Protein AF-A0A0L8FN81-F1 (afdb_monomer)

Organism: Octopus bimaculoides (NCBI:txid37653)

Nearest PDB structures (foldseek):
  8bbg-assembly1_A  TM=1.442E-01  e=1.124E-01  Homo sapiens
  9hmf-assembly1_K  TM=1.324E-01  e=2.362E-01  Campylobacter jejuni
  4gpk-assembly2_H  TM=1.546E-01  e=2.697E+00  Bacillus thuringiensis serovar thuringiensis
  9ce3-assembly1_A  TM=1.475E-01  e=4.806E+00  Homo sapiens
  5yzg-assembly1_J  TM=1.256E-01  e=4.612E+00  Homo sapiens

Sequence (451 aa):
MNEKDKRNLDRIINECTAAGLPELENDLQKARRLSNILGGGTGDVKSPNELHDQLNMAIRKKDVDTLNKAIMECEAAGYPELDADIRKARVALKNLGGSRGGSKSPEALRQMLSNVMQHGDKAQLESAVNECVAAGLQELDTDVQKARELLHDLREKHQPGSRSPVSLRNELKKATKERNRPLLEKLIRECEEAKYPELSSDLRQARDTLKSLSGECGGTISADMLRDKLEDAMKTKDKSELDRVIQESVAAGMPGLDVDIQQARRVSDILGGGSGDVVPSDTLQSQLARAIRQKDIGELQKAIADSEEAGYPELAADLCKARDTLESLGGGRGGNKTPDSLRTNLRNAMREGDKGKLDRVINECVTAGLPELDSDIERARNVLEDMRQNSTEPKPSEILRDEIAQAIAERDKYSLEKLISECEKSLYPELGRDLSAARDALESLGYGRGG

Structure (mmCIF, N/CA/C/O backbone):
data_AF-A0A0L8FN81-F1
#
_entry.id   AF-A0A0L8FN81-F1
#
loop_
_atom_site.group_PDB
_atom_site.id
_atom_site.type_symbol
_atom_site.label_atom_id
_atom_site.label_alt_id
_atom_site.label_comp_id
_atom_site.label_asym_id
_atom_site.label_entity_id
_atom_site.label_seq_id
_atom_site.pdbx_PDB_ins_code
_atom_site.Cartn_x
_atom_site.Cartn_y
_atom_site.Cartn_z
_atom_site.occupancy
_atom_site.B_iso_or_equiv
_atom_site.auth_seq_id
_atom_site.auth_comp_id
_atom_site.auth_asym_id
_atom_site.auth_atom_id
_atom_site.pdbx_PDB_model_num
ATOM 1 N N . MET A 1 1 ? 76.242 -11.807 -75.792 1.00 53.47 1 MET A N 1
ATOM 2 C CA . MET A 1 1 ? 74.943 -11.551 -76.453 1.00 53.47 1 MET A CA 1
ATOM 3 C C . MET A 1 1 ? 74.477 -10.178 -76.008 1.00 53.47 1 MET A C 1
ATOM 5 O O . MET A 1 1 ? 74.546 -9.905 -74.816 1.00 53.47 1 MET A O 1
ATOM 9 N N . ASN A 1 2 ? 74.175 -9.280 -76.948 1.00 61.88 2 ASN A N 1
ATOM 10 C CA . ASN A 1 2 ? 74.099 -7.846 -76.672 1.00 61.88 2 ASN A CA 1
ATOM 11 C C . ASN A 1 2 ? 72.854 -7.492 -75.853 1.00 61.88 2 ASN A C 1
ATOM 13 O O . ASN A 1 2 ? 71.726 -7.698 -76.287 1.00 61.88 2 ASN A O 1
ATOM 17 N N . GLU A 1 3 ? 73.067 -6.852 -74.706 1.00 66.69 3 GLU A N 1
ATOM 18 C CA . GLU A 1 3 ? 72.022 -6.273 -73.849 1.00 66.69 3 GLU A CA 1
ATOM 19 C C . GLU A 1 3 ? 71.087 -5.315 -74.620 1.00 66.69 3 GLU A C 1
ATOM 21 O O . GLU A 1 3 ? 69.913 -5.152 -74.293 1.00 66.69 3 GLU A O 1
ATOM 26 N N . LYS A 1 4 ? 71.602 -4.727 -75.709 1.00 71.81 4 LYS A N 1
ATOM 27 C CA . LYS A 1 4 ? 70.861 -3.883 -76.651 1.00 71.81 4 LYS A CA 1
ATOM 28 C C . LYS A 1 4 ? 69.786 -4.649 -77.435 1.00 71.81 4 LYS A C 1
ATOM 30 O O . LYS A 1 4 ? 68.711 -4.100 -77.658 1.00 71.81 4 LYS A O 1
ATOM 35 N N . ASP A 1 5 ? 70.048 -5.902 -77.802 1.00 73.69 5 ASP A N 1
ATOM 36 C CA . ASP A 1 5 ? 69.105 -6.735 -78.561 1.00 73.69 5 ASP A CA 1
ATOM 37 C C . ASP A 1 5 ? 67.953 -7.192 -77.664 1.00 73.69 5 ASP A C 1
ATOM 39 O O . ASP A 1 5 ? 66.797 -7.151 -78.076 1.00 73.69 5 ASP A O 1
ATOM 43 N N . LYS A 1 6 ? 68.255 -7.509 -76.397 1.00 75.19 6 LYS A N 1
ATOM 44 C CA . LYS A 1 6 ? 67.242 -7.795 -75.375 1.00 75.19 6 LYS A CA 1
ATOM 45 C C . LYS A 1 6 ? 66.329 -6.590 -75.135 1.00 75.19 6 LYS A C 1
ATOM 47 O O . LYS A 1 6 ? 65.117 -6.720 -75.226 1.00 75.19 6 LYS A O 1
ATOM 52 N N . ARG A 1 7 ? 66.899 -5.397 -74.916 1.00 75.19 7 ARG A N 1
ATOM 53 C CA . ARG A 1 7 ? 66.111 -4.166 -74.701 1.00 75.19 7 ARG A CA 1
ATOM 54 C C . ARG A 1 7 ? 65.214 -3.822 -75.891 1.00 75.19 7 ARG A C 1
ATOM 56 O O . ARG A 1 7 ? 64.085 -3.383 -75.694 1.00 75.19 7 ARG A O 1
ATOM 63 N N . ASN A 1 8 ? 65.701 -4.022 -77.116 1.00 80.00 8 ASN A N 1
ATOM 64 C CA . ASN A 1 8 ? 64.890 -3.819 -78.316 1.00 80.00 8 ASN A CA 1
ATOM 65 C C . ASN A 1 8 ? 63.756 -4.846 -78.420 1.00 80.00 8 ASN A C 1
ATOM 67 O O . ASN A 1 8 ? 62.635 -4.465 -78.753 1.00 80.00 8 ASN A O 1
ATOM 71 N N . LEU A 1 9 ? 64.031 -6.117 -78.113 1.00 79.62 9 LEU A N 1
ATOM 72 C CA . LEU A 1 9 ? 63.026 -7.177 -78.118 1.00 79.62 9 LEU A CA 1
ATOM 73 C C . LEU A 1 9 ? 61.946 -6.932 -77.054 1.00 79.62 9 LEU A C 1
ATOM 75 O O . LEU A 1 9 ? 60.766 -6.992 -77.381 1.00 79.62 9 LEU A O 1
ATOM 79 N N . ASP A 1 10 ? 62.330 -6.563 -75.831 1.00 76.69 10 ASP A N 1
ATOM 80 C CA . ASP A 1 10 ? 61.397 -6.230 -74.745 1.00 76.69 10 ASP A CA 1
ATOM 81 C C . ASP A 1 10 ? 60.506 -5.032 -75.108 1.00 76.69 10 ASP A C 1
ATOM 83 O O . ASP A 1 10 ? 59.302 -5.047 -74.853 1.00 76.69 10 ASP A O 1
ATOM 87 N N . ARG A 1 11 ? 61.065 -4.009 -75.776 1.00 79.31 11 ARG A N 1
ATOM 88 C CA . ARG A 1 11 ? 60.283 -2.863 -76.262 1.00 79.31 11 ARG A CA 1
ATOM 89 C C . ARG A 1 11 ? 59.229 -3.287 -77.287 1.00 79.31 11 ARG A C 1
ATOM 91 O O . ARG A 1 11 ? 58.077 -2.889 -77.161 1.00 79.31 11 ARG A O 1
ATOM 98 N N . ILE A 1 12 ? 59.612 -4.104 -78.268 1.00 79.94 12 ILE A N 1
ATOM 99 C CA . ILE A 1 12 ? 58.696 -4.583 -79.315 1.00 79.94 12 ILE A CA 1
ATOM 100 C C . ILE A 1 12 ? 57.619 -5.492 -78.714 1.00 79.94 12 ILE A C 1
ATOM 102 O O . ILE A 1 12 ? 56.448 -5.355 -79.057 1.00 79.94 12 ILE A O 1
ATOM 106 N N . ILE A 1 13 ? 57.987 -6.374 -77.776 1.00 78.56 13 ILE A N 1
ATOM 107 C CA . ILE A 1 13 ? 57.023 -7.209 -77.049 1.00 78.56 13 ILE A CA 1
ATOM 108 C C . ILE A 1 13 ? 55.985 -6.320 -76.360 1.00 78.56 13 ILE A C 1
ATOM 110 O O . ILE A 1 13 ? 54.794 -6.582 -76.504 1.00 78.56 13 ILE A O 1
ATOM 114 N N . ASN A 1 14 ? 56.401 -5.251 -75.677 1.00 76.31 14 ASN A N 1
ATOM 115 C CA . ASN A 1 14 ? 55.487 -4.336 -74.990 1.00 76.31 14 ASN A CA 1
ATOM 116 C C . ASN A 1 14 ? 54.580 -3.555 -75.955 1.00 76.31 14 ASN A C 1
ATOM 118 O O . ASN A 1 14 ? 53.388 -3.422 -75.688 1.00 76.31 14 ASN A O 1
ATOM 122 N N . GLU A 1 15 ? 55.109 -3.076 -77.084 1.00 77.00 15 GLU A N 1
ATOM 123 C CA . GLU A 1 15 ? 54.324 -2.377 -78.114 1.00 77.00 15 GLU A CA 1
ATOM 124 C C . GLU A 1 15 ? 53.258 -3.296 -78.734 1.00 77.00 15 GLU A C 1
ATOM 126 O O . GLU A 1 15 ? 52.088 -2.925 -78.828 1.00 77.00 15 GLU A O 1
ATOM 131 N N . CYS A 1 16 ? 53.632 -4.526 -79.092 1.00 75.44 16 CYS A N 1
ATOM 132 C CA . CYS A 1 16 ? 52.703 -5.512 -79.642 1.00 75.44 16 CYS A CA 1
ATOM 133 C C . CYS A 1 16 ? 51.680 -6.000 -78.604 1.00 75.44 16 CYS A C 1
ATOM 135 O O . CYS A 1 16 ? 50.527 -6.248 -78.946 1.00 75.44 16 CYS A O 1
ATOM 137 N N . THR A 1 17 ? 52.083 -6.091 -77.337 1.00 73.00 17 THR A N 1
ATOM 138 C CA . THR A 1 17 ? 51.189 -6.411 -76.219 1.00 73.00 17 THR A CA 1
ATOM 139 C C . THR A 1 17 ? 50.144 -5.310 -76.016 1.00 73.00 17 THR A C 1
ATOM 141 O O . THR A 1 17 ? 48.957 -5.597 -75.892 1.00 73.00 17 THR A O 1
ATOM 144 N N . ALA A 1 18 ? 50.559 -4.039 -76.057 1.00 70.00 18 ALA A N 1
ATOM 145 C CA . ALA A 1 18 ? 49.655 -2.894 -75.941 1.00 70.00 18 ALA A CA 1
ATOM 146 C C . ALA A 1 18 ? 48.667 -2.786 -77.117 1.00 70.00 18 ALA A C 1
ATOM 148 O O . ALA A 1 18 ? 47.564 -2.271 -76.943 1.00 70.00 18 ALA A O 1
ATOM 149 N N . ALA A 1 19 ? 49.041 -3.283 -78.301 1.00 75.00 19 ALA A N 1
ATOM 150 C CA . ALA A 1 19 ? 48.163 -3.324 -79.468 1.00 75.00 19 ALA A CA 1
ATOM 151 C C . ALA A 1 19 ? 47.031 -4.367 -79.353 1.00 75.00 19 ALA A C 1
ATOM 153 O O . ALA A 1 19 ? 46.053 -4.268 -80.091 1.00 75.00 19 ALA A O 1
ATOM 154 N N . GLY A 1 20 ? 47.140 -5.345 -78.441 1.00 65.69 20 GLY A N 1
ATOM 155 C CA . GLY A 1 20 ? 46.054 -6.277 -78.111 1.00 65.69 20 GLY A CA 1
ATOM 156 C C . GLY A 1 20 ? 45.591 -7.172 -79.267 1.00 65.69 20 GLY A C 1
ATOM 157 O O . GLY A 1 20 ? 44.410 -7.502 -79.344 1.00 65.69 20 GLY A O 1
ATOM 158 N N . LEU A 1 21 ? 46.492 -7.535 -80.187 1.00 73.44 21 LEU A N 1
ATOM 159 C CA . LEU A 1 21 ? 46.169 -8.348 -81.363 1.00 73.44 21 LEU A CA 1
ATOM 160 C C . LEU A 1 21 ? 46.251 -9.855 -81.033 1.00 73.44 21 LEU A C 1
ATOM 162 O O . LEU A 1 21 ? 47.358 -10.362 -80.831 1.00 73.44 21 LEU A O 1
ATOM 166 N N . PRO A 1 22 ? 45.127 -10.601 -81.026 1.00 65.88 22 PRO A N 1
ATOM 167 C CA . PRO A 1 22 ? 45.104 -12.016 -80.630 1.00 65.88 22 PRO A CA 1
ATOM 168 C C . PRO A 1 22 ? 45.852 -12.930 -81.615 1.00 65.88 22 PRO A C 1
ATOM 170 O O . PRO A 1 22 ? 46.383 -13.971 -81.241 1.00 65.88 22 PRO A O 1
ATOM 173 N N . GLU A 1 23 ? 45.959 -12.524 -82.881 1.00 72.62 23 GLU A N 1
ATOM 174 C CA . GLU A 1 23 ? 46.657 -13.270 -83.939 1.00 72.62 23 GLU A CA 1
ATOM 175 C C . GLU A 1 23 ? 48.172 -13.388 -83.688 1.00 72.62 23 GLU A C 1
ATOM 177 O O . GLU A 1 23 ? 48.815 -14.304 -84.198 1.00 72.62 23 GLU A O 1
ATOM 182 N N . LEU A 1 24 ? 48.741 -12.493 -82.871 1.00 73.38 24 LEU A N 1
ATOM 183 C CA . LEU A 1 24 ? 50.172 -12.435 -82.560 1.00 73.38 24 LEU A CA 1
ATOM 184 C C . LEU A 1 24 ? 50.543 -13.142 -81.248 1.00 73.38 24 LEU A C 1
ATOM 186 O O . LEU A 1 24 ? 51.717 -13.170 -80.887 1.00 73.38 24 LEU A O 1
ATOM 190 N N . GLU A 1 25 ? 49.590 -13.739 -80.531 1.00 70.00 25 GLU A N 1
ATOM 191 C CA . GLU A 1 25 ? 49.802 -14.278 -79.180 1.00 70.00 25 GLU A CA 1
ATOM 192 C C . GLU A 1 25 ? 50.850 -15.408 -79.135 1.00 70.00 25 GLU A C 1
ATOM 194 O O . GLU A 1 25 ? 51.734 -15.429 -78.273 1.00 70.00 25 GLU A O 1
ATOM 199 N N . ASN A 1 26 ? 50.841 -16.299 -80.131 1.00 74.38 26 ASN A N 1
ATOM 200 C CA . ASN A 1 26 ? 51.840 -17.366 -80.252 1.00 74.38 26 ASN A CA 1
ATOM 201 C C . ASN A 1 26 ? 53.247 -16.832 -80.551 1.00 74.38 26 ASN A C 1
ATOM 203 O O . ASN A 1 26 ? 54.239 -17.353 -80.032 1.00 74.38 26 ASN A O 1
ATOM 207 N N . ASP A 1 27 ? 53.353 -15.804 -81.390 1.00 76.62 27 ASP A N 1
ATOM 208 C CA . ASP A 1 27 ? 54.643 -15.223 -81.759 1.00 76.62 27 ASP A CA 1
ATOM 209 C C . ASP A 1 27 ? 55.186 -14.315 -80.650 1.00 76.62 27 ASP A C 1
ATOM 211 O O . ASP A 1 27 ? 56.391 -14.318 -80.391 1.00 76.62 27 ASP A O 1
ATOM 215 N N . LEU A 1 28 ? 54.303 -13.662 -79.888 1.00 75.00 28 LEU A N 1
ATOM 216 C CA . LEU A 1 28 ? 54.637 -12.974 -78.644 1.00 75.00 28 LEU A CA 1
ATOM 217 C C . LEU A 1 28 ? 55.177 -13.939 -77.591 1.00 75.00 28 LEU A C 1
ATOM 219 O O . LEU A 1 28 ? 56.193 -13.640 -76.963 1.00 75.00 28 LEU A O 1
ATOM 223 N N . GLN A 1 29 ? 54.579 -15.124 -77.434 1.00 74.38 29 GLN A N 1
ATOM 224 C CA . GLN A 1 29 ? 55.094 -16.120 -76.494 1.00 74.38 29 GLN A CA 1
ATOM 225 C C . GLN A 1 29 ? 56.471 -16.652 -76.918 1.00 74.38 29 GLN A C 1
ATOM 227 O O . GLN A 1 29 ? 57.355 -16.815 -76.073 1.00 74.38 29 GLN A O 1
ATOM 232 N N . LYS A 1 30 ? 56.714 -16.861 -78.220 1.00 76.44 30 LYS A N 1
ATOM 233 C CA . LYS A 1 30 ? 58.055 -17.211 -78.730 1.00 76.44 30 LYS A CA 1
ATOM 234 C C . LYS A 1 30 ? 59.067 -16.088 -78.485 1.00 76.44 30 LYS A C 1
ATOM 236 O O . LYS A 1 30 ? 60.178 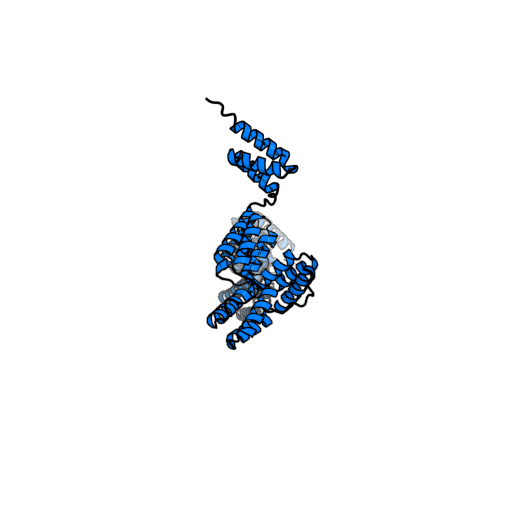-16.366 -78.036 1.00 76.44 30 LYS A O 1
ATOM 241 N N . ALA A 1 31 ? 58.684 -14.833 -78.725 1.00 76.19 31 ALA A N 1
ATOM 242 C CA . ALA A 1 31 ? 59.526 -13.665 -78.469 1.00 76.19 31 ALA A CA 1
ATOM 243 C C . ALA A 1 31 ? 59.870 -13.523 -76.975 1.00 76.19 31 ALA A C 1
ATOM 245 O O . ALA A 1 31 ? 61.019 -13.254 -76.631 1.00 76.19 31 ALA A O 1
ATOM 246 N N . ARG A 1 32 ? 58.917 -13.800 -76.076 1.00 73.81 32 ARG A N 1
ATOM 247 C CA . ARG A 1 32 ? 59.118 -13.808 -74.614 1.00 73.81 32 ARG A CA 1
ATOM 248 C C . ARG A 1 32 ? 60.081 -14.902 -74.162 1.00 73.81 32 ARG A C 1
ATOM 250 O O . ARG A 1 32 ? 60.972 -14.634 -73.358 1.00 73.81 32 ARG A O 1
ATOM 257 N N . ARG A 1 33 ? 59.966 -16.114 -74.718 1.00 75.38 33 ARG A N 1
ATOM 258 C CA . ARG A 1 33 ? 60.929 -17.203 -74.466 1.00 75.38 33 ARG A CA 1
ATOM 259 C C . ARG A 1 33 ? 62.334 -16.826 -74.930 1.00 75.38 33 ARG A C 1
ATOM 261 O O . ARG A 1 33 ? 63.292 -17.027 -74.190 1.00 75.38 33 ARG A O 1
ATOM 268 N N . LEU A 1 34 ? 62.456 -16.222 -76.113 1.00 75.56 34 LEU A N 1
ATOM 269 C CA . LEU A 1 34 ? 63.737 -15.734 -76.627 1.00 75.56 34 LEU A CA 1
ATOM 270 C C . LEU A 1 34 ? 64.321 -14.615 -75.755 1.00 75.56 34 LEU A C 1
ATOM 272 O O . LEU A 1 34 ? 65.512 -14.660 -75.461 1.00 75.56 34 LEU A O 1
ATOM 276 N N . SER A 1 35 ? 63.510 -13.664 -75.279 1.00 74.12 35 SER A N 1
ATOM 277 C CA . SER A 1 35 ? 63.976 -12.626 -74.345 1.00 74.12 35 SER A CA 1
ATOM 278 C C . SER A 1 35 ? 64.468 -13.216 -73.015 1.00 74.12 35 SER A C 1
ATOM 280 O O . SER A 1 35 ? 65.519 -12.820 -72.504 1.00 74.12 35 SER A O 1
ATOM 282 N N . ASN A 1 36 ? 63.771 -14.225 -72.483 1.00 73.44 36 ASN A N 1
ATOM 283 C CA . ASN A 1 36 ? 64.183 -14.931 -71.269 1.00 73.44 36 ASN A CA 1
ATOM 284 C C . ASN A 1 36 ? 65.538 -15.638 -71.449 1.00 73.44 36 ASN A C 1
ATOM 286 O O . ASN A 1 36 ? 66.434 -15.457 -70.622 1.00 73.44 36 ASN A O 1
ATOM 290 N N . ILE A 1 37 ? 65.728 -16.345 -72.568 1.00 74.62 37 ILE A N 1
ATOM 291 C CA . ILE A 1 37 ? 67.003 -16.997 -72.911 1.00 74.62 37 ILE A CA 1
ATOM 292 C C . ILE A 1 37 ? 68.120 -15.954 -73.078 1.00 74.62 37 ILE A C 1
ATOM 294 O O . ILE A 1 37 ? 69.212 -16.118 -72.536 1.00 74.62 37 ILE A O 1
ATOM 298 N N . LEU A 1 38 ? 67.844 -14.834 -73.759 1.00 70.38 38 LEU A N 1
ATOM 299 C CA . LEU A 1 38 ? 68.787 -13.714 -73.907 1.00 70.38 38 LEU A CA 1
ATOM 300 C C . LEU A 1 38 ? 69.147 -13.059 -72.563 1.00 70.38 38 LEU A C 1
ATOM 302 O O . LEU A 1 38 ? 70.214 -12.460 -72.433 1.00 70.38 38 LEU A O 1
ATOM 306 N N . GLY A 1 39 ? 68.268 -13.173 -71.566 1.00 62.53 39 GLY A N 1
ATOM 307 C CA . GLY A 1 39 ? 68.474 -12.733 -70.190 1.00 62.53 39 GLY A CA 1
ATOM 308 C C . GLY A 1 39 ? 69.187 -13.737 -69.282 1.00 62.53 39 GLY A C 1
ATOM 309 O O . GLY A 1 39 ? 69.353 -13.424 -68.106 1.00 62.53 39 GLY A O 1
ATOM 310 N N . GLY A 1 40 ? 69.596 -14.904 -69.795 1.00 60.66 40 GLY A N 1
ATOM 311 C CA . GLY A 1 40 ? 70.261 -15.960 -69.022 1.00 60.66 40 GLY A CA 1
ATOM 312 C C . GLY A 1 40 ? 69.317 -16.949 -68.327 1.00 60.66 40 GLY A C 1
ATOM 313 O O . GLY A 1 40 ? 69.773 -17.712 -67.479 1.00 60.66 40 GLY A O 1
ATOM 314 N N . GLY A 1 41 ? 68.021 -16.939 -68.652 1.00 64.19 41 GLY A N 1
ATOM 315 C CA . GLY A 1 41 ? 67.039 -17.892 -68.131 1.00 64.19 41 GLY A CA 1
ATOM 316 C C . GLY A 1 41 ? 66.898 -19.159 -68.986 1.00 64.19 41 GLY A C 1
ATOM 317 O O . GLY A 1 41 ? 67.484 -19.286 -70.060 1.00 64.19 41 GLY A O 1
ATOM 318 N N . THR A 1 42 ? 66.118 -20.124 -68.495 1.00 62.53 42 THR A N 1
ATOM 319 C CA . THR A 1 42 ? 65.977 -21.468 -69.089 1.00 62.53 42 THR A CA 1
ATOM 320 C C . THR A 1 42 ? 65.005 -21.534 -70.272 1.00 62.53 42 THR A C 1
ATOM 322 O O . THR A 1 42 ? 64.913 -22.572 -70.919 1.00 62.53 42 THR A O 1
ATOM 325 N N . GLY A 1 43 ? 64.284 -20.449 -70.582 1.00 59.97 43 GLY A N 1
ATOM 326 C CA . GLY A 1 43 ? 63.281 -20.415 -71.656 1.00 59.97 43 GLY A CA 1
ATOM 327 C C . GLY A 1 43 ? 61.911 -21.000 -71.284 1.00 59.97 43 GLY A C 1
ATOM 328 O O . GLY A 1 43 ? 60.967 -20.864 -72.067 1.00 59.97 43 GLY A O 1
ATOM 329 N N . ASP A 1 44 ? 61.766 -21.568 -70.084 1.00 61.84 44 ASP A N 1
ATOM 330 C CA . ASP A 1 44 ? 60.499 -22.072 -69.540 1.00 61.84 44 ASP A CA 1
ATOM 331 C C . ASP A 1 44 ? 59.652 -20.927 -68.978 1.00 61.84 44 ASP A C 1
ATOM 333 O O . ASP A 1 44 ? 59.519 -20.739 -67.769 1.00 61.84 44 ASP A O 1
ATOM 337 N N . VAL A 1 45 ? 59.092 -20.118 -69.877 1.00 66.31 45 VAL A N 1
ATOM 338 C CA . VAL A 1 45 ? 58.176 -19.039 -69.497 1.00 66.31 45 VAL A CA 1
ATOM 339 C C . VAL A 1 45 ? 56.737 -19.491 -69.731 1.00 66.31 45 VAL A C 1
ATOM 341 O O . VAL A 1 45 ? 56.353 -19.791 -70.870 1.00 66.31 45 VAL A O 1
ATOM 344 N N . LYS A 1 46 ? 55.959 -19.556 -68.642 1.00 71.56 46 LYS A N 1
ATOM 345 C CA . LYS A 1 46 ? 54.505 -19.785 -68.672 1.00 71.56 46 LYS A CA 1
ATOM 346 C C . LYS A 1 46 ? 53.824 -18.654 -69.441 1.00 71.56 46 LYS A C 1
ATOM 348 O O . LYS A 1 46 ? 54.295 -17.519 -69.421 1.00 71.56 46 LYS A O 1
ATOM 353 N N . SER A 1 47 ? 52.740 -18.958 -70.144 1.00 72.50 47 SER A N 1
ATOM 354 C CA . SER A 1 47 ? 51.958 -17.922 -70.824 1.00 72.50 47 SER A CA 1
ATOM 355 C C . SER A 1 47 ? 51.198 -17.053 -69.811 1.00 72.50 47 SER A C 1
ATOM 357 O O . SER A 1 47 ? 50.878 -17.524 -68.713 1.00 72.50 47 SER A O 1
ATOM 359 N N . PRO A 1 48 ? 50.876 -15.794 -70.154 1.00 69.62 48 PRO A N 1
ATOM 360 C CA . PRO A 1 48 ? 50.057 -14.940 -69.297 1.00 69.62 48 PRO A CA 1
ATOM 361 C C . PRO A 1 48 ? 48.718 -15.578 -68.937 1.00 69.62 48 PRO A C 1
ATOM 363 O O . PRO A 1 48 ? 48.312 -15.510 -67.784 1.00 69.62 48 PRO A O 1
ATOM 366 N N . ASN A 1 49 ? 48.069 -16.260 -69.885 1.00 72.19 49 ASN A N 1
ATOM 367 C CA . ASN A 1 49 ? 46.774 -16.902 -69.654 1.00 72.19 49 ASN A CA 1
ATOM 368 C C . ASN A 1 49 ? 46.875 -18.047 -68.636 1.00 72.19 49 ASN A C 1
ATOM 370 O O . ASN A 1 49 ? 46.051 -18.142 -67.733 1.00 72.19 49 ASN A O 1
ATOM 374 N N . GLU A 1 50 ? 47.932 -18.863 -68.698 1.00 76.31 50 GLU A N 1
ATOM 375 C CA . GLU A 1 50 ? 48.169 -19.919 -67.702 1.00 76.31 50 GLU A CA 1
ATOM 376 C C . GLU A 1 50 ? 48.421 -19.347 -66.298 1.00 76.31 50 GLU A C 1
ATOM 378 O O . GLU A 1 50 ? 47.968 -19.917 -65.304 1.00 76.31 50 GLU A O 1
ATOM 383 N N . LEU A 1 51 ? 49.140 -18.225 -66.203 1.00 78.69 51 LEU A N 1
ATOM 384 C CA . LEU A 1 51 ? 49.381 -17.523 -64.940 1.00 78.69 51 LEU A CA 1
ATOM 385 C C . LEU A 1 51 ? 48.108 -16.851 -64.405 1.00 78.69 51 LEU A C 1
ATOM 387 O O . LEU A 1 51 ? 47.838 -16.919 -63.206 1.00 78.69 51 LEU A O 1
ATOM 391 N N . HIS A 1 52 ? 47.294 -16.269 -65.286 1.00 77.50 52 HIS A N 1
ATOM 392 C CA . HIS A 1 52 ? 45.980 -15.717 -64.964 1.00 77.50 52 HIS A CA 1
ATOM 393 C C . HIS A 1 52 ? 45.043 -16.795 -64.406 1.00 77.50 52 HIS A C 1
ATOM 395 O O . HIS A 1 52 ? 44.425 -16.607 -63.355 1.00 77.50 52 HIS A O 1
ATOM 401 N N . ASP A 1 53 ? 44.983 -17.961 -65.051 1.00 79.12 53 ASP A N 1
ATOM 402 C CA . ASP A 1 53 ? 44.179 -19.091 -64.587 1.00 79.12 53 ASP A CA 1
ATOM 403 C C . ASP A 1 53 ? 44.689 -19.640 -63.250 1.00 79.12 53 ASP A C 1
ATOM 405 O O . ASP A 1 53 ? 43.889 -19.921 -62.353 1.00 79.12 53 ASP A O 1
ATOM 409 N N . GLN A 1 54 ? 46.010 -19.728 -63.059 1.00 78.88 54 GLN A N 1
ATOM 410 C CA . GLN A 1 54 ? 46.610 -20.119 -61.778 1.00 78.88 54 GLN A CA 1
ATOM 411 C C . GLN A 1 54 ? 46.269 -19.128 -60.657 1.00 78.88 54 GLN A C 1
ATOM 413 O O . GLN A 1 54 ? 45.862 -19.562 -59.575 1.00 78.88 54 GLN A O 1
ATOM 418 N N . LEU A 1 55 ? 46.352 -17.818 -60.915 1.00 78.31 55 LEU A N 1
ATOM 419 C CA . LEU A 1 55 ? 45.937 -16.776 -59.971 1.00 78.31 55 LEU A CA 1
ATOM 420 C C . LEU A 1 55 ? 44.445 -16.882 -59.640 1.00 78.31 55 LEU A C 1
ATOM 422 O O . LEU A 1 55 ? 44.076 -16.894 -58.467 1.00 78.31 55 LEU A O 1
ATOM 426 N N . ASN A 1 56 ? 43.577 -17.025 -60.642 1.00 77.44 56 ASN A N 1
ATOM 427 C CA . ASN A 1 56 ? 42.135 -17.148 -60.428 1.00 77.44 56 ASN A CA 1
ATOM 428 C C . ASN A 1 56 ? 41.766 -18.416 -59.658 1.00 77.44 56 ASN A C 1
ATOM 430 O O . ASN A 1 56 ? 40.893 -18.376 -58.786 1.00 77.44 56 ASN A O 1
ATOM 434 N N . MET A 1 57 ? 42.424 -19.543 -59.937 1.00 75.88 57 MET A N 1
ATOM 435 C CA . MET A 1 57 ? 42.232 -20.760 -59.154 1.00 75.88 57 MET A CA 1
ATOM 436 C C . MET A 1 57 ? 42.697 -20.582 -57.708 1.00 75.88 57 MET A C 1
ATOM 438 O O . MET A 1 57 ? 41.989 -21.022 -56.804 1.00 75.88 57 MET A O 1
ATOM 442 N N . ALA A 1 58 ? 43.840 -19.932 -57.473 1.00 73.50 58 ALA A N 1
ATOM 443 C CA . ALA A 1 58 ? 44.345 -19.669 -56.126 1.00 73.50 58 ALA A CA 1
ATOM 444 C C . ALA A 1 58 ? 43.407 -18.734 -55.340 1.00 73.50 58 ALA A C 1
ATOM 446 O O . ALA A 1 58 ? 43.067 -19.019 -54.192 1.00 73.50 58 ALA A O 1
ATOM 447 N N . ILE A 1 59 ? 42.877 -17.688 -55.988 1.00 73.88 59 ILE A N 1
ATOM 448 C CA . ILE A 1 59 ? 41.853 -16.803 -55.409 1.00 73.88 59 ILE A CA 1
ATOM 449 C C . ILE A 1 59 ? 40.585 -17.596 -55.059 1.00 73.88 59 ILE A C 1
ATOM 451 O O . ILE A 1 59 ? 40.043 -17.437 -53.965 1.00 73.88 59 ILE A O 1
ATOM 455 N N . ARG A 1 60 ? 40.111 -18.477 -55.954 1.00 72.25 60 ARG A N 1
ATOM 456 C CA . ARG A 1 60 ? 38.922 -19.317 -55.708 1.00 72.25 60 ARG A CA 1
ATOM 457 C C . ARG A 1 60 ? 39.131 -20.315 -54.571 1.00 72.25 60 ARG A C 1
ATOM 459 O O . ARG A 1 60 ? 38.206 -20.534 -53.794 1.00 72.25 60 ARG A O 1
ATOM 466 N N . LYS A 1 61 ? 40.324 -20.905 -54.469 1.00 73.38 61 LYS A N 1
ATOM 467 C CA . LYS A 1 61 ? 40.686 -21.855 -53.406 1.00 73.38 61 LYS A CA 1
ATOM 468 C C . LYS A 1 61 ? 40.960 -21.184 -52.059 1.00 73.38 61 LYS A C 1
ATOM 470 O O . LYS A 1 61 ? 40.956 -21.885 -51.055 1.00 73.38 61 LYS A O 1
ATOM 475 N N . LYS A 1 62 ? 41.148 -19.857 -52.030 1.00 68.00 62 LYS A N 1
ATOM 476 C CA . LYS A 1 62 ? 41.434 -19.061 -50.821 1.00 68.00 62 LYS A CA 1
ATOM 477 C C . LYS A 1 62 ? 42.661 -19.546 -50.032 1.00 68.00 62 LYS A C 1
ATOM 479 O O . LYS A 1 62 ? 42.741 -19.345 -48.826 1.00 68.00 62 LYS A O 1
ATOM 484 N N . ASP A 1 63 ? 43.614 -20.172 -50.710 1.00 71.31 63 ASP A N 1
ATOM 485 C CA . ASP A 1 63 ? 44.841 -20.687 -50.105 1.00 71.31 63 ASP A CA 1
ATOM 486 C C . ASP A 1 63 ? 45.931 -19.605 -50.188 1.00 71.31 63 ASP A C 1
ATOM 488 O O . ASP A 1 63 ? 46.313 -19.161 -51.272 1.00 71.31 63 ASP A O 1
ATOM 492 N N . VAL A 1 64 ? 46.392 -19.140 -49.024 1.00 70.94 64 VAL A N 1
ATOM 493 C CA . VAL A 1 64 ? 47.298 -17.988 -48.891 1.00 70.94 64 VAL A CA 1
ATOM 494 C C . VAL A 1 64 ? 48.696 -18.288 -49.436 1.00 70.94 64 VAL A C 1
ATOM 496 O O . VAL A 1 64 ? 49.296 -17.421 -50.073 1.00 70.94 64 VAL A O 1
ATOM 499 N N . ASP A 1 65 ? 49.209 -19.501 -49.233 1.00 72.31 65 ASP A N 1
ATOM 500 C CA . ASP A 1 65 ? 50.569 -19.873 -49.634 1.00 72.31 65 ASP A CA 1
ATOM 501 C C . ASP A 1 65 ? 50.656 -20.081 -51.145 1.00 72.31 65 ASP A C 1
ATOM 503 O O . ASP A 1 65 ? 51.576 -19.588 -51.805 1.00 72.31 65 ASP A O 1
ATOM 507 N N . THR A 1 66 ? 49.654 -20.746 -51.722 1.00 76.19 66 THR A N 1
ATOM 508 C CA . THR A 1 66 ? 49.569 -20.911 -53.179 1.00 76.19 66 THR A CA 1
ATOM 509 C C . THR A 1 66 ? 49.289 -19.590 -53.891 1.00 76.19 66 THR A C 1
ATOM 511 O O . THR A 1 66 ? 49.861 -19.354 -54.957 1.00 76.19 66 THR A O 1
ATOM 514 N N . LEU A 1 67 ? 48.491 -18.693 -53.297 1.00 77.44 67 LEU A N 1
ATOM 515 C CA . LEU A 1 67 ? 48.237 -17.358 -53.838 1.00 77.44 67 LEU A CA 1
ATOM 516 C C . LEU A 1 67 ? 49.488 -16.471 -53.776 1.00 77.44 67 LEU A C 1
ATOM 518 O O . LEU A 1 67 ? 49.813 -15.827 -54.771 1.00 77.44 67 LEU A O 1
ATOM 522 N N . ASN A 1 68 ? 50.237 -16.483 -52.667 1.00 76.06 68 ASN A N 1
ATOM 523 C CA . ASN A 1 68 ? 51.524 -15.785 -52.563 1.00 76.06 68 ASN A CA 1
ATOM 524 C C . ASN A 1 68 ? 52.532 -16.300 -53.595 1.00 76.06 68 ASN A C 1
ATOM 526 O O . ASN A 1 68 ? 53.184 -15.507 -54.274 1.00 76.06 68 ASN A O 1
ATOM 530 N N . LYS A 1 69 ? 52.643 -17.625 -53.752 1.00 78.81 69 LYS A N 1
ATOM 531 C CA . LYS A 1 69 ? 53.540 -18.229 -54.741 1.00 78.81 69 LYS A CA 1
ATOM 532 C C . LYS A 1 69 ? 53.150 -17.845 -56.172 1.00 78.81 69 LYS A C 1
ATOM 534 O O . LYS A 1 69 ? 54.020 -17.461 -56.946 1.00 78.81 69 LYS A O 1
ATOM 539 N N . ALA A 1 70 ? 51.858 -17.881 -56.501 1.00 77.31 70 ALA A N 1
ATOM 540 C CA . ALA A 1 70 ? 51.359 -17.478 -57.814 1.00 77.31 70 ALA A CA 1
ATOM 541 C C . ALA A 1 70 ? 51.593 -15.983 -58.094 1.00 77.31 70 ALA A C 1
ATOM 543 O O . ALA A 1 70 ? 52.006 -15.632 -59.196 1.00 77.31 70 ALA A O 1
ATOM 544 N N . ILE A 1 71 ? 51.404 -15.106 -57.099 1.00 78.06 71 ILE A N 1
ATOM 545 C CA . ILE A 1 71 ? 51.709 -13.670 -57.215 1.00 78.06 71 ILE A CA 1
ATOM 546 C C . ILE A 1 71 ? 53.203 -13.457 -57.488 1.00 78.06 71 ILE A C 1
ATOM 548 O O . ILE A 1 71 ? 53.544 -12.731 -58.418 1.00 78.06 71 ILE A O 1
ATOM 552 N N . MET A 1 72 ? 54.091 -14.127 -56.744 1.00 74.62 72 MET A N 1
ATOM 553 C CA . MET A 1 72 ? 55.538 -14.033 -56.976 1.00 74.62 72 MET A CA 1
ATOM 554 C C . MET A 1 72 ? 55.941 -14.538 -58.365 1.00 74.62 72 MET A C 1
ATOM 556 O O . MET A 1 72 ? 56.772 -13.913 -59.018 1.00 74.62 72 MET A O 1
ATOM 560 N N . GLU A 1 73 ? 55.349 -15.638 -58.842 1.00 76.38 73 GLU A N 1
ATOM 561 C CA . GLU A 1 73 ? 55.602 -16.153 -60.195 1.00 76.38 73 GLU A CA 1
ATOM 562 C C . GLU A 1 73 ? 55.126 -15.171 -61.284 1.00 76.38 73 GLU A C 1
ATOM 564 O O . GLU A 1 73 ? 55.815 -14.996 -62.288 1.00 76.38 73 GLU A O 1
ATOM 569 N N . CYS A 1 74 ? 54.004 -14.473 -61.073 1.00 75.00 74 CYS A N 1
ATOM 570 C CA . CYS A 1 74 ? 53.500 -13.459 -62.008 1.00 75.00 74 CYS A CA 1
ATOM 571 C C . CYS A 1 74 ? 54.340 -12.174 -62.001 1.00 75.00 74 CYS A C 1
ATOM 573 O O . CYS A 1 74 ? 54.609 -11.606 -63.058 1.00 75.00 74 CYS A O 1
ATOM 575 N N . GLU A 1 75 ? 54.797 -11.734 -60.827 1.00 74.94 75 GLU A N 1
ATOM 576 C CA . GLU A 1 75 ? 55.675 -10.567 -60.681 1.00 74.94 75 GLU A CA 1
ATOM 577 C C . GLU A 1 75 ? 57.072 -10.831 -61.253 1.00 74.94 75 GLU A C 1
ATOM 579 O O . GLU A 1 75 ? 57.646 -9.956 -61.899 1.00 74.94 75 GLU A O 1
ATOM 584 N N . ALA A 1 76 ? 57.594 -12.050 -61.088 1.00 70.62 76 ALA A N 1
ATOM 585 C CA . ALA A 1 76 ? 58.851 -12.472 -61.700 1.00 70.62 76 ALA A CA 1
ATOM 586 C C . ALA A 1 76 ? 58.757 -12.569 -63.231 1.00 70.62 76 ALA A C 1
ATOM 588 O O . ALA A 1 76 ? 59.742 -12.312 -63.923 1.00 70.62 76 ALA A O 1
ATOM 589 N N . ALA A 1 77 ? 57.583 -12.924 -63.766 1.00 70.12 77 ALA A N 1
ATOM 590 C CA . ALA A 1 77 ? 57.339 -12.948 -65.205 1.00 70.12 77 ALA A CA 1
ATOM 591 C C . ALA A 1 77 ? 57.212 -11.537 -65.814 1.00 70.12 77 ALA A C 1
ATOM 593 O O . ALA A 1 77 ? 57.518 -11.360 -66.992 1.00 70.12 77 ALA A O 1
ATOM 594 N N . GLY A 1 78 ? 56.804 -10.538 -65.020 1.00 63.97 78 GLY A N 1
ATOM 595 C CA . GLY A 1 78 ? 56.807 -9.123 -65.409 1.00 63.97 78 GLY A CA 1
ATOM 596 C C . GLY A 1 78 ? 55.835 -8.766 -66.537 1.00 63.97 78 GLY A C 1
ATOM 597 O O . GLY A 1 78 ? 56.103 -7.833 -67.291 1.00 63.97 78 GLY A O 1
ATOM 598 N N . TYR A 1 79 ? 54.739 -9.518 -66.688 1.00 71.25 79 TYR A N 1
ATOM 599 C CA . TYR A 1 79 ? 53.747 -9.305 -67.744 1.00 71.25 79 TYR A CA 1
ATOM 600 C C . TYR A 1 79 ? 52.814 -8.125 -67.430 1.00 71.25 79 TYR A C 1
ATOM 602 O O . TYR A 1 79 ? 52.031 -8.230 -66.482 1.00 71.25 79 TYR A O 1
ATOM 610 N N . PRO A 1 80 ? 52.824 -7.040 -68.233 1.00 66.31 80 PRO A N 1
ATOM 611 C CA . PRO A 1 80 ? 51.970 -5.874 -67.994 1.00 66.31 80 PRO A CA 1
ATOM 612 C C . PRO A 1 80 ? 50.472 -6.204 -68.011 1.00 66.31 80 PRO A C 1
ATOM 614 O O . PRO A 1 80 ? 49.679 -5.553 -67.333 1.00 66.31 80 PRO A O 1
ATOM 617 N N . GLU A 1 81 ? 50.058 -7.224 -68.768 1.00 70.25 81 GLU A N 1
ATOM 618 C CA . GLU A 1 81 ? 48.647 -7.610 -68.881 1.00 70.25 81 GLU A CA 1
ATOM 619 C C . GLU A 1 81 ? 48.100 -8.215 -67.582 1.00 70.25 81 GLU A C 1
ATOM 621 O O . GLU A 1 81 ? 46.900 -8.139 -67.325 1.00 70.25 81 GLU A O 1
ATOM 626 N N . LEU A 1 82 ? 48.974 -8.768 -66.734 1.00 73.88 82 LEU A N 1
ATOM 627 C CA . LEU A 1 82 ? 48.596 -9.380 -65.461 1.00 73.88 82 LEU A CA 1
ATOM 628 C C . LEU A 1 82 ? 48.541 -8.377 -64.305 1.00 73.88 82 LEU A C 1
ATOM 630 O O . LEU A 1 82 ? 48.069 -8.731 -63.229 1.00 73.88 82 LEU A O 1
ATOM 634 N N . ASP A 1 83 ? 48.944 -7.117 -64.491 1.00 74.00 83 ASP A N 1
ATOM 635 C CA . ASP A 1 83 ? 48.985 -6.113 -63.415 1.00 74.00 83 ASP A CA 1
ATOM 636 C C . ASP A 1 83 ? 47.619 -5.873 -62.756 1.00 74.00 83 ASP A C 1
ATOM 638 O O . ASP A 1 83 ? 47.513 -5.570 -61.561 1.00 74.00 83 ASP A O 1
ATOM 642 N N . ALA A 1 84 ? 46.537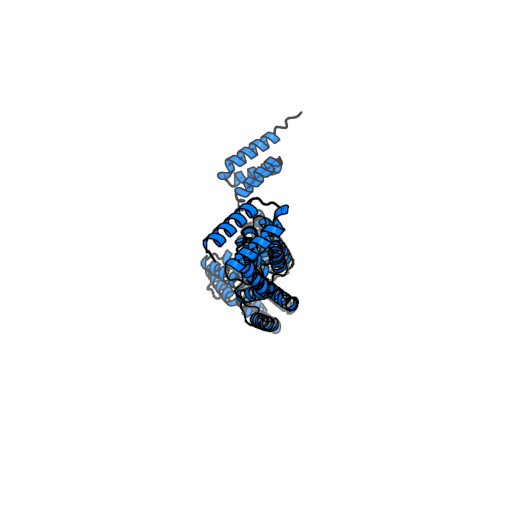 -5.959 -63.532 1.00 73.75 84 ALA A N 1
ATOM 643 C CA . ALA A 1 84 ? 45.184 -5.855 -62.997 1.00 73.75 84 ALA A CA 1
ATOM 644 C C . ALA A 1 84 ? 44.841 -7.057 -62.103 1.00 73.75 84 ALA A C 1
ATOM 646 O O . ALA A 1 84 ? 44.248 -6.886 -61.035 1.00 73.75 84 ALA A O 1
ATOM 647 N N . ASP A 1 85 ? 45.253 -8.256 -62.505 1.00 74.31 85 ASP A N 1
ATOM 648 C CA . ASP A 1 85 ? 44.944 -9.496 -61.800 1.00 74.31 85 ASP A CA 1
ATOM 649 C C . ASP A 1 85 ? 45.863 -9.725 -60.603 1.00 74.31 85 ASP A C 1
ATOM 651 O O . ASP A 1 85 ? 45.379 -10.133 -59.553 1.00 74.31 85 ASP A O 1
ATOM 655 N N . ILE A 1 86 ? 47.137 -9.330 -60.682 1.00 76.69 86 ILE A N 1
ATOM 656 C CA . ILE A 1 86 ? 48.060 -9.263 -59.542 1.00 76.69 86 ILE A CA 1
ATOM 657 C C . ILE A 1 86 ? 47.510 -8.299 -58.485 1.00 76.69 86 ILE A C 1
ATOM 659 O O . ILE A 1 86 ? 47.489 -8.624 -57.297 1.00 76.69 86 ILE A O 1
ATOM 663 N N . ARG A 1 87 ? 46.992 -7.125 -58.881 1.00 75.75 87 ARG A N 1
ATOM 664 C CA . ARG A 1 87 ? 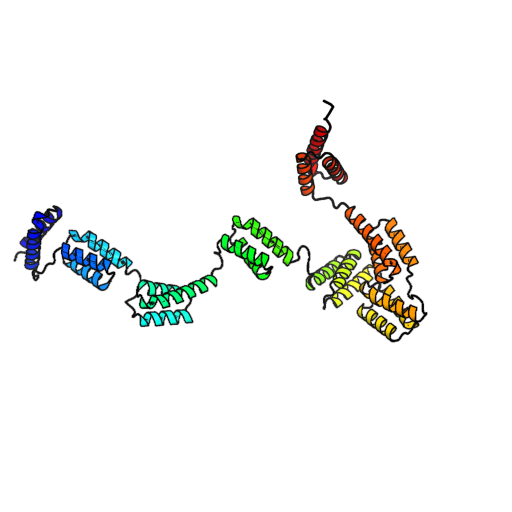46.347 -6.194 -57.936 1.00 75.75 87 ARG A CA 1
ATOM 665 C C . ARG A 1 87 ? 45.111 -6.806 -57.281 1.00 75.75 87 ARG A C 1
ATOM 667 O O . ARG A 1 87 ? 44.980 -6.715 -56.060 1.00 75.75 87 ARG A O 1
ATOM 674 N N . LYS A 1 88 ? 44.234 -7.460 -58.049 1.00 78.00 88 LYS A N 1
ATOM 675 C CA . LYS A 1 88 ? 43.075 -8.185 -57.495 1.00 78.00 88 LYS A CA 1
ATOM 676 C C . LYS A 1 88 ? 43.509 -9.308 -56.551 1.00 78.00 88 LYS A C 1
ATOM 678 O O . LYS A 1 88 ? 42.944 -9.428 -55.468 1.00 78.00 88 LYS A O 1
ATOM 683 N N . ALA A 1 89 ? 44.533 -10.074 -56.918 1.00 72.94 89 ALA A N 1
ATOM 684 C CA . ALA A 1 89 ? 45.101 -11.150 -56.116 1.00 72.94 89 ALA A CA 1
ATOM 685 C C . ALA A 1 89 ? 45.704 -10.628 -54.806 1.00 72.94 89 ALA A C 1
ATOM 687 O O . ALA A 1 89 ? 45.446 -11.200 -53.755 1.00 72.94 89 ALA A O 1
ATOM 688 N N . ARG A 1 90 ? 46.417 -9.494 -54.826 1.00 71.50 90 ARG A N 1
ATOM 689 C CA . ARG A 1 90 ? 46.939 -8.828 -53.621 1.00 71.50 90 ARG A CA 1
ATOM 690 C C . ARG A 1 90 ? 45.829 -8.292 -52.719 1.00 71.50 90 ARG A C 1
ATOM 692 O O . ARG A 1 90 ? 45.949 -8.372 -51.501 1.00 71.50 90 ARG A O 1
ATOM 699 N N . VAL A 1 91 ? 44.741 -7.763 -53.283 1.00 70.38 91 VAL A N 1
ATOM 700 C CA . VAL A 1 91 ? 43.559 -7.360 -52.499 1.00 70.38 91 VAL A CA 1
ATOM 701 C C . VAL A 1 91 ? 42.885 -8.583 -51.880 1.00 70.38 91 VAL A C 1
ATOM 703 O O . VAL A 1 91 ? 42.573 -8.560 -50.693 1.00 70.38 91 VAL A O 1
ATOM 706 N N . ALA A 1 92 ? 42.717 -9.667 -52.639 1.00 68.12 92 ALA A N 1
ATOM 707 C CA . ALA A 1 92 ? 42.203 -10.930 -52.119 1.00 68.12 92 ALA A CA 1
ATOM 708 C C . ALA A 1 92 ? 43.110 -11.480 -51.009 1.00 68.12 92 ALA A C 1
ATOM 710 O O . ALA A 1 92 ? 42.614 -11.843 -49.950 1.00 68.12 92 ALA A O 1
ATOM 711 N N . LEU A 1 93 ? 44.429 -11.436 -51.191 1.00 69.25 93 LEU A N 1
ATOM 712 C CA . LEU A 1 93 ? 45.408 -11.838 -50.188 1.00 69.25 93 LEU A CA 1
ATOM 713 C C . LEU A 1 93 ? 45.377 -10.939 -48.952 1.00 69.25 93 LEU A C 1
ATOM 715 O O . LEU A 1 93 ? 45.492 -11.435 -47.843 1.00 69.25 93 LEU A O 1
ATOM 719 N N . LYS A 1 94 ? 45.165 -9.630 -49.106 1.00 62.75 94 LYS A N 1
ATOM 720 C CA . LYS A 1 94 ? 44.985 -8.701 -47.982 1.00 62.75 94 LYS A CA 1
ATOM 721 C C . LYS A 1 94 ? 43.682 -8.970 -47.224 1.00 62.75 94 LYS A C 1
ATOM 723 O O . LYS A 1 94 ? 43.664 -8.876 -46.003 1.00 62.75 94 LYS A O 1
ATOM 728 N N . ASN A 1 95 ? 42.617 -9.329 -47.936 1.00 60.78 95 ASN A N 1
ATOM 729 C CA . ASN A 1 95 ? 41.336 -9.707 -47.339 1.00 60.78 95 ASN A CA 1
ATOM 730 C C . ASN A 1 95 ? 41.411 -11.076 -46.644 1.00 60.78 95 ASN A C 1
ATOM 732 O O . ASN A 1 95 ? 40.750 -11.275 -45.632 1.00 60.78 95 ASN A O 1
ATOM 736 N N . LEU A 1 96 ? 42.238 -11.994 -47.153 1.00 61.19 96 LEU A N 1
ATOM 737 C CA . LEU A 1 96 ? 42.542 -13.282 -46.520 1.00 61.19 96 LEU A CA 1
ATOM 738 C C . LEU A 1 96 ? 43.561 -13.135 -45.371 1.00 61.19 96 LEU A C 1
ATOM 740 O O . LEU A 1 96 ? 43.511 -13.878 -44.402 1.00 61.19 96 LEU A O 1
ATOM 744 N N . GLY A 1 97 ? 44.457 -12.148 -45.453 1.00 45.72 97 GLY A N 1
ATOM 745 C CA . GLY A 1 97 ? 45.550 -11.865 -44.516 1.00 45.72 97 GLY A CA 1
ATOM 746 C C . GLY A 1 97 ? 45.243 -10.782 -43.477 1.00 45.72 97 GLY A C 1
ATOM 747 O O . GLY A 1 97 ? 46.153 -10.297 -42.806 1.00 45.72 97 GLY A O 1
ATOM 748 N N . GLY A 1 98 ? 43.974 -10.394 -43.323 1.00 40.34 98 GLY A N 1
ATOM 749 C CA . GLY A 1 98 ? 43.508 -9.435 -42.314 1.00 40.34 98 GLY A CA 1
ATOM 750 C C . GLY A 1 98 ? 43.523 -9.965 -40.874 1.00 40.34 98 GLY A C 1
ATOM 751 O O . GLY A 1 98 ? 43.101 -9.264 -39.957 1.00 40.34 98 GLY A O 1
ATOM 752 N N . SER A 1 99 ? 44.008 -11.183 -40.641 1.00 38.19 99 SER A N 1
ATOM 753 C CA . SER A 1 99 ? 44.154 -11.761 -39.307 1.00 38.19 99 SER A CA 1
ATOM 754 C C . SER A 1 99 ? 45.541 -12.372 -39.175 1.00 38.19 99 SER A C 1
ATOM 756 O O . SER A 1 99 ? 45.914 -13.318 -39.861 1.00 38.19 99 SER A O 1
ATOM 758 N N . ARG A 1 100 ? 46.335 -11.775 -38.292 1.00 40.25 100 ARG A N 1
ATOM 759 C CA . ARG A 1 100 ? 47.663 -12.225 -37.890 1.00 40.25 100 ARG A CA 1
ATOM 760 C C . ARG A 1 100 ? 47.535 -13.567 -37.159 1.00 40.25 100 ARG A C 1
ATOM 762 O O . ARG A 1 100 ? 47.419 -13.586 -35.941 1.00 40.25 100 ARG A O 1
ATOM 769 N N . GLY A 1 101 ? 47.560 -14.673 -37.891 1.00 38.72 101 GLY A N 1
ATOM 770 C CA . GLY A 1 101 ? 47.569 -16.016 -37.321 1.00 38.72 101 GLY A CA 1
ATOM 771 C C . GLY A 1 101 ? 47.996 -17.019 -38.377 1.00 38.72 101 GLY A C 1
ATOM 772 O O . GLY A 1 101 ? 47.250 -17.285 -39.311 1.00 38.72 101 GLY A O 1
ATOM 773 N N . GLY A 1 102 ? 49.212 -17.556 -38.245 1.00 42.84 102 GLY A N 1
ATOM 774 C CA . GLY A 1 102 ? 49.593 -18.759 -38.979 1.00 42.84 102 GLY A CA 1
ATOM 775 C C . GLY A 1 102 ? 48.567 -19.860 -38.717 1.00 42.84 102 GLY A C 1
ATOM 776 O O . GLY A 1 102 ? 47.970 -19.895 -37.642 1.00 42.84 102 GLY A O 1
ATOM 777 N N . SER A 1 103 ? 48.349 -20.726 -39.702 1.00 42.91 103 SER A N 1
ATOM 778 C CA . SER A 1 103 ? 47.431 -21.864 -39.640 1.00 42.91 103 SER A CA 1
ATOM 779 C C . SER A 1 103 ? 47.678 -22.711 -38.383 1.00 42.91 103 SER A C 1
ATOM 781 O O . SER A 1 103 ? 48.532 -23.599 -38.371 1.00 42.91 103 SER A O 1
ATOM 783 N N . LYS A 1 104 ? 46.957 -22.417 -37.298 1.00 53.59 104 LYS A N 1
ATOM 784 C CA . LYS A 1 104 ? 46.905 -23.257 -36.100 1.00 53.59 104 LYS A CA 1
ATOM 785 C C . LYS A 1 104 ? 46.159 -24.537 -36.480 1.00 53.59 104 LYS A C 1
ATOM 787 O O . LYS A 1 104 ? 45.144 -24.473 -37.173 1.00 53.59 104 LYS A O 1
ATOM 792 N N . SER A 1 105 ? 46.668 -25.695 -36.058 1.00 58.53 105 SER A N 1
ATOM 793 C CA . SER A 1 105 ? 45.991 -26.974 -36.292 1.00 58.53 105 SER A CA 1
ATOM 794 C C . SER A 1 105 ? 44.585 -26.965 -35.663 1.00 58.53 105 SER A C 1
ATOM 796 O O . SER A 1 105 ? 44.376 -26.269 -34.661 1.00 58.53 105 SER A O 1
ATOM 798 N N . PRO A 1 106 ? 43.620 -27.737 -36.204 1.00 61.53 106 PRO A N 1
ATOM 799 C CA . PRO A 1 106 ? 42.252 -27.778 -35.681 1.00 61.53 106 PRO A CA 1
ATOM 800 C C . PRO A 1 106 ? 42.213 -28.083 -34.177 1.00 61.53 106 PRO A C 1
ATOM 802 O O . PRO A 1 106 ? 41.458 -27.474 -33.428 1.00 61.53 106 PRO A O 1
ATOM 805 N N . GLU A 1 107 ? 43.086 -28.975 -33.710 1.00 65.06 107 GLU A N 1
ATOM 806 C CA . GLU A 1 107 ? 43.200 -29.362 -32.300 1.00 65.06 107 GLU A CA 1
ATOM 807 C C . GLU A 1 107 ? 43.719 -28.224 -31.409 1.00 65.06 107 GLU A C 1
ATOM 809 O O . GLU A 1 107 ? 43.189 -28.006 -30.319 1.00 65.06 107 GLU A O 1
ATOM 814 N N . ALA A 1 108 ? 44.695 -27.443 -31.884 1.00 67.81 108 ALA A N 1
ATOM 815 C CA . ALA A 1 108 ? 45.208 -26.288 -31.149 1.00 67.81 108 ALA A CA 1
ATOM 816 C C . ALA A 1 108 ? 44.151 -25.178 -31.025 1.00 67.81 108 ALA A C 1
ATOM 818 O O . ALA A 1 108 ? 44.048 -24.532 -29.980 1.00 67.81 108 ALA A O 1
ATOM 819 N N . LEU A 1 109 ? 43.334 -24.981 -32.068 1.00 69.69 109 LEU A N 1
ATOM 820 C CA . LEU A 1 109 ? 42.202 -24.051 -32.044 1.00 69.69 109 LEU A CA 1
ATOM 821 C C . LEU A 1 109 ? 41.081 -24.537 -31.120 1.00 69.69 109 LEU A C 1
ATOM 823 O O . LEU A 1 109 ? 40.568 -23.732 -30.346 1.00 69.69 109 LEU A O 1
ATOM 827 N N . ARG A 1 110 ? 40.758 -25.841 -31.104 1.00 73.88 110 ARG A N 1
ATOM 828 C CA . ARG A 1 110 ? 39.807 -26.407 -30.124 1.00 73.88 110 ARG A CA 1
ATOM 829 C C . ARG A 1 110 ? 40.272 -26.186 -28.694 1.00 73.88 110 ARG A C 1
ATOM 831 O O . ARG A 1 110 ? 39.484 -25.762 -27.855 1.00 73.88 110 ARG A O 1
ATOM 838 N N . GLN A 1 111 ? 41.543 -26.461 -28.408 1.00 75.75 111 GLN A N 1
ATOM 839 C CA . GLN A 1 111 ? 42.082 -26.326 -27.057 1.00 75.75 111 GLN A CA 1
ATOM 840 C C . GLN A 1 111 ? 42.118 -24.859 -26.610 1.00 75.75 111 GLN A C 1
ATOM 842 O O . GLN A 1 111 ? 41.781 -24.549 -25.468 1.00 75.75 111 GLN A O 1
ATOM 847 N N . MET A 1 112 ? 42.447 -23.943 -27.525 1.00 75.00 112 MET A N 1
ATOM 848 C CA . MET A 1 112 ? 42.355 -22.502 -27.294 1.00 75.00 112 MET A CA 1
ATOM 849 C C . MET A 1 112 ? 40.914 -22.062 -27.020 1.00 75.00 112 MET A C 1
ATOM 851 O O . MET A 1 112 ? 40.671 -21.405 -26.010 1.00 75.00 112 MET A O 1
ATOM 855 N N . LEU A 1 113 ? 39.959 -22.455 -27.868 1.00 78.25 113 LEU A N 1
ATOM 856 C CA . LEU A 1 113 ? 38.547 -22.107 -27.714 1.00 78.25 113 LEU A CA 1
ATOM 857 C C . LEU A 1 113 ? 37.988 -22.655 -26.392 1.00 78.25 113 LEU A C 1
ATOM 859 O O . LEU A 1 113 ? 37.360 -21.913 -25.646 1.00 78.25 113 LEU A O 1
ATOM 863 N N . SER A 1 114 ? 38.297 -23.908 -26.047 1.00 79.00 114 SER A N 1
ATOM 864 C CA . SER A 1 114 ? 37.872 -24.534 -24.790 1.00 79.00 114 SER A CA 1
ATOM 865 C C . SER A 1 114 ? 38.451 -23.834 -23.557 1.00 79.00 114 SER A C 1
ATOM 867 O O . SER A 1 114 ? 37.731 -23.632 -22.582 1.00 79.00 114 SER A O 1
ATOM 869 N N . ASN A 1 115 ? 39.727 -23.432 -23.585 1.00 78.25 115 ASN A N 1
ATOM 870 C CA . ASN A 1 115 ? 40.340 -22.693 -22.477 1.00 78.25 115 ASN A CA 1
ATOM 871 C C . ASN A 1 115 ? 39.707 -21.306 -22.304 1.00 78.25 115 ASN A C 1
ATOM 873 O O . ASN A 1 115 ? 39.419 -20.885 -21.185 1.00 78.25 115 ASN A O 1
ATOM 877 N N . VAL A 1 116 ? 39.450 -20.605 -23.410 1.00 78.44 116 VAL A N 1
ATOM 878 C CA . VAL A 1 116 ? 38.829 -19.274 -23.387 1.00 78.44 116 VAL A CA 1
ATOM 879 C C . VAL A 1 116 ? 37.350 -19.357 -22.987 1.00 78.44 116 VAL A C 1
ATOM 881 O O . VAL A 1 116 ? 36.874 -18.485 -22.271 1.00 78.44 116 VAL A O 1
ATOM 884 N N . MET A 1 117 ? 36.637 -20.431 -23.341 1.00 75.38 117 MET A N 1
ATOM 885 C CA . MET A 1 117 ? 35.271 -20.691 -22.863 1.00 75.38 117 MET A CA 1
ATOM 886 C C . MET A 1 117 ? 35.200 -20.932 -21.345 1.00 75.38 117 MET A C 1
ATOM 888 O O . MET A 1 117 ? 34.165 -20.656 -20.744 1.00 75.38 117 MET A O 1
ATOM 892 N N . GLN A 1 118 ? 36.267 -21.446 -20.720 1.00 74.44 118 GLN A N 1
ATOM 893 C CA . GLN A 1 118 ? 36.308 -21.715 -19.275 1.00 74.44 118 GLN A CA 1
ATOM 894 C C . GLN A 1 118 ? 36.830 -20.534 -18.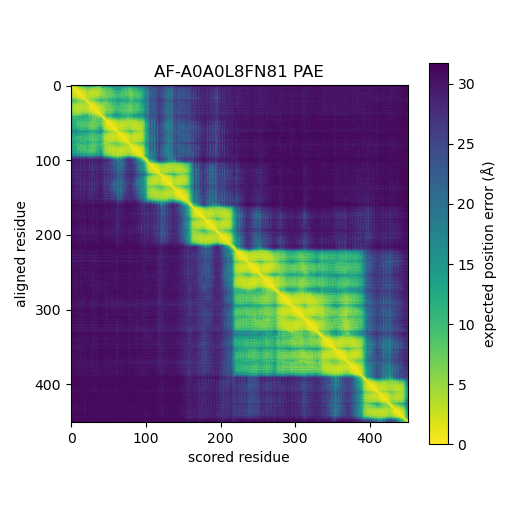444 1.00 74.44 118 GLN A C 1
ATOM 896 O O . GLN A 1 118 ? 36.400 -20.357 -17.303 1.00 74.44 118 GLN A O 1
ATOM 901 N N . HIS A 1 119 ? 37.765 -19.747 -18.985 1.00 69.88 119 HIS A N 1
ATOM 902 C CA . HIS A 1 119 ? 38.541 -18.774 -18.203 1.00 69.88 119 HIS A CA 1
ATOM 903 C C . HIS A 1 119 ? 38.723 -17.400 -18.862 1.00 69.88 119 HIS A C 1
ATOM 905 O O . HIS A 1 119 ? 39.328 -16.522 -18.251 1.00 69.88 119 HIS A O 1
ATOM 911 N N . GLY A 1 120 ? 38.265 -17.207 -20.100 1.00 62.66 120 GLY A N 1
ATOM 912 C CA . GLY A 1 120 ? 38.504 -15.984 -20.862 1.00 62.66 120 GLY A CA 1
ATOM 913 C C . GLY A 1 120 ? 37.394 -14.944 -20.726 1.00 62.66 120 GLY A C 1
ATOM 914 O O . GLY A 1 120 ? 36.215 -15.269 -20.597 1.00 62.66 120 GLY A O 1
ATOM 915 N N . ASP A 1 121 ? 37.775 -13.672 -20.830 1.00 68.56 121 ASP A N 1
ATOM 916 C CA . ASP A 1 121 ? 36.828 -12.558 -20.894 1.00 68.56 121 ASP A CA 1
ATOM 917 C C . ASP A 1 121 ? 36.122 -12.487 -22.259 1.00 68.56 121 ASP A C 1
ATOM 919 O O . ASP A 1 121 ? 36.636 -12.959 -23.276 1.00 68.56 121 ASP A O 1
ATOM 923 N N . LYS A 1 122 ? 34.965 -11.809 -22.320 1.00 72.94 122 LYS A N 1
ATOM 924 C CA . LYS A 1 122 ? 34.137 -11.660 -23.538 1.00 72.94 122 LYS A CA 1
ATOM 925 C C . LYS A 1 122 ? 34.942 -11.261 -24.783 1.00 72.94 122 LYS A C 1
ATOM 927 O O . LYS A 1 122 ? 34.742 -11.839 -25.845 1.00 72.94 122 LYS A O 1
ATOM 932 N N . ALA A 1 123 ? 35.865 -10.307 -24.650 1.00 70.56 123 ALA A N 1
ATOM 933 C CA . ALA A 1 123 ? 36.703 -9.845 -25.759 1.00 70.56 123 ALA A CA 1
ATOM 934 C C . ALA A 1 123 ? 37.685 -10.925 -26.251 1.00 70.56 123 ALA A C 1
ATOM 936 O O . ALA A 1 123 ? 37.956 -11.026 -27.447 1.00 70.56 123 ALA A O 1
ATOM 937 N N . GLN A 1 124 ? 38.197 -11.757 -25.340 1.00 73.19 124 GLN A N 1
ATOM 938 C CA . GLN A 1 124 ? 39.075 -12.874 -25.683 1.00 73.19 124 GLN A CA 1
ATOM 939 C C . GLN A 1 124 ? 38.284 -14.000 -26.357 1.00 73.19 124 GLN A C 1
ATOM 941 O O . GLN A 1 124 ? 38.759 -14.566 -27.339 1.00 73.19 124 GLN A O 1
ATOM 946 N N . LEU A 1 125 ? 37.059 -14.273 -25.892 1.00 79.38 125 LEU A N 1
ATOM 947 C CA . LEU A 1 125 ? 36.164 -15.260 -26.499 1.00 79.38 125 LEU A CA 1
ATOM 948 C C . LEU A 1 125 ? 35.708 -14.835 -27.900 1.00 79.38 125 LEU A C 1
ATOM 950 O O . LEU A 1 125 ? 35.739 -15.641 -28.825 1.00 79.38 125 LEU A O 1
ATOM 954 N N . GLU A 1 126 ? 35.368 -13.560 -28.090 1.00 76.19 126 GLU A N 1
ATOM 955 C CA . GLU A 1 126 ? 35.014 -13.000 -29.398 1.00 76.19 126 GLU A CA 1
ATOM 956 C C . GLU A 1 126 ? 36.201 -13.042 -30.370 1.00 76.19 126 GLU A C 1
ATOM 958 O O . GLU A 1 126 ? 36.050 -13.458 -31.520 1.00 76.19 126 GLU A O 1
ATOM 963 N N . SER A 1 127 ? 37.406 -12.710 -29.897 1.00 76.50 127 SER A N 1
ATOM 964 C CA . SER A 1 127 ? 38.628 -12.840 -30.694 1.00 76.50 127 SER A CA 1
ATOM 965 C C . SER A 1 127 ? 38.909 -14.294 -31.088 1.00 76.50 127 SER A C 1
ATOM 967 O O . SER A 1 127 ? 39.240 -14.547 -32.244 1.00 76.50 127 SER A O 1
ATOM 969 N N . ALA A 1 128 ? 38.761 -15.249 -30.165 1.00 74.88 128 ALA A N 1
ATOM 970 C CA . ALA A 1 128 ? 39.007 -16.668 -30.427 1.00 74.88 128 ALA A CA 1
ATOM 971 C C . ALA A 1 128 ? 37.972 -17.271 -31.394 1.00 74.88 128 ALA A C 1
ATOM 973 O O . ALA A 1 128 ? 38.331 -18.040 -32.285 1.00 74.88 128 ALA A O 1
ATOM 974 N N . VAL A 1 129 ? 36.697 -16.880 -31.272 1.00 78.44 129 VAL A N 1
ATOM 975 C CA . VAL A 1 129 ? 35.636 -17.263 -32.217 1.00 78.44 129 VAL A CA 1
ATOM 976 C C . VAL A 1 129 ? 35.920 -16.699 -33.604 1.00 78.44 129 VAL A C 1
ATOM 978 O O . VAL A 1 129 ? 35.838 -17.439 -34.581 1.00 78.44 129 VAL A O 1
ATOM 981 N N . ASN A 1 130 ? 36.300 -15.425 -33.707 1.00 73.69 130 ASN A N 1
ATOM 982 C CA . ASN A 1 130 ? 36.647 -14.811 -34.988 1.00 73.69 130 ASN A CA 1
ATOM 983 C C . ASN A 1 130 ? 37.875 -15.471 -35.623 1.00 73.69 130 ASN A C 1
ATOM 985 O O . ASN A 1 130 ? 37.889 -15.672 -36.833 1.00 73.69 130 ASN A O 1
ATOM 989 N N . GLU A 1 131 ? 38.863 -15.870 -34.821 1.00 73.38 131 GLU A N 1
ATOM 990 C CA . GLU A 1 131 ? 40.035 -16.606 -35.300 1.00 73.38 131 GLU A CA 1
ATOM 991 C C . GLU A 1 131 ? 39.663 -18.008 -35.821 1.00 73.38 131 GLU A C 1
ATOM 993 O O . GLU A 1 131 ? 40.117 -18.406 -36.892 1.00 73.38 131 GLU A O 1
ATOM 998 N N . CYS A 1 132 ? 38.767 -18.730 -35.138 1.00 70.75 132 CYS A N 1
ATOM 999 C CA . CYS A 1 132 ? 38.284 -20.040 -35.593 1.00 70.75 132 CYS A CA 1
ATOM 1000 C C . CYS A 1 132 ? 37.394 -19.943 -36.845 1.00 70.75 132 CYS A C 1
ATOM 1002 O O . CYS A 1 132 ? 37.486 -20.782 -37.739 1.00 70.75 132 CYS A O 1
ATOM 1004 N N . VAL A 1 133 ? 36.563 -18.900 -36.944 1.00 70.56 133 VAL A N 1
ATOM 1005 C CA . VAL A 1 133 ? 35.732 -18.620 -38.128 1.00 70.56 133 VAL A CA 1
ATOM 1006 C C . VAL A 1 133 ? 36.599 -18.209 -39.318 1.00 70.56 133 VAL A C 1
ATOM 1008 O O . VAL A 1 133 ? 36.350 -18.655 -40.436 1.00 70.56 133 VAL A O 1
ATOM 1011 N N . ALA A 1 134 ? 37.632 -17.394 -39.086 1.00 63.47 134 ALA A N 1
ATOM 1012 C CA . ALA A 1 134 ? 38.590 -16.995 -40.113 1.00 63.47 134 ALA A CA 1
ATOM 1013 C C . ALA A 1 134 ? 39.411 -18.186 -40.633 1.00 63.47 134 ALA A C 1
ATOM 1015 O O . ALA A 1 134 ? 39.736 -18.221 -41.818 1.00 63.47 134 ALA A O 1
ATOM 1016 N N . ALA A 1 135 ? 39.691 -19.180 -39.781 1.00 66.38 135 ALA A N 1
ATOM 1017 C CA . ALA A 1 135 ? 40.350 -20.420 -40.186 1.00 66.38 135 ALA A CA 1
ATOM 1018 C C . ALA A 1 135 ? 39.478 -21.307 -41.102 1.00 66.38 135 ALA A C 1
ATOM 1020 O O . ALA A 1 135 ? 40.021 -22.106 -41.860 1.00 66.38 135 ALA A O 1
ATOM 1021 N N . GLY A 1 136 ? 38.144 -21.168 -41.069 1.00 59.38 136 GLY A N 1
ATOM 1022 C CA . GLY A 1 136 ? 37.227 -21.803 -42.029 1.00 59.38 136 GLY A CA 1
ATOM 1023 C C . GLY A 1 136 ? 37.188 -23.338 -41.998 1.00 59.38 136 GLY A C 1
ATOM 1024 O O . GLY A 1 136 ? 36.813 -23.960 -42.992 1.00 59.38 136 GLY A O 1
ATOM 1025 N N . LEU A 1 137 ? 37.593 -23.954 -40.884 1.00 69.75 137 LEU A N 1
ATOM 1026 C CA . LEU A 1 137 ? 37.651 -25.408 -40.722 1.00 69.75 137 LEU A CA 1
ATOM 1027 C C . LEU A 1 137 ? 36.294 -25.947 -40.250 1.00 69.75 137 LEU A C 1
ATOM 1029 O O . LEU A 1 137 ? 35.909 -25.718 -39.105 1.00 69.75 137 LEU A O 1
ATOM 1033 N N . GLN A 1 138 ? 35.612 -26.727 -41.097 1.00 65.88 138 GLN A N 1
ATOM 1034 C CA . GLN A 1 138 ? 34.288 -27.307 -40.791 1.00 65.88 138 GLN A CA 1
ATOM 1035 C C . GLN A 1 138 ? 34.271 -28.132 -39.498 1.00 65.88 138 GLN A C 1
ATOM 1037 O O . GLN A 1 138 ? 33.279 -28.200 -38.780 1.00 65.88 138 GLN A O 1
ATOM 1042 N N . GLU A 1 139 ? 35.401 -28.749 -39.168 1.00 72.19 139 GLU A N 1
ATOM 1043 C CA . GLU A 1 139 ? 35.559 -29.571 -37.975 1.00 72.19 139 GLU A CA 1
ATOM 1044 C C . GLU A 1 139 ? 35.378 -28.778 -36.667 1.00 72.19 139 GLU A C 1
ATOM 1046 O O . GLU A 1 139 ? 35.072 -29.379 -35.636 1.00 72.19 139 GLU A O 1
ATOM 1051 N N . LEU A 1 140 ? 35.565 -27.452 -36.702 1.00 70.06 140 LEU A N 1
ATOM 1052 C CA . LEU A 1 140 ? 35.405 -26.534 -35.573 1.00 70.06 140 LEU A CA 1
ATOM 1053 C C . LEU A 1 140 ? 33.999 -25.924 -35.486 1.00 70.06 140 LEU A C 1
ATOM 1055 O O . LEU A 1 140 ? 33.705 -25.276 -34.485 1.00 70.06 140 LEU A O 1
ATOM 1059 N N . ASP A 1 141 ? 33.122 -26.132 -36.475 1.00 71.69 141 ASP A N 1
ATOM 1060 C CA . ASP A 1 141 ? 31.824 -25.447 -36.559 1.00 71.69 141 ASP A CA 1
ATOM 1061 C C . ASP A 1 141 ? 30.950 -25.692 -35.322 1.00 71.69 141 ASP A C 1
ATOM 1063 O O . ASP A 1 141 ? 30.333 -24.763 -34.801 1.00 71.69 141 ASP A O 1
ATOM 1067 N N . THR A 1 142 ? 30.946 -26.915 -34.785 1.00 76.44 142 THR A N 1
ATOM 1068 C CA . THR A 1 142 ? 30.212 -27.246 -33.553 1.00 76.44 142 THR A CA 1
ATOM 1069 C C . THR A 1 142 ? 30.771 -26.552 -32.316 1.00 76.44 142 THR A C 1
ATOM 1071 O O . THR A 1 142 ? 30.005 -26.157 -31.438 1.00 76.44 142 THR A O 1
ATOM 1074 N N . ASP A 1 143 ? 32.090 -26.397 -32.223 1.00 73.81 143 ASP A N 1
ATOM 1075 C CA . ASP A 1 143 ? 32.730 -25.759 -31.069 1.00 73.81 143 ASP A CA 1
ATOM 1076 C C . ASP A 1 143 ? 32.596 -24.235 -31.155 1.00 73.81 143 ASP A C 1
ATOM 1078 O O . ASP A 1 143 ? 32.266 -23.581 -30.168 1.00 73.81 143 ASP A O 1
ATOM 1082 N N . VAL A 1 144 ? 32.729 -23.676 -32.361 1.00 76.88 144 VAL A N 1
ATOM 1083 C CA . VAL A 1 144 ? 32.434 -22.273 -32.675 1.00 76.88 144 VAL A CA 1
ATOM 1084 C C . VAL A 1 144 ? 30.978 -21.944 -32.368 1.00 76.88 144 VAL A C 1
ATOM 1086 O O . VAL A 1 144 ? 30.707 -20.889 -31.800 1.00 76.88 144 VAL A O 1
ATOM 1089 N N . GLN A 1 145 ? 30.040 -22.832 -32.698 1.00 75.44 145 GLN A N 1
ATOM 1090 C CA . GLN A 1 145 ? 28.627 -22.628 -32.401 1.00 75.44 145 GLN A CA 1
ATOM 1091 C C . GLN A 1 145 ? 28.363 -22.603 -30.889 1.00 75.44 145 GLN A C 1
ATOM 1093 O O . GLN A 1 145 ? 27.718 -21.676 -30.408 1.00 75.44 145 GLN A O 1
ATOM 1098 N N . LYS A 1 146 ? 28.957 -23.522 -30.117 1.00 79.25 146 LYS A N 1
ATOM 1099 C CA . LYS A 1 146 ? 28.887 -23.494 -28.643 1.00 79.25 146 LYS A CA 1
ATOM 1100 C C . LYS A 1 146 ? 29.525 -22.238 -28.047 1.00 79.25 146 LYS A C 1
ATOM 1102 O O . LYS A 1 146 ? 28.993 -21.654 -27.109 1.00 79.25 146 LYS A O 1
ATOM 1107 N N . ALA A 1 147 ? 30.657 -21.793 -28.589 1.00 73.81 147 ALA A N 1
ATOM 1108 C CA . ALA A 1 147 ? 31.306 -20.558 -28.156 1.00 73.81 147 ALA A CA 1
ATOM 1109 C C . ALA A 1 147 ? 30.482 -19.310 -28.521 1.00 73.81 147 ALA A C 1
ATOM 1111 O O . ALA A 1 147 ? 30.470 -18.342 -27.764 1.00 73.81 147 ALA A O 1
ATOM 1112 N N . ARG A 1 148 ? 29.749 -19.334 -29.643 1.00 74.00 148 ARG A N 1
ATOM 1113 C CA . ARG A 1 148 ? 28.782 -18.293 -30.026 1.00 74.00 148 ARG A CA 1
ATOM 1114 C C . ARG A 1 148 ? 27.561 -18.275 -29.121 1.00 74.00 148 ARG A C 1
ATOM 1116 O O . ARG A 1 148 ? 27.102 -17.191 -28.791 1.00 74.00 148 ARG A O 1
ATOM 1123 N N . GLU A 1 149 ? 27.062 -19.435 -28.713 1.00 76.00 149 GLU A N 1
ATOM 1124 C CA . GLU A 1 149 ? 25.983 -19.554 -27.728 1.00 76.00 149 GLU A CA 1
ATOM 1125 C C . GLU A 1 149 ? 26.434 -19.016 -26.367 1.00 76.00 149 GLU A C 1
ATOM 1127 O O . GLU A 1 149 ? 25.760 -18.166 -25.802 1.00 76.00 149 GLU A O 1
ATOM 1132 N N . LEU A 1 150 ? 27.643 -19.352 -25.906 1.00 73.88 150 LEU A N 1
ATOM 1133 C CA . LEU A 1 150 ? 28.213 -18.739 -24.700 1.00 73.88 150 LEU A CA 1
ATOM 1134 C C . LEU A 1 150 ? 28.439 -17.229 -24.846 1.00 73.88 150 LEU A C 1
ATOM 1136 O O . LEU A 1 150 ? 28.187 -16.486 -23.902 1.00 73.88 150 LEU A O 1
ATOM 1140 N N . LEU A 1 151 ? 28.885 -16.744 -26.010 1.00 70.19 151 LEU A N 1
ATOM 1141 C CA . LEU A 1 151 ? 28.957 -15.305 -26.290 1.00 70.19 151 LEU A CA 1
ATOM 1142 C C . LEU A 1 151 ? 27.574 -14.659 -26.296 1.00 70.19 151 LEU A C 1
ATOM 1144 O O . LEU A 1 151 ? 27.456 -13.514 -25.868 1.00 70.19 151 LEU A O 1
ATOM 1148 N N . HIS A 1 152 ? 26.549 -15.360 -26.775 1.00 65.44 152 HIS A N 1
ATOM 1149 C CA . HIS A 1 152 ? 25.166 -14.906 -26.764 1.00 65.44 152 HIS A CA 1
ATOM 1150 C C . HIS A 1 152 ? 24.644 -14.815 -25.326 1.00 65.44 152 HIS A C 1
ATOM 1152 O O . HIS A 1 152 ? 24.161 -13.760 -24.930 1.00 65.44 152 HIS A O 1
ATOM 1158 N N . ASP A 1 153 ? 24.874 -15.832 -24.502 1.00 65.31 153 ASP A N 1
ATOM 1159 C CA . ASP A 1 153 ? 24.501 -15.850 -23.085 1.00 65.31 153 ASP A CA 1
ATOM 1160 C C . ASP A 1 153 ? 25.276 -14.797 -22.271 1.00 65.31 153 ASP A C 1
ATOM 1162 O O . ASP A 1 153 ? 24.733 -14.134 -21.383 1.00 65.31 153 ASP A O 1
ATOM 1166 N N . LEU A 1 154 ? 26.557 -14.578 -22.592 1.00 62.00 154 LEU A N 1
ATOM 1167 C CA . LEU A 1 154 ? 27.371 -13.500 -22.019 1.00 62.00 154 LEU A CA 1
ATOM 1168 C C . LEU A 1 154 ? 26.946 -12.118 -22.537 1.00 62.00 154 LEU A C 1
ATOM 1170 O O . LEU A 1 154 ? 27.091 -11.126 -21.823 1.00 62.00 154 LEU A O 1
ATOM 1174 N N . ARG A 1 155 ? 26.401 -12.023 -23.755 1.00 52.97 155 ARG A N 1
ATOM 1175 C CA . ARG A 1 155 ? 25.800 -10.800 -24.309 1.00 52.97 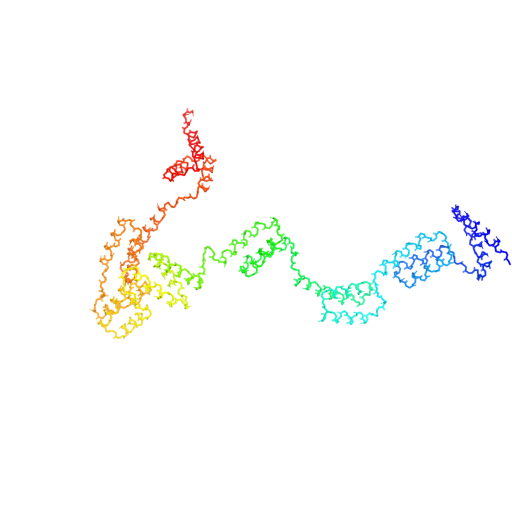155 ARG A CA 1
ATOM 1176 C C . ARG A 1 155 ? 24.464 -10.494 -23.637 1.00 52.97 155 ARG A C 1
ATOM 1178 O O . ARG A 1 155 ? 24.220 -9.326 -23.351 1.00 52.97 155 ARG A O 1
ATOM 1185 N N . GLU A 1 156 ? 23.673 -11.511 -23.309 1.00 46.84 156 GLU A N 1
ATOM 1186 C CA . GLU A 1 156 ? 22.455 -11.382 -22.503 1.00 46.84 156 GLU A CA 1
ATOM 1187 C C . GLU A 1 156 ? 22.763 -10.999 -21.046 1.00 46.84 156 GLU A C 1
ATOM 1189 O O . GLU A 1 156 ? 22.016 -10.228 -20.442 1.00 46.84 156 GLU A O 1
ATOM 1194 N N . LYS A 1 157 ? 23.902 -11.440 -20.490 1.00 48.22 157 LYS A N 1
ATOM 1195 C CA . LYS A 1 157 ? 24.364 -11.035 -19.147 1.00 48.22 157 LYS A CA 1
ATOM 1196 C C . LYS A 1 157 ? 25.086 -9.677 -19.097 1.00 48.22 157 LYS A C 1
ATOM 1198 O O . LYS A 1 157 ? 25.085 -9.047 -18.041 1.00 48.22 157 LYS A O 1
ATOM 1203 N N . HIS A 1 158 ? 25.658 -9.189 -20.204 1.00 38.97 158 HIS A N 1
ATOM 1204 C CA . HIS A 1 158 ? 26.419 -7.929 -20.268 1.00 38.97 158 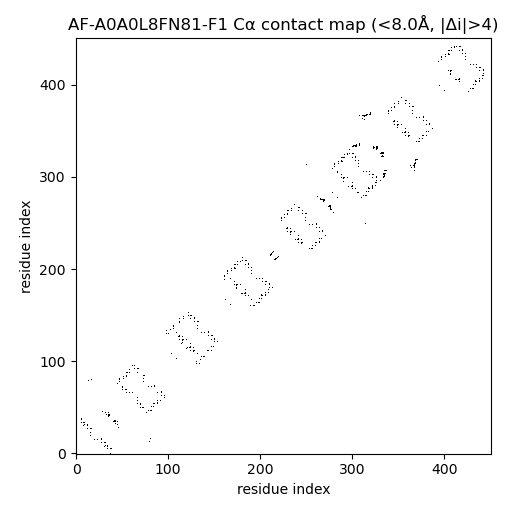HIS A CA 1
ATOM 1205 C C . HIS A 1 158 ? 26.020 -7.009 -21.441 1.00 38.97 158 HIS A C 1
ATOM 1207 O O . HIS A 1 158 ? 26.851 -6.645 -22.282 1.00 38.97 158 HIS A O 1
ATOM 1213 N N . GLN A 1 159 ? 24.764 -6.558 -21.450 1.00 39.41 159 GLN A N 1
ATOM 1214 C CA . GLN A 1 159 ? 24.369 -5.292 -22.077 1.00 39.41 159 GLN A CA 1
ATOM 1215 C C . GLN A 1 159 ? 23.547 -4.437 -21.096 1.00 39.41 159 GLN A C 1
ATOM 1217 O O . GLN A 1 159 ? 22.325 -4.572 -21.032 1.00 39.41 159 GLN A O 1
ATOM 1222 N N . PRO A 1 160 ? 24.188 -3.516 -20.356 1.00 41.09 160 PRO A N 1
ATOM 1223 C CA . PRO A 1 160 ? 23.515 -2.314 -19.895 1.00 41.09 160 PRO A CA 1
ATOM 1224 C C . PRO A 1 160 ? 23.321 -1.401 -21.117 1.00 41.09 160 PRO A C 1
ATOM 1226 O O . PRO A 1 160 ? 24.296 -0.911 -21.683 1.00 41.09 160 PRO A O 1
ATOM 1229 N N . GLY A 1 161 ? 22.075 -1.215 -21.567 1.00 42.16 161 GLY A N 1
ATOM 1230 C CA . GLY A 1 161 ? 21.723 -0.070 -22.421 1.00 42.16 161 GLY A CA 1
ATOM 1231 C C . GLY A 1 161 ? 21.397 -0.289 -23.907 1.00 42.16 161 GLY A C 1
ATOM 1232 O O . GLY A 1 161 ? 21.421 0.686 -24.650 1.00 42.16 161 GLY A O 1
ATOM 1233 N N . SER A 1 162 ? 21.043 -1.487 -24.394 1.00 46.31 162 SER A N 1
ATOM 1234 C CA . SER A 1 162 ? 20.402 -1.584 -25.728 1.00 46.31 162 SER A CA 1
ATOM 1235 C C . SER A 1 162 ? 19.342 -2.682 -25.827 1.00 46.31 162 SER A C 1
ATOM 1237 O O . SER A 1 162 ? 19.424 -3.579 -26.668 1.00 46.31 162 SER A O 1
ATOM 1239 N N . ARG A 1 163 ? 18.323 -2.633 -24.969 1.00 55.91 163 ARG A N 1
ATOM 1240 C CA . ARG A 1 163 ? 17.106 -3.410 -25.219 1.00 55.91 163 ARG A CA 1
ATOM 1241 C C . ARG A 1 163 ? 16.269 -2.670 -26.258 1.00 55.91 163 ARG A C 1
ATOM 1243 O O . ARG A 1 163 ? 16.055 -1.466 -26.139 1.00 55.91 163 ARG A O 1
ATOM 1250 N N . SER A 1 164 ? 15.827 -3.374 -27.299 1.00 58.28 164 SER A N 1
ATOM 1251 C CA . SER A 1 164 ? 14.951 -2.774 -28.307 1.00 58.28 164 SER A CA 1
ATOM 1252 C C . SER A 1 164 ? 13.632 -2.326 -27.655 1.00 58.28 164 SER A C 1
ATOM 1254 O O . SER A 1 164 ? 13.166 -2.994 -26.723 1.00 58.28 164 SER A O 1
ATOM 1256 N N . PRO A 1 165 ? 12.988 -1.249 -28.145 1.00 58.09 165 PRO A N 1
ATOM 1257 C CA . PRO A 1 165 ? 11.731 -0.763 -27.576 1.00 58.09 165 PRO A CA 1
ATOM 1258 C C . PRO A 1 165 ? 10.664 -1.863 -27.501 1.00 58.09 165 PRO A C 1
ATOM 1260 O O . PRO A 1 165 ? 9.965 -2.007 -26.505 1.00 58.09 165 PRO A O 1
ATOM 1263 N N . VAL A 1 166 ? 10.600 -2.723 -28.520 1.00 66.62 166 VAL A N 1
ATOM 1264 C CA . VAL A 1 166 ? 9.659 -3.851 -28.583 1.00 66.62 166 VAL A CA 1
ATOM 1265 C C . VAL A 1 166 ? 9.935 -4.898 -27.497 1.00 66.62 166 VAL A C 1
ATOM 1267 O O . VAL A 1 166 ? 8.995 -5.408 -26.887 1.00 66.62 166 VAL A O 1
ATOM 1270 N N . SER A 1 167 ? 11.207 -5.202 -27.216 1.00 71.06 167 SER A N 1
ATOM 1271 C CA . SER A 1 167 ? 11.583 -6.143 -26.154 1.00 71.06 167 SER A CA 1
ATOM 1272 C C . SER A 1 167 ? 11.253 -5.579 -24.774 1.00 71.06 167 SER A C 1
ATOM 1274 O O . SER A 1 167 ? 10.615 -6.261 -23.974 1.00 71.06 167 SER A O 1
ATOM 1276 N N . LEU A 1 168 ? 11.603 -4.310 -24.531 1.00 70.62 168 LEU A N 1
ATOM 1277 C CA . LEU A 1 168 ? 11.269 -3.604 -23.291 1.00 70.62 168 LEU A CA 1
ATOM 1278 C C . LEU A 1 168 ? 9.764 -3.555 -23.066 1.00 70.62 168 LEU A C 1
ATOM 1280 O O . LEU A 1 168 ? 9.309 -3.813 -21.961 1.00 70.62 168 LEU A O 1
ATOM 1284 N N . ARG A 1 169 ? 8.975 -3.305 -24.116 1.00 75.69 169 ARG A N 1
ATOM 1285 C CA . ARG A 1 169 ? 7.512 -3.307 -24.042 1.00 75.69 169 ARG A CA 1
ATOM 1286 C C . ARG A 1 169 ? 6.950 -4.662 -23.625 1.00 75.69 169 ARG A C 1
ATOM 1288 O O . ARG A 1 169 ? 6.048 -4.729 -22.791 1.00 75.69 169 ARG A O 1
ATOM 1295 N N . ASN A 1 170 ? 7.457 -5.742 -24.215 1.00 77.50 170 ASN A N 1
ATOM 1296 C CA . ASN A 1 170 ? 6.994 -7.093 -23.911 1.00 77.50 170 ASN A CA 1
ATOM 1297 C C . ASN A 1 170 ? 7.375 -7.509 -22.486 1.00 77.50 170 ASN A C 1
ATOM 1299 O O . ASN A 1 170 ? 6.545 -8.084 -21.782 1.00 77.50 170 ASN A O 1
ATOM 1303 N N . GLU A 1 171 ? 8.582 -7.167 -22.036 1.00 74.69 171 GLU A N 1
ATOM 1304 C CA . GLU A 1 171 ? 9.030 -7.417 -20.665 1.00 74.69 171 GLU A CA 1
ATOM 1305 C C . GLU A 1 171 ? 8.316 -6.537 -19.642 1.00 74.69 171 GLU A C 1
ATOM 1307 O O . GLU A 1 171 ? 7.897 -7.054 -18.614 1.00 74.69 171 GLU A O 1
ATOM 1312 N N . LEU A 1 172 ? 8.077 -5.255 -19.939 1.00 79.00 172 LEU A N 1
ATOM 1313 C CA . LEU A 1 172 ? 7.242 -4.370 -19.122 1.00 79.00 172 LEU A CA 1
ATOM 1314 C C . LEU A 1 172 ? 5.842 -4.953 -18.973 1.00 79.00 172 LEU A C 1
ATOM 1316 O O . LEU A 1 172 ? 5.353 -5.075 -17.854 1.00 79.00 172 LEU A O 1
ATOM 1320 N N . LYS A 1 173 ? 5.210 -5.391 -20.069 1.00 81.56 173 LYS A N 1
ATOM 1321 C CA . LYS A 1 173 ? 3.887 -6.034 -20.024 1.00 81.56 173 LYS A CA 1
ATOM 1322 C C . LYS A 1 173 ? 3.903 -7.340 -19.240 1.00 81.56 173 LYS A C 1
ATOM 1324 O O . LYS A 1 173 ? 2.958 -7.605 -18.499 1.00 81.56 173 LYS A O 1
ATOM 1329 N N . LYS A 1 174 ? 4.946 -8.157 -19.392 1.00 80.56 174 LYS A N 1
ATOM 1330 C CA . LYS A 1 174 ? 5.094 -9.418 -18.660 1.00 80.56 174 LYS A CA 1
ATOM 1331 C C . LYS A 1 174 ? 5.298 -9.167 -17.165 1.00 80.56 174 LYS A C 1
ATOM 1333 O O . LYS A 1 174 ? 4.531 -9.691 -16.371 1.00 80.56 174 LYS A O 1
ATOM 1338 N N . ALA A 1 175 ? 6.223 -8.290 -16.790 1.00 75.62 175 ALA A N 1
ATOM 1339 C CA . ALA A 1 175 ? 6.481 -7.912 -15.404 1.00 75.62 175 ALA A CA 1
ATOM 1340 C C . ALA A 1 175 ? 5.282 -7.192 -14.757 1.00 75.62 175 ALA A C 1
ATOM 1342 O O . ALA A 1 175 ? 5.008 -7.404 -13.578 1.00 75.62 175 ALA A O 1
ATOM 1343 N N . THR A 1 176 ? 4.518 -6.412 -15.531 1.00 76.44 176 THR A N 1
ATOM 1344 C CA . THR A 1 176 ? 3.245 -5.796 -15.108 1.00 76.44 176 THR A CA 1
ATOM 1345 C C . THR A 1 176 ? 2.193 -6.864 -14.805 1.00 76.44 176 THR A C 1
ATOM 1347 O O . THR A 1 176 ? 1.532 -6.803 -13.771 1.00 76.44 176 THR A O 1
ATOM 1350 N N . LYS A 1 177 ? 2.064 -7.883 -15.669 1.00 78.38 177 LYS A N 1
ATOM 1351 C CA . LYS A 1 177 ? 1.157 -9.027 -15.458 1.00 78.38 177 LYS A CA 1
ATOM 1352 C C . LYS A 1 177 ? 1.581 -9.904 -14.280 1.00 78.38 177 LYS A C 1
ATOM 1354 O O . LYS A 1 177 ? 0.732 -10.346 -13.518 1.00 78.38 177 LYS A O 1
ATOM 1359 N N . GLU A 1 178 ? 2.881 -10.137 -14.133 1.00 77.75 178 GLU A N 1
ATOM 1360 C CA . GLU A 1 178 ? 3.473 -10.955 -13.069 1.00 77.75 178 GLU A CA 1
ATOM 1361 C C . GLU A 1 178 ? 3.624 -10.189 -11.743 1.00 77.75 178 GLU A C 1
ATOM 1363 O O . GLU A 1 178 ? 4.009 -10.782 -10.740 1.00 77.75 178 GLU A O 1
ATOM 1368 N N . ARG A 1 179 ? 3.312 -8.881 -11.719 1.00 70.56 179 ARG A N 1
ATOM 1369 C CA . ARG A 1 179 ? 3.397 -7.993 -10.544 1.00 70.56 179 ARG A CA 1
ATOM 1370 C C . ARG A 1 179 ? 4.750 -8.045 -9.815 1.00 70.56 179 ARG A C 1
ATOM 1372 O O . ARG A 1 179 ? 4.830 -7.877 -8.599 1.00 70.56 179 ARG A O 1
ATOM 1379 N N . ASN A 1 180 ? 5.837 -8.251 -10.554 1.00 74.12 180 ASN A N 1
ATOM 1380 C CA . ASN A 1 180 ? 7.171 -8.410 -9.981 1.00 74.12 180 ASN A CA 1
ATOM 1381 C C . ASN A 1 180 ? 7.846 -7.046 -9.750 1.00 74.12 180 ASN A C 1
ATOM 1383 O O . ASN A 1 180 ? 8.489 -6.505 -10.648 1.00 74.12 180 ASN A O 1
ATOM 1387 N N . ARG A 1 181 ? 7.701 -6.500 -8.536 1.00 70.25 181 ARG A N 1
ATOM 1388 C CA . ARG A 1 181 ? 8.187 -5.165 -8.140 1.00 70.25 181 ARG A CA 1
ATOM 1389 C C . ARG A 1 181 ? 9.662 -4.875 -8.488 1.00 70.25 181 ARG A C 1
ATOM 1391 O O . ARG A 1 181 ? 9.888 -3.896 -9.197 1.00 70.25 181 ARG A O 1
ATOM 1398 N N . PRO A 1 182 ? 10.661 -5.672 -8.055 1.00 72.38 182 PRO A N 1
ATOM 1399 C CA . PRO A 1 182 ? 12.069 -5.359 -8.322 1.00 72.38 182 PRO A CA 1
ATOM 1400 C C . PRO A 1 182 ? 12.428 -5.426 -9.814 1.00 72.38 182 PRO A C 1
ATOM 1402 O O . PRO A 1 182 ? 13.264 -4.652 -10.281 1.00 72.38 182 PRO A O 1
ATOM 1405 N N . LEU A 1 183 ? 11.783 -6.309 -10.586 1.00 73.50 183 LEU A N 1
ATOM 1406 C CA . LEU A 1 183 ? 11.955 -6.334 -12.042 1.00 73.50 183 LEU A CA 1
ATOM 1407 C C . LEU A 1 183 ? 11.311 -5.117 -12.712 1.00 73.50 183 LEU A C 1
ATOM 1409 O O . LEU A 1 183 ? 11.903 -4.549 -13.626 1.00 73.50 183 LEU A O 1
ATOM 1413 N N . LEU A 1 184 ? 10.129 -4.701 -12.255 1.00 78.56 184 LEU A N 1
ATOM 1414 C CA . LEU A 1 184 ? 9.399 -3.563 -12.809 1.00 78.56 184 LEU A CA 1
ATOM 1415 C C . LEU A 1 184 ? 10.161 -2.244 -12.597 1.00 78.56 184 LEU A C 1
ATOM 1417 O O . LEU A 1 184 ? 10.291 -1.456 -13.528 1.00 78.56 184 LEU A O 1
ATOM 1421 N N . GLU A 1 185 ? 10.726 -2.038 -11.404 1.00 73.19 185 GLU A N 1
ATOM 1422 C CA . GLU A 1 185 ? 11.521 -0.850 -11.064 1.00 73.19 185 GLU A CA 1
ATOM 1423 C C . GLU A 1 185 ? 12.800 -0.752 -11.903 1.00 73.19 185 GLU A C 1
ATOM 1425 O O . GLU A 1 185 ? 13.139 0.309 -12.432 1.00 73.19 185 GLU A O 1
ATOM 1430 N N . LYS A 1 186 ? 13.478 -1.891 -12.087 1.00 76.62 186 LYS A N 1
ATOM 1431 C CA . LYS A 1 186 ? 14.657 -1.994 -12.945 1.00 76.62 186 LYS A CA 1
ATOM 1432 C C . LYS A 1 186 ? 14.317 -1.686 -14.408 1.00 76.62 186 LYS A C 1
ATOM 1434 O O . LYS A 1 186 ? 15.011 -0.893 -15.037 1.00 76.62 186 LYS A O 1
ATOM 1439 N N . LEU A 1 187 ? 13.231 -2.260 -14.930 1.00 77.81 187 LEU A N 1
ATOM 1440 C CA . LEU A 1 187 ? 12.782 -2.049 -16.311 1.00 77.81 187 LEU A CA 1
ATOM 1441 C C . LEU A 1 187 ? 12.355 -0.601 -16.581 1.00 77.81 187 LEU A C 1
ATOM 1443 O O . LEU A 1 187 ? 12.659 -0.069 -17.646 1.00 77.81 187 LEU A O 1
ATOM 1447 N N . ILE A 1 188 ? 11.674 0.046 -15.630 1.00 77.50 188 ILE A N 1
ATOM 1448 C CA . ILE A 1 188 ? 11.278 1.458 -15.745 1.00 77.50 188 ILE A CA 1
ATOM 1449 C C . ILE A 1 188 ? 12.520 2.350 -15.834 1.00 77.50 188 ILE A C 1
ATOM 1451 O O . ILE A 1 188 ? 12.603 3.173 -16.744 1.00 77.50 188 ILE A O 1
ATOM 1455 N N . ARG A 1 189 ? 13.517 2.128 -14.968 1.00 73.62 189 ARG A N 1
ATOM 1456 C CA . ARG A 1 189 ? 14.782 2.878 -14.984 1.00 73.62 189 ARG A CA 1
ATOM 1457 C C . ARG A 1 189 ? 15.543 2.695 -16.301 1.00 73.62 189 ARG A C 1
ATOM 1459 O O . ARG A 1 189 ? 15.961 3.677 -16.905 1.00 73.62 189 ARG A O 1
ATOM 1466 N N . GLU A 1 190 ? 15.640 1.458 -16.791 1.00 70.50 190 GLU A N 1
ATOM 1467 C CA . GLU A 1 190 ? 16.271 1.149 -18.084 1.00 70.50 190 GLU A CA 1
ATOM 1468 C C . GLU A 1 190 ? 15.551 1.836 -19.265 1.00 70.50 190 GLU A C 1
ATOM 1470 O O . GLU A 1 190 ? 16.196 2.309 -20.202 1.00 70.50 190 GLU A O 1
ATOM 1475 N N . CYS A 1 191 ? 14.220 1.944 -19.226 1.00 72.12 191 CYS A N 1
ATOM 1476 C CA . CYS A 1 191 ? 13.450 2.635 -20.265 1.00 72.12 191 CYS A CA 1
ATOM 1477 C C . CYS A 1 191 ? 13.571 4.166 -20.195 1.00 72.12 191 CYS A C 1
ATOM 1479 O O . CYS A 1 191 ? 13.563 4.831 -21.233 1.00 72.12 191 CYS A O 1
ATOM 1481 N N . GLU A 1 192 ? 13.673 4.729 -18.990 1.00 70.81 192 GLU A N 1
ATOM 1482 C CA . GLU A 1 192 ? 13.868 6.165 -18.759 1.00 70.81 192 GLU A CA 1
ATOM 1483 C C . GLU A 1 192 ? 15.265 6.625 -19.180 1.00 70.81 192 GLU A C 1
ATOM 1485 O O . GLU A 1 192 ? 15.402 7.672 -19.816 1.00 70.81 192 GLU A O 1
ATOM 1490 N N . GLU A 1 193 ? 16.288 5.817 -18.897 1.00 70.94 193 GLU A N 1
ATOM 1491 C CA . GLU A 1 193 ? 17.658 6.049 -19.360 1.00 70.94 193 GLU A CA 1
ATOM 1492 C C . GLU A 1 193 ? 17.752 6.001 -20.891 1.00 70.94 193 GLU A C 1
ATOM 1494 O O . GLU A 1 193 ? 18.439 6.827 -21.495 1.00 70.94 193 GLU A O 1
ATOM 1499 N N . ALA A 1 194 ? 17.010 5.092 -21.531 1.00 66.50 194 ALA A N 1
ATOM 1500 C CA . ALA A 1 194 ? 16.994 4.946 -22.985 1.00 66.50 194 ALA A CA 1
ATOM 1501 C C . ALA A 1 194 ? 16.143 6.004 -23.725 1.00 66.50 194 ALA A C 1
ATOM 1503 O O . ALA A 1 194 ? 16.289 6.164 -24.937 1.00 66.50 194 ALA A O 1
ATOM 1504 N N . LYS A 1 195 ? 15.273 6.744 -23.016 1.00 64.69 195 LYS A N 1
ATOM 1505 C CA . LYS A 1 195 ? 14.445 7.858 -23.534 1.00 64.69 195 LYS A CA 1
ATOM 1506 C C . LYS A 1 195 ? 13.646 7.540 -24.810 1.00 64.69 195 LYS A C 1
ATOM 1508 O O . LYS A 1 195 ? 13.503 8.398 -25.680 1.00 64.69 195 LYS A O 1
ATOM 1513 N N . TYR A 1 196 ? 13.085 6.335 -24.928 1.00 68.94 196 TYR A N 1
ATOM 1514 C CA . TYR A 1 196 ? 12.246 5.968 -26.076 1.00 68.94 196 TYR A CA 1
ATOM 1515 C C . TYR A 1 196 ? 10.835 6.590 -25.977 1.00 68.94 196 TYR A C 1
ATOM 1517 O O . TYR A 1 196 ? 10.067 6.197 -25.094 1.00 68.94 196 TYR A O 1
ATOM 1525 N N . PRO A 1 197 ? 10.426 7.498 -26.889 1.00 65.19 197 PRO A N 1
ATOM 1526 C CA . PRO A 1 197 ? 9.112 8.155 -26.825 1.00 65.19 197 PRO A CA 1
ATOM 1527 C C . PRO A 1 197 ? 7.938 7.175 -26.981 1.00 65.19 197 PRO A C 1
ATOM 1529 O O . PRO A 1 197 ? 6.871 7.353 -26.392 1.00 65.19 197 PRO A O 1
ATOM 1532 N N . GLU A 1 198 ? 8.159 6.110 -27.750 1.00 75.00 198 GLU A N 1
ATOM 1533 C CA . GLU A 1 198 ? 7.181 5.075 -28.107 1.00 75.00 198 GLU A CA 1
ATOM 1534 C C . GLU A 1 198 ? 6.719 4.234 -26.906 1.00 75.00 198 GLU A C 1
ATOM 1536 O O . GLU A 1 198 ? 5.641 3.645 -26.943 1.00 75.00 198 GLU A O 1
ATOM 1541 N N . LEU A 1 199 ? 7.507 4.207 -25.824 1.00 74.19 199 LEU A N 1
ATOM 1542 C CA . LEU A 1 199 ? 7.208 3.463 -24.597 1.00 74.19 199 LEU A CA 1
ATOM 1543 C C . LEU A 1 199 ? 6.521 4.308 -23.526 1.00 74.19 199 LEU A C 1
ATOM 1545 O O . LEU A 1 199 ? 6.225 3.796 -22.456 1.00 74.19 199 LEU A O 1
ATOM 1549 N N . SER A 1 200 ? 6.242 5.585 -23.785 1.00 72.38 200 SER A N 1
ATOM 1550 C CA . SER A 1 200 ? 5.659 6.513 -22.803 1.00 72.38 200 SER A CA 1
ATOM 1551 C C . SER A 1 200 ? 4.337 6.026 -22.192 1.00 72.38 200 SER A C 1
ATOM 1553 O O . SER A 1 200 ? 4.120 6.182 -20.989 1.00 72.38 200 SER A O 1
ATOM 1555 N N . SER A 1 201 ? 3.471 5.400 -22.993 1.00 75.62 201 SER A N 1
ATOM 1556 C CA . SER A 1 201 ? 2.200 4.830 -22.520 1.00 75.62 201 SER A CA 1
ATOM 1557 C C . SER A 1 201 ? 2.399 3.567 -21.675 1.00 75.62 201 SER A C 1
ATOM 1559 O O . SER A 1 201 ? 1.835 3.464 -20.587 1.00 75.62 201 SER A O 1
ATOM 1561 N N . ASP A 1 202 ? 3.249 2.640 -22.126 1.00 77.75 202 ASP A N 1
ATOM 1562 C CA . ASP A 1 202 ? 3.572 1.412 -21.396 1.00 77.75 202 ASP A CA 1
ATOM 1563 C C . ASP A 1 202 ? 4.363 1.719 -20.105 1.00 77.75 202 ASP A C 1
ATOM 1565 O O . ASP A 1 202 ? 4.147 1.070 -19.086 1.00 77.75 202 ASP A O 1
ATOM 1569 N N . LEU A 1 203 ? 5.211 2.756 -20.108 1.00 76.25 203 LEU A N 1
ATOM 1570 C CA . LEU A 1 203 ? 5.891 3.282 -18.922 1.00 76.25 203 LEU A CA 1
ATOM 1571 C C . LEU A 1 203 ? 4.916 3.910 -17.938 1.00 76.25 203 LEU A C 1
ATOM 1573 O O . LEU A 1 203 ? 5.062 3.694 -16.742 1.00 76.25 203 LEU A O 1
ATOM 1577 N N . ARG A 1 204 ? 3.916 4.665 -18.410 1.00 76.00 204 ARG A N 1
ATOM 1578 C CA . ARG A 1 204 ? 2.860 5.195 -17.539 1.00 76.00 204 ARG A CA 1
ATOM 1579 C C . ARG A 1 204 ? 2.097 4.052 -16.878 1.00 76.00 204 ARG A C 1
ATOM 1581 O O . ARG A 1 204 ? 2.023 4.018 -15.662 1.00 76.00 204 ARG A O 1
ATOM 1588 N N . GLN A 1 205 ? 1.659 3.061 -17.652 1.00 79.00 205 GLN A N 1
ATOM 1589 C CA . GLN A 1 205 ? 0.957 1.891 -17.124 1.00 79.00 205 GLN A CA 1
ATOM 1590 C C . GLN A 1 205 ? 1.818 1.072 -16.148 1.00 79.00 205 GLN A C 1
ATOM 1592 O O . GLN A 1 205 ? 1.328 0.608 -15.117 1.00 79.00 205 GLN A O 1
ATOM 1597 N N . ALA A 1 206 ? 3.103 0.890 -16.448 1.00 75.31 206 ALA A N 1
ATOM 1598 C CA . ALA A 1 206 ? 4.025 0.199 -15.560 1.00 75.31 206 ALA A CA 1
ATOM 1599 C C . ALA A 1 206 ? 4.351 1.019 -14.313 1.00 75.31 206 ALA A C 1
ATOM 1601 O O . ALA A 1 206 ? 4.490 0.424 -13.256 1.00 75.31 206 ALA A O 1
ATOM 1602 N N . ARG A 1 207 ? 4.414 2.353 -14.393 1.00 70.62 207 ARG A N 1
ATOM 1603 C CA . ARG A 1 207 ? 4.515 3.238 -13.225 1.00 70.62 207 ARG A CA 1
ATOM 1604 C C . ARG A 1 207 ? 3.243 3.211 -12.401 1.00 70.62 207 ARG A C 1
ATOM 1606 O O . ARG A 1 207 ? 3.362 3.125 -11.198 1.00 70.62 207 ARG A O 1
ATOM 1613 N N . ASP A 1 208 ? 2.059 3.206 -13.001 1.00 69.62 208 ASP A N 1
ATOM 1614 C CA . ASP A 1 208 ? 0.786 3.080 -12.281 1.00 69.62 208 ASP A CA 1
ATOM 1615 C C . ASP A 1 208 ? 0.692 1.716 -11.593 1.00 69.62 208 ASP A C 1
ATOM 1617 O O . ASP A 1 208 ? 0.265 1.610 -10.446 1.00 69.62 208 ASP A O 1
ATOM 1621 N N . THR A 1 209 ? 1.179 0.664 -12.256 1.00 71.81 209 THR A N 1
ATOM 1622 C CA . THR A 1 209 ? 1.272 -0.671 -11.662 1.00 71.81 209 THR A CA 1
ATOM 1623 C C . THR A 1 209 ? 2.342 -0.708 -10.576 1.00 71.81 209 THR A C 1
ATOM 1625 O O . THR A 1 209 ? 2.077 -1.226 -9.497 1.00 71.81 209 THR A O 1
ATOM 1628 N N . LEU A 1 210 ? 3.513 -0.105 -10.794 1.00 70.12 210 LEU A N 1
ATOM 1629 C CA . LEU A 1 210 ? 4.547 0.050 -9.777 1.00 70.12 210 LEU A CA 1
ATOM 1630 C C . LEU A 1 210 ? 4.006 0.848 -8.601 1.00 70.12 210 LEU A C 1
ATOM 1632 O O . LEU A 1 210 ? 4.262 0.435 -7.494 1.00 70.12 210 LEU A O 1
ATOM 1636 N N . LYS A 1 211 ? 3.207 1.891 -8.831 1.00 62.31 211 LYS A N 1
ATOM 1637 C CA . LYS A 1 211 ? 2.546 2.741 -7.837 1.00 62.31 211 LYS A CA 1
ATOM 1638 C C . LYS A 1 211 ? 1.487 1.973 -7.054 1.00 62.31 211 LYS A C 1
ATOM 1640 O O . LYS A 1 211 ? 1.398 2.092 -5.835 1.00 62.31 211 LYS A O 1
ATOM 1645 N N . SER A 1 212 ? 0.743 1.107 -7.741 1.00 61.81 212 SER A N 1
ATOM 1646 C CA . SER A 1 212 ? -0.192 0.160 -7.127 1.00 61.81 212 SER A CA 1
ATOM 1647 C C . SER A 1 212 ? 0.519 -0.935 -6.316 1.00 61.81 212 SER A C 1
ATOM 1649 O O . SER A 1 212 ? -0.038 -1.429 -5.344 1.00 61.81 212 SER A O 1
ATOM 1651 N N . LEU A 1 213 ? 1.759 -1.290 -6.681 1.00 61.38 213 LEU A N 1
ATOM 1652 C CA . LEU A 1 213 ? 2.624 -2.250 -5.977 1.00 61.38 213 LEU A CA 1
ATOM 1653 C C . LEU A 1 213 ? 3.544 -1.580 -4.936 1.00 61.38 213 LEU A C 1
ATOM 1655 O O . LEU A 1 213 ? 4.078 -2.259 -4.057 1.00 61.38 213 LEU A O 1
ATOM 1659 N N . SER A 1 214 ? 3.764 -0.268 -5.050 1.00 45.81 214 SER A N 1
ATOM 1660 C CA . SER A 1 214 ? 4.578 0.583 -4.181 1.00 45.81 214 SER A CA 1
ATOM 1661 C C . SER A 1 214 ? 3.757 1.296 -3.128 1.00 45.81 214 SER A C 1
ATOM 1663 O O . SER A 1 214 ? 4.333 1.828 -2.186 1.00 45.81 214 SER A O 1
ATOM 1665 N N . GLY A 1 215 ? 2.430 1.200 -3.211 1.00 44.41 215 GLY A N 1
ATOM 1666 C CA . GLY A 1 215 ? 1.541 1.615 -2.140 1.00 44.41 215 GLY A CA 1
ATOM 1667 C C . GLY A 1 215 ? 1.420 3.129 -1.995 1.00 44.41 215 GLY A C 1
ATOM 1668 O O . GLY A 1 215 ? 0.879 3.588 -0.998 1.00 44.41 215 GLY A O 1
ATOM 1669 N N . GLU A 1 216 ? 1.843 3.927 -2.978 1.00 44.62 216 GLU A N 1
ATOM 1670 C CA . GLU A 1 216 ? 1.701 5.391 -2.897 1.00 44.62 216 GLU A CA 1
ATOM 1671 C C . GLU A 1 216 ? 0.249 5.877 -3.050 1.00 44.62 216 GLU A C 1
ATOM 1673 O O . GLU A 1 216 ? -0.029 7.056 -2.864 1.00 44.62 216 GLU A O 1
ATOM 1678 N N . CYS A 1 217 ? -0.708 4.988 -3.329 1.00 38.81 217 CYS A N 1
ATOM 1679 C CA . CYS A 1 217 ? -2.143 5.278 -3.189 1.00 38.81 217 CYS A CA 1
ATOM 1680 C C . CYS A 1 217 ? -2.906 4.151 -2.467 1.00 38.81 217 CYS A C 1
ATOM 1682 O O . CYS A 1 217 ? -4.076 3.909 -2.743 1.00 38.81 217 CYS A O 1
ATOM 1684 N N . GLY A 1 218 ? -2.241 3.446 -1.548 1.00 35.78 218 GLY A N 1
ATOM 1685 C CA . GLY A 1 218 ? -2.841 2.353 -0.775 1.00 35.78 218 GLY A CA 1
ATOM 1686 C C . GLY A 1 218 ? -1.781 1.581 -0.001 1.00 35.78 218 GLY A C 1
ATOM 1687 O O . GLY A 1 218 ? -1.558 0.401 -0.260 1.00 35.78 218 GLY A O 1
ATOM 1688 N N . GLY A 1 219 ? -1.036 2.285 0.850 1.00 41.44 219 GLY A N 1
ATOM 1689 C CA . GLY A 1 219 ? 0.178 1.772 1.470 1.00 41.44 219 GLY A CA 1
ATOM 1690 C C . GLY A 1 219 ? -0.084 0.581 2.380 1.00 41.44 219 GLY A C 1
ATOM 1691 O O . GLY A 1 219 ? -0.850 0.678 3.334 1.00 41.44 219 GLY A O 1
ATOM 1692 N N . THR A 1 220 ? 0.660 -0.506 2.175 1.00 43.41 220 THR A N 1
ATOM 1693 C CA . THR A 1 220 ? 1.173 -1.245 3.329 1.00 43.41 220 THR A CA 1
ATOM 1694 C C . THR A 1 220 ? 2.117 -0.288 4.038 1.00 43.41 220 THR A C 1
ATOM 1696 O O . THR A 1 220 ? 3.271 -0.116 3.642 1.00 43.41 220 THR A O 1
ATOM 1699 N N . ILE A 1 221 ? 1.564 0.428 5.006 1.00 57.12 221 ILE A N 1
ATOM 1700 C CA . ILE A 1 221 ? 2.289 1.280 5.930 1.00 57.12 221 ILE A CA 1
ATOM 1701 C C . ILE A 1 221 ? 3.473 0.454 6.469 1.00 57.12 221 ILE A C 1
ATOM 1703 O O . ILE A 1 221 ? 3.271 -0.680 6.895 1.00 57.12 221 ILE A O 1
ATOM 1707 N N . SER A 1 222 ? 4.706 0.956 6.377 1.00 63.69 222 SER A N 1
ATOM 1708 C CA . SER A 1 222 ? 5.873 0.311 6.991 1.00 63.69 222 SER A CA 1
ATOM 1709 C C . SER A 1 222 ? 6.091 0.870 8.395 1.00 63.69 222 SER A C 1
ATOM 1711 O O . SER A 1 222 ? 5.698 2.004 8.678 1.00 63.69 222 SER A O 1
ATOM 1713 N N . ALA A 1 223 ? 6.727 0.090 9.272 1.00 68.00 223 ALA A N 1
ATOM 1714 C CA . ALA A 1 223 ? 6.955 0.507 10.654 1.00 68.00 223 ALA A CA 1
ATOM 1715 C C . ALA A 1 223 ? 7.776 1.805 10.737 1.00 68.00 223 ALA A C 1
ATOM 1717 O O . ALA A 1 223 ? 7.454 2.684 11.529 1.00 68.00 223 ALA A O 1
ATOM 1718 N N . ASP A 1 224 ? 8.777 1.958 9.866 1.00 72.50 224 ASP A N 1
ATOM 1719 C CA . ASP A 1 224 ? 9.620 3.156 9.825 1.00 72.50 224 ASP A CA 1
ATOM 1720 C C . ASP A 1 224 ? 8.831 4.397 9.374 1.00 72.50 224 ASP A C 1
ATOM 1722 O O . ASP A 1 224 ? 8.951 5.448 9.991 1.00 72.50 224 ASP A O 1
ATOM 1726 N N . MET A 1 225 ? 7.922 4.268 8.396 1.00 72.06 225 MET A N 1
ATOM 1727 C CA . MET A 1 225 ? 7.054 5.385 7.996 1.00 72.06 225 MET A CA 1
ATOM 1728 C C . MET A 1 225 ? 6.094 5.820 9.111 1.00 72.06 225 MET A C 1
ATOM 1730 O O . MET A 1 225 ? 5.769 7.001 9.205 1.00 72.06 225 MET A O 1
ATOM 1734 N N . LEU A 1 226 ? 5.609 4.893 9.946 1.00 78.69 226 LEU A N 1
ATOM 1735 C CA . LEU A 1 226 ? 4.796 5.258 11.114 1.00 78.69 226 LEU A CA 1
ATOM 1736 C C . LEU A 1 226 ? 5.620 5.939 12.193 1.00 78.69 22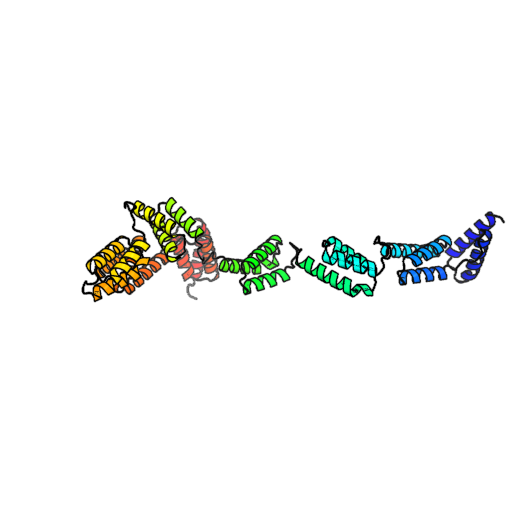6 LEU A C 1
ATOM 1738 O O . LEU A 1 226 ? 5.113 6.872 12.805 1.00 78.69 226 LEU A O 1
ATOM 1742 N N . ARG A 1 227 ? 6.870 5.511 12.413 1.00 81.88 227 ARG A N 1
ATOM 1743 C CA . ARG A 1 227 ? 7.763 6.200 13.353 1.00 81.88 227 ARG A CA 1
ATOM 1744 C C . ARG A 1 227 ? 8.001 7.636 12.924 1.00 81.88 227 ARG A C 1
ATOM 1746 O O . ARG A 1 227 ? 7.800 8.527 13.739 1.00 81.88 227 ARG A O 1
ATOM 1753 N N . ASP A 1 228 ? 8.331 7.854 11.654 1.00 80.75 228 ASP A N 1
ATOM 1754 C CA . ASP A 1 228 ? 8.555 9.200 11.124 1.00 80.75 228 ASP A CA 1
ATOM 1755 C C . ASP A 1 228 ? 7.291 10.063 11.276 1.00 80.75 228 ASP A C 1
ATOM 1757 O O . ASP A 1 228 ? 7.351 11.179 11.790 1.00 80.75 228 ASP A O 1
ATOM 1761 N N . LYS A 1 229 ? 6.113 9.516 10.939 1.00 80.56 229 LYS A N 1
ATOM 1762 C CA . LYS A 1 229 ? 4.826 10.206 11.133 1.00 80.56 229 LYS A CA 1
ATOM 1763 C C . LYS A 1 229 ? 4.529 10.524 12.600 1.00 80.56 229 LYS A C 1
ATOM 1765 O O . LYS A 1 229 ? 4.051 11.618 12.892 1.00 80.56 229 LYS A O 1
ATOM 1770 N N . LEU A 1 230 ? 4.770 9.584 13.516 1.00 82.94 230 LEU A N 1
ATOM 1771 C CA . LEU A 1 230 ? 4.591 9.796 14.955 1.00 82.94 230 LEU A CA 1
ATOM 1772 C C . LEU A 1 230 ? 5.549 10.880 15.456 1.00 82.94 230 LEU A C 1
ATOM 1774 O O . LEU A 1 230 ? 5.141 11.749 16.223 1.00 82.94 230 LEU A O 1
ATOM 1778 N N . GLU A 1 231 ? 6.803 10.862 15.007 1.00 85.75 231 GLU A N 1
ATOM 1779 C CA . GLU A 1 231 ? 7.805 11.859 15.376 1.00 85.75 231 GLU A CA 1
ATOM 1780 C C . GLU A 1 231 ? 7.427 13.259 14.881 1.00 85.75 231 GLU A C 1
ATOM 1782 O O . GLU A 1 231 ? 7.483 14.228 15.644 1.00 85.75 231 GLU A O 1
ATOM 1787 N N . ASP A 1 232 ? 6.978 13.371 13.635 1.00 81.44 232 ASP A N 1
ATOM 1788 C CA . ASP A 1 232 ? 6.525 14.634 13.061 1.00 81.44 232 ASP A CA 1
ATOM 1789 C C . ASP A 1 232 ? 5.256 15.150 13.753 1.00 81.44 232 ASP A C 1
ATOM 1791 O O . ASP A 1 232 ? 5.177 16.329 14.113 1.00 81.44 232 ASP A O 1
ATOM 1795 N N . ALA A 1 233 ? 4.293 14.275 14.052 1.00 80.19 233 ALA A N 1
ATOM 1796 C CA . ALA A 1 233 ? 3.104 14.640 14.821 1.00 80.19 233 ALA A CA 1
ATOM 1797 C C . ALA A 1 233 ? 3.461 15.115 16.246 1.00 80.19 233 ALA A C 1
ATOM 1799 O O . ALA A 1 233 ? 2.941 16.125 16.723 1.00 80.19 233 ALA A O 1
ATOM 1800 N N . MET A 1 234 ? 4.424 14.468 16.911 1.00 84.38 234 MET A N 1
ATOM 1801 C CA . MET A 1 234 ? 4.928 14.916 18.217 1.00 84.38 234 MET A CA 1
ATOM 1802 C C . MET A 1 234 ? 5.607 16.295 18.143 1.00 84.38 234 MET A C 1
ATOM 1804 O O . MET A 1 234 ? 5.495 17.089 19.082 1.00 84.38 234 MET A O 1
ATOM 1808 N N . LYS A 1 235 ? 6.284 16.618 17.032 1.00 84.25 235 LYS A N 1
ATOM 1809 C CA . LYS A 1 235 ? 6.924 17.928 16.808 1.00 84.25 235 LYS A CA 1
ATOM 1810 C C . LYS A 1 235 ? 5.920 19.038 16.511 1.00 84.25 235 LYS A C 1
ATOM 1812 O O . LYS A 1 235 ? 6.099 20.154 16.999 1.00 84.25 235 LYS A O 1
ATOM 1817 N N . THR A 1 236 ? 4.886 18.749 15.723 1.00 80.38 236 THR A N 1
ATOM 1818 C CA . THR A 1 236 ? 3.858 19.735 15.339 1.00 80.38 236 THR A CA 1
ATOM 1819 C C . THR A 1 236 ? 3.001 20.191 16.522 1.00 80.38 236 THR A C 1
ATOM 1821 O O . THR A 1 236 ? 2.412 21.268 16.454 1.00 80.38 236 THR A O 1
ATOM 1824 N N . LYS A 1 237 ? 2.988 19.429 17.630 1.00 78.44 237 LYS A N 1
ATOM 1825 C CA . LYS A 1 237 ? 2.212 19.704 18.858 1.00 78.44 237 LYS A CA 1
ATOM 1826 C C . LYS A 1 237 ? 0.708 19.873 18.613 1.00 78.44 237 LYS A C 1
ATOM 1828 O O . LYS A 1 237 ? 0.005 20.425 19.461 1.00 78.44 237 LYS A O 1
ATOM 1833 N N . ASP A 1 238 ? 0.206 19.388 17.483 1.00 78.19 238 ASP A N 1
ATOM 1834 C CA . ASP A 1 238 ? -1.223 19.300 17.228 1.00 78.19 238 ASP A CA 1
ATOM 1835 C C . ASP A 1 238 ? -1.750 18.011 17.859 1.00 78.19 238 ASP A C 1
ATOM 1837 O O . ASP A 1 238 ? -1.458 16.906 17.404 1.00 78.19 238 ASP A O 1
ATOM 1841 N N . LYS A 1 239 ? -2.535 18.159 18.930 1.00 80.06 239 LYS A N 1
ATOM 1842 C CA . LYS A 1 239 ? -3.125 17.022 19.642 1.00 80.06 239 LYS A CA 1
ATOM 1843 C C . LYS A 1 239 ? -4.024 16.180 18.733 1.00 80.06 239 LYS A C 1
ATOM 1845 O O . LYS A 1 239 ? -3.993 14.959 18.811 1.00 80.06 239 LYS A O 1
ATOM 1850 N N . SER A 1 240 ? -4.831 16.824 17.892 1.00 75.38 240 SER A N 1
ATOM 1851 C CA . SER A 1 240 ? -5.809 16.119 17.060 1.00 75.38 240 SER A CA 1
ATOM 1852 C C . SER A 1 240 ? -5.140 15.273 15.984 1.00 75.38 240 SER A C 1
ATOM 1854 O O . SER A 1 240 ? -5.544 14.135 15.752 1.00 75.38 240 SER A O 1
ATOM 1856 N N . GLU A 1 241 ? -4.070 15.798 15.394 1.00 76.81 241 GLU A N 1
ATOM 1857 C CA . GLU A 1 241 ? -3.270 15.065 14.421 1.00 76.81 241 GLU A CA 1
ATOM 1858 C C . GLU A 1 241 ? -2.460 13.945 15.085 1.00 76.81 241 GLU A C 1
ATOM 1860 O O . GLU A 1 241 ? -2.416 12.826 14.575 1.00 76.81 241 GLU A O 1
ATOM 1865 N N . LEU A 1 242 ? -1.883 14.201 16.263 1.00 84.50 242 LEU A N 1
ATOM 1866 C CA . LEU A 1 242 ? -1.164 13.186 17.030 1.00 84.50 242 LEU A CA 1
ATOM 1867 C C . LEU A 1 242 ? -2.070 12.008 17.419 1.00 84.50 242 LEU A C 1
ATOM 1869 O O . LEU A 1 242 ? -1.684 10.858 17.219 1.00 84.50 242 LEU A O 1
ATOM 1873 N N . ASP A 1 243 ? -3.286 12.276 17.902 1.00 79.56 243 ASP A N 1
ATOM 1874 C CA . ASP A 1 243 ? -4.265 11.237 18.246 1.00 79.56 243 ASP A CA 1
ATOM 1875 C C . ASP A 1 243 ? -4.653 10.393 17.022 1.00 79.56 243 ASP A C 1
ATOM 1877 O O . ASP A 1 243 ? -4.739 9.164 17.113 1.00 79.56 243 ASP A O 1
ATOM 1881 N N . ARG A 1 244 ? -4.811 11.027 15.853 1.00 79.81 244 ARG A N 1
ATOM 1882 C CA . ARG A 1 244 ? -5.091 10.331 14.590 1.00 79.81 244 ARG A CA 1
ATOM 1883 C C . ARG A 1 244 ? -3.944 9.405 14.183 1.00 79.81 244 ARG A C 1
ATOM 1885 O O . ARG A 1 244 ? -4.178 8.238 13.873 1.00 79.81 244 ARG A O 1
ATOM 1892 N N . VAL A 1 245 ? -2.703 9.891 14.217 1.00 81.94 245 VAL A N 1
ATOM 1893 C CA . VAL A 1 245 ? -1.522 9.093 13.844 1.00 81.94 245 VAL A CA 1
ATOM 1894 C C . VAL A 1 245 ? -1.283 7.948 14.836 1.00 81.94 245 VAL A C 1
ATOM 1896 O O . VAL A 1 245 ? -0.907 6.848 14.423 1.00 81.94 245 VAL A O 1
ATOM 1899 N N . ILE A 1 246 ? -1.553 8.154 16.130 1.00 83.88 246 ILE A N 1
ATOM 1900 C CA . ILE A 1 246 ? -1.525 7.082 17.137 1.00 83.88 246 ILE A CA 1
ATOM 1901 C C . ILE A 1 246 ? -2.538 5.991 16.776 1.00 83.88 246 ILE A C 1
ATOM 1903 O O . ILE A 1 246 ? -2.174 4.817 16.769 1.00 83.88 246 ILE A O 1
ATOM 1907 N N . GLN A 1 247 ? -3.779 6.353 16.439 1.00 79.31 247 GLN A N 1
ATOM 1908 C CA . GLN A 1 247 ? -4.801 5.381 16.037 1.00 79.31 247 GLN A CA 1
ATOM 1909 C C . GLN A 1 247 ? -4.408 4.613 14.770 1.00 79.31 247 GLN A C 1
ATOM 1911 O O . GLN A 1 247 ? -4.529 3.389 14.745 1.00 79.31 247 GLN A O 1
ATOM 1916 N N . GLU A 1 248 ? -3.888 5.300 13.748 1.00 78.50 248 GLU A N 1
ATOM 1917 C CA . GLU A 1 248 ? -3.375 4.661 12.527 1.00 78.50 248 GLU A CA 1
ATOM 1918 C C . GLU A 1 248 ? -2.249 3.664 12.844 1.00 78.50 248 GLU A C 1
ATOM 1920 O O . GLU A 1 248 ? -2.225 2.552 12.313 1.00 78.50 248 GLU A O 1
ATOM 1925 N N . SER A 1 249 ? -1.342 4.038 13.750 1.00 80.75 249 SER A N 1
ATOM 1926 C CA . SER A 1 249 ? -0.207 3.201 14.151 1.00 80.75 249 SER A CA 1
ATOM 1927 C C . SER A 1 249 ? -0.643 1.967 14.941 1.00 80.75 249 SER A C 1
ATOM 1929 O O . SER A 1 249 ? -0.138 0.871 14.705 1.00 80.75 249 SER A O 1
ATOM 1931 N N . VAL A 1 250 ? -1.615 2.124 15.844 1.00 79.31 250 VAL A N 1
ATOM 1932 C CA . VAL A 1 250 ? -2.205 1.022 16.620 1.00 79.31 250 VAL A CA 1
ATOM 1933 C C . VAL A 1 250 ? -2.969 0.066 15.704 1.00 79.31 250 VAL A C 1
ATOM 1935 O O . VAL A 1 250 ? -2.786 -1.146 15.796 1.00 79.31 250 VAL A O 1
ATOM 1938 N N . ALA A 1 251 ? -3.778 0.592 14.780 1.00 73.75 251 ALA A N 1
ATOM 1939 C CA . ALA A 1 251 ? -4.539 -0.215 13.828 1.00 73.75 251 ALA A CA 1
ATOM 1940 C C . ALA A 1 251 ? -3.635 -1.039 12.895 1.00 73.75 251 ALA A C 1
ATOM 1942 O O . ALA A 1 251 ? -4.022 -2.124 12.461 1.00 73.75 251 ALA A O 1
ATOM 1943 N N . ALA A 1 252 ? -2.425 -0.550 12.607 1.00 74.94 252 ALA A N 1
ATOM 1944 C CA . ALA A 1 252 ? -1.448 -1.272 11.801 1.00 74.94 252 ALA A CA 1
ATOM 1945 C C . ALA A 1 252 ? -0.837 -2.493 12.520 1.00 74.94 252 ALA A C 1
ATOM 1947 O O . ALA A 1 252 ? -0.332 -3.390 11.844 1.00 74.94 252 ALA A O 1
ATOM 1948 N N . GLY A 1 253 ? -0.878 -2.548 13.860 1.00 68.62 253 GLY A N 1
ATOM 1949 C CA . GLY A 1 253 ? -0.499 -3.726 14.653 1.00 68.62 253 GLY A CA 1
ATOM 1950 C C . GLY A 1 253 ? 0.931 -4.232 14.422 1.00 68.62 253 GLY A C 1
ATOM 1951 O O . GLY A 1 253 ? 1.178 -5.438 14.482 1.00 68.62 253 GLY A O 1
ATOM 1952 N N . MET A 1 254 ? 1.867 -3.337 14.088 1.00 72.25 254 MET A N 1
ATOM 1953 C CA . MET A 1 254 ? 3.230 -3.716 13.716 1.00 72.25 254 MET A CA 1
ATOM 1954 C C . MET A 1 254 ? 4.139 -3.902 14.942 1.00 72.25 254 MET A C 1
ATOM 1956 O O . MET A 1 254 ? 4.257 -2.985 15.756 1.00 72.25 254 MET A O 1
ATOM 1960 N N . PRO A 1 255 ? 4.845 -5.045 15.059 1.00 64.44 255 PRO A N 1
ATOM 1961 C CA . PRO A 1 255 ? 5.730 -5.303 16.189 1.00 64.44 255 PRO A CA 1
ATOM 1962 C C . PRO A 1 255 ? 6.922 -4.336 16.190 1.00 64.44 255 PRO A C 1
ATOM 1964 O O . PRO A 1 255 ? 7.592 -4.164 15.170 1.00 64.44 255 PRO A O 1
ATOM 1967 N N . GLY A 1 256 ? 7.211 -3.732 17.347 1.00 73.50 256 GLY A N 1
ATOM 1968 C CA . GLY A 1 256 ? 8.343 -2.811 17.520 1.00 73.50 256 GLY A CA 1
ATOM 1969 C C . GLY A 1 256 ? 8.019 -1.327 17.325 1.00 73.50 256 GLY A C 1
ATOM 1970 O O . GLY A 1 256 ? 8.947 -0.524 17.260 1.00 73.50 256 GLY A O 1
ATOM 1971 N N . LEU A 1 257 ? 6.734 -0.971 17.236 1.00 81.38 257 LEU A N 1
ATOM 1972 C CA . LEU A 1 257 ? 6.226 0.408 17.318 1.00 81.38 257 LEU A CA 1
ATOM 1973 C C . LEU A 1 257 ? 5.652 0.748 18.701 1.00 81.38 257 LEU A C 1
ATOM 1975 O O . LEU A 1 257 ? 5.329 1.901 18.964 1.00 81.38 257 LEU A O 1
ATOM 1979 N N . ASP A 1 258 ? 5.533 -0.231 19.599 1.00 79.88 258 ASP A N 1
ATOM 1980 C CA . ASP A 1 258 ? 4.832 -0.074 20.878 1.00 79.88 258 ASP A CA 1
ATOM 1981 C C . ASP A 1 258 ? 5.461 1.009 21.761 1.00 79.88 258 ASP A C 1
ATOM 1983 O O . ASP A 1 258 ? 4.755 1.800 22.381 1.00 79.88 258 ASP A O 1
ATOM 1987 N N . VAL A 1 259 ? 6.795 1.096 21.778 1.00 82.19 259 VAL A N 1
ATOM 1988 C CA . VAL A 1 259 ? 7.523 2.123 22.539 1.00 82.19 259 VAL A CA 1
ATOM 1989 C C . VAL A 1 259 ? 7.234 3.518 21.985 1.00 82.19 259 VAL A C 1
ATOM 1991 O O . VAL A 1 259 ? 6.939 4.430 22.758 1.00 82.19 259 VAL A O 1
ATOM 1994 N N . ASP A 1 260 ? 7.255 3.666 20.659 1.00 84.44 260 ASP A N 1
ATOM 1995 C CA . ASP A 1 260 ? 6.998 4.933 19.971 1.00 84.44 260 ASP A CA 1
ATOM 1996 C C . ASP A 1 260 ? 5.540 5.379 20.167 1.00 84.44 260 ASP A C 1
ATOM 1998 O O . ASP A 1 260 ? 5.271 6.538 20.485 1.00 84.44 260 ASP A O 1
ATOM 2002 N N . ILE A 1 261 ? 4.591 4.439 20.074 1.00 84.88 261 ILE A N 1
ATOM 2003 C CA . ILE A 1 261 ? 3.166 4.669 20.342 1.00 84.88 261 ILE A CA 1
ATOM 2004 C C . ILE A 1 261 ? 2.956 5.099 21.798 1.00 84.88 261 ILE A C 1
ATOM 2006 O O . ILE A 1 261 ? 2.222 6.054 22.055 1.00 84.88 261 ILE A O 1
ATOM 2010 N N . GLN A 1 262 ? 3.599 4.436 22.765 1.00 82.94 262 GLN A N 1
ATOM 2011 C CA . GLN A 1 262 ? 3.497 4.829 24.172 1.00 82.94 262 GLN A CA 1
ATOM 2012 C C . GLN A 1 262 ? 4.101 6.212 24.417 1.00 82.94 262 GLN A C 1
ATOM 2014 O O . GLN A 1 262 ? 3.518 7.011 25.147 1.00 82.94 262 GLN A O 1
ATOM 2019 N N . GLN A 1 263 ? 5.227 6.541 23.785 1.00 85.50 263 GLN A N 1
ATOM 2020 C CA . GLN A 1 263 ? 5.803 7.881 23.867 1.00 85.50 263 GLN A CA 1
ATOM 2021 C C . GLN A 1 263 ? 4.850 8.939 23.291 1.00 85.50 263 GLN A C 1
ATOM 2023 O O . GLN A 1 263 ? 4.596 9.951 23.946 1.00 85.50 263 GLN A O 1
ATOM 2028 N N . ALA A 1 264 ? 4.264 8.682 22.121 1.00 84.38 264 ALA A N 1
ATOM 2029 C CA . ALA A 1 264 ? 3.286 9.564 21.495 1.00 84.38 264 ALA A CA 1
ATOM 2030 C C . ALA A 1 264 ? 2.039 9.770 22.373 1.00 84.38 264 ALA A C 1
ATOM 2032 O O . ALA A 1 264 ? 1.567 10.899 22.511 1.00 84.38 264 ALA A O 1
ATOM 2033 N N . ARG A 1 265 ? 1.553 8.721 23.052 1.00 83.12 265 ARG A N 1
ATOM 2034 C CA . ARG A 1 265 ? 0.438 8.814 24.015 1.00 83.12 265 ARG A CA 1
ATOM 2035 C C . ARG A 1 265 ? 0.753 9.735 25.187 1.00 83.12 265 ARG A C 1
ATOM 2037 O O . ARG A 1 265 ? -0.078 10.570 25.529 1.00 83.12 265 ARG A O 1
ATOM 2044 N N . ARG A 1 266 ? 1.956 9.644 25.767 1.00 83.38 266 ARG A N 1
ATOM 2045 C CA . ARG A 1 266 ? 2.379 10.559 26.846 1.00 83.38 266 ARG A CA 1
ATOM 2046 C C . ARG A 1 266 ? 2.392 12.007 26.376 1.00 83.38 266 ARG A C 1
ATOM 2048 O O . ARG A 1 266 ? 1.944 12.890 27.097 1.00 83.38 266 ARG A O 1
ATOM 2055 N N . VAL A 1 267 ? 2.889 12.250 25.162 1.00 84.00 267 VAL A N 1
ATOM 2056 C CA . VAL A 1 267 ? 2.900 13.594 24.571 1.00 84.00 267 VAL A CA 1
ATOM 2057 C C . VAL A 1 267 ? 1.473 14.094 24.337 1.00 84.00 267 VAL A C 1
ATOM 2059 O O . VAL A 1 267 ? 1.183 15.233 24.693 1.00 84.00 267 VAL A O 1
ATOM 2062 N N . SER A 1 268 ? 0.569 13.259 23.814 1.00 83.81 268 SER A N 1
ATOM 2063 C CA . SER A 1 268 ? -0.840 13.637 23.629 1.00 83.81 268 SER A CA 1
ATOM 2064 C C . SER A 1 268 ? -1.546 13.948 24.955 1.00 83.81 268 SER A C 1
ATOM 2066 O O . SER A 1 268 ? -2.265 14.947 25.052 1.00 83.81 268 SER A O 1
ATOM 2068 N N . ASP A 1 269 ? -1.292 13.158 26.003 1.00 80.69 269 ASP A N 1
ATOM 2069 C CA . ASP A 1 269 ? -1.846 13.399 27.339 1.00 80.69 269 ASP A CA 1
ATOM 2070 C C . ASP A 1 269 ? -1.371 14.742 27.915 1.00 80.69 269 ASP A C 1
ATOM 2072 O O . ASP A 1 269 ? -2.185 15.572 28.324 1.00 80.69 269 ASP A O 1
ATOM 2076 N N . ILE A 1 270 ? -0.067 15.028 27.823 1.00 82.44 270 ILE A N 1
ATOM 2077 C CA . ILE A 1 270 ? 0.507 16.318 28.241 1.00 82.44 270 ILE A CA 1
ATOM 2078 C C . ILE A 1 270 ? -0.104 17.479 27.440 1.00 82.44 270 ILE A C 1
ATOM 2080 O O . ILE A 1 270 ? -0.456 18.509 28.017 1.00 82.44 270 ILE A O 1
ATOM 2084 N N . LEU A 1 271 ? -0.287 17.328 26.122 1.00 80.19 271 LEU A N 1
ATOM 2085 C CA . LEU A 1 271 ? -0.964 18.330 25.284 1.00 80.19 271 LEU A CA 1
ATOM 2086 C C . LEU A 1 271 ? -2.445 18.505 25.662 1.00 80.19 271 LEU A C 1
ATOM 2088 O O . LEU A 1 271 ? -3.023 19.568 25.438 1.00 80.19 271 LEU A O 1
ATOM 2092 N N . GLY A 1 272 ? -3.059 17.478 26.251 1.00 70.81 272 GLY A N 1
ATOM 2093 C CA . GLY A 1 272 ? -4.399 17.507 26.826 1.00 70.81 272 GLY A CA 1
ATOM 2094 C C . GLY A 1 272 ? -4.500 18.130 28.218 1.00 70.81 272 GLY A C 1
ATOM 2095 O O . GLY A 1 272 ? -5.621 18.287 28.698 1.00 70.81 272 GLY A O 1
ATOM 2096 N N . GLY A 1 273 ? -3.376 18.489 28.848 1.00 74.06 273 GLY A N 1
ATOM 2097 C CA . GLY A 1 273 ? -3.323 18.988 30.226 1.00 74.06 273 GLY A CA 1
ATOM 2098 C C . GLY A 1 273 ? -3.174 17.901 31.299 1.00 74.06 273 GLY A C 1
ATOM 2099 O O . GLY A 1 273 ? -3.340 18.208 32.479 1.00 74.06 273 GLY A O 1
ATOM 2100 N N . GLY A 1 274 ? -2.880 16.658 30.907 1.00 76.81 274 GLY A N 1
ATOM 2101 C CA . GLY A 1 274 ? -2.581 15.542 31.805 1.00 76.81 274 GLY A CA 1
ATOM 2102 C C . GLY A 1 274 ? -1.136 15.539 32.321 1.00 76.81 274 GLY A C 1
ATOM 2103 O O . GLY A 1 274 ? -0.324 16.408 31.989 1.00 76.81 274 GLY A O 1
ATOM 2104 N N . SER A 1 275 ? -0.809 14.563 33.172 1.00 75.88 275 SER A N 1
ATOM 2105 C CA . SER A 1 275 ? 0.528 14.414 33.768 1.00 75.88 275 SER A CA 1
ATOM 2106 C C . SER A 1 275 ? 1.518 13.661 32.872 1.00 75.88 275 SER A C 1
ATOM 2108 O O . SER A 1 275 ? 2.720 13.696 33.136 1.00 75.88 275 SER A O 1
ATOM 2110 N N . GLY A 1 276 ? 1.038 12.983 31.827 1.00 69.69 276 GLY A N 1
ATOM 2111 C CA . GLY A 1 276 ? 1.816 12.073 30.990 1.00 69.69 276 GLY A CA 1
ATOM 2112 C C . GLY A 1 276 ? 1.981 10.666 31.576 1.00 69.69 276 GLY A C 1
ATOM 2113 O O . GLY A 1 276 ? 2.652 9.838 30.955 1.00 69.69 276 GLY A O 1
ATOM 2114 N N . ASP A 1 277 ? 1.384 10.366 32.736 1.00 74.88 277 ASP A N 1
ATOM 2115 C CA . ASP A 1 277 ? 1.417 9.036 33.366 1.00 74.88 277 ASP A CA 1
ATOM 2116 C C . ASP A 1 277 ? 0.303 8.138 32.816 1.00 74.88 277 ASP A C 1
ATOM 2118 O O . ASP A 1 277 ? -0.646 7.767 33.505 1.00 74.88 277 ASP A O 1
ATOM 2122 N N . VAL A 1 278 ? 0.425 7.781 31.538 1.00 76.06 278 VAL A N 1
ATOM 2123 C CA . VAL A 1 278 ? -0.543 6.908 30.870 1.00 76.06 278 VAL A CA 1
ATOM 2124 C C . VAL A 1 278 ? -0.148 5.441 31.062 1.00 76.06 278 VAL A C 1
ATOM 2126 O O . VAL A 1 278 ? 0.985 5.042 30.773 1.00 76.06 278 VAL A O 1
ATOM 2129 N N . VAL A 1 279 ? -1.079 4.616 31.550 1.00 78.31 279 VAL A N 1
ATOM 2130 C CA . VAL A 1 279 ? -0.860 3.169 31.717 1.00 78.31 279 VAL A CA 1
ATOM 2131 C C . VAL A 1 279 ? -0.798 2.505 30.334 1.00 78.31 279 VAL A C 1
ATOM 2133 O O . VAL A 1 279 ? -1.687 2.752 29.521 1.00 78.31 279 VAL A O 1
ATOM 2136 N N . PRO A 1 280 ? 0.199 1.654 30.025 1.00 77.50 280 PRO A N 1
ATOM 2137 C CA . PRO A 1 280 ? 0.269 0.978 28.730 1.00 77.50 280 PRO A CA 1
ATOM 2138 C C . PRO A 1 280 ? -0.902 0.017 28.491 1.00 77.50 280 PRO A C 1
ATOM 2140 O O . PRO A 1 280 ? -1.332 -0.689 29.407 1.00 77.50 280 PRO A O 1
ATOM 2143 N N . SER A 1 281 ? -1.356 -0.068 27.237 1.00 79.75 281 SER A N 1
ATOM 2144 C CA . SER A 1 281 ? -2.502 -0.895 26.816 1.00 79.75 281 SER A CA 1
ATOM 2145 C C . SER A 1 281 ? -2.359 -2.365 27.224 1.00 79.75 281 SER A C 1
ATOM 2147 O O . SER A 1 281 ? -3.253 -2.924 27.853 1.00 79.75 281 SER A O 1
ATOM 2149 N N . ASP A 1 282 ? -1.183 -2.959 27.009 1.00 79.38 282 ASP A N 1
ATOM 2150 C CA . ASP A 1 282 ? -0.897 -4.364 27.343 1.00 79.38 282 ASP A CA 1
ATOM 2151 C C . ASP A 1 282 ? -1.047 -4.672 28.839 1.00 79.38 282 ASP A C 1
ATOM 2153 O O . ASP A 1 282 ? -1.407 -5.784 29.246 1.00 79.38 282 ASP A O 1
ATOM 2157 N N . THR A 1 283 ? -0.775 -3.671 29.684 1.00 82.25 283 THR A N 1
ATOM 2158 C CA . THR A 1 283 ? -0.912 -3.804 31.137 1.00 82.25 283 THR A CA 1
ATOM 2159 C C . THR A 1 283 ? -2.389 -3.866 31.511 1.00 82.25 283 THR A C 1
ATOM 2161 O O . THR A 1 283 ? -2.778 -4.732 32.295 1.00 82.25 283 THR A O 1
ATOM 2164 N N . LEU A 1 284 ? -3.217 -3.011 30.903 1.00 83.56 284 LEU A N 1
ATOM 2165 C CA . LEU A 1 284 ? -4.670 -3.009 31.083 1.00 83.56 284 LEU A CA 1
ATOM 2166 C C . LEU A 1 284 ? -5.311 -4.280 30.507 1.00 83.56 284 LEU A C 1
ATOM 2168 O O . LEU A 1 284 ? -6.123 -4.902 31.188 1.00 83.56 284 LEU A O 1
ATOM 2172 N N . GLN A 1 285 ? -4.880 -4.755 29.330 1.00 84.75 285 GLN A N 1
ATOM 2173 C CA . GLN A 1 285 ? -5.315 -6.050 28.780 1.00 84.75 285 GLN A CA 1
ATOM 2174 C C . GLN A 1 285 ? -5.015 -7.199 29.743 1.00 84.75 285 GLN A C 1
ATOM 2176 O O . GLN A 1 285 ? -5.875 -8.035 30.026 1.00 84.75 285 GLN A O 1
ATOM 2181 N N . SER A 1 286 ? -3.798 -7.233 30.291 1.00 85.19 286 SER A N 1
ATOM 2182 C CA . SER A 1 286 ? -3.392 -8.259 31.253 1.00 85.19 286 SER A CA 1
ATOM 2183 C C . SER A 1 286 ? -4.210 -8.186 32.546 1.00 85.19 286 SER A C 1
ATOM 2185 O O . SER A 1 286 ? -4.578 -9.225 33.102 1.00 85.19 286 SER A O 1
ATOM 2187 N N . GLN A 1 287 ? -4.524 -6.977 33.019 1.00 85.44 287 GLN A N 1
ATOM 2188 C CA . GLN A 1 287 ? -5.376 -6.754 34.188 1.00 85.44 287 GLN A CA 1
ATOM 2189 C C . GLN A 1 287 ? -6.818 -7.208 33.936 1.00 85.44 287 GLN A C 1
ATOM 2191 O O . GLN A 1 287 ? -7.340 -7.978 34.743 1.00 85.44 287 GLN A O 1
ATOM 2196 N N . LEU A 1 288 ? -7.424 -6.834 32.804 1.00 84.94 288 LEU A N 1
ATOM 2197 C CA . LEU A 1 288 ? -8.761 -7.282 32.395 1.00 84.94 288 LEU A CA 1
ATOM 2198 C C . LEU A 1 288 ? -8.815 -8.807 32.262 1.00 84.94 288 LEU A C 1
ATOM 2200 O O . LEU A 1 288 ? -9.681 -9.455 32.847 1.00 84.94 288 LEU A O 1
ATOM 2204 N N . ALA A 1 289 ? -7.846 -9.416 31.573 1.00 87.56 289 ALA A N 1
ATOM 2205 C CA . ALA A 1 289 ? -7.774 -10.867 31.415 1.00 87.56 289 ALA A CA 1
ATOM 2206 C C . ALA A 1 289 ? -7.621 -11.593 32.762 1.00 87.56 289 ALA A C 1
ATOM 2208 O O . ALA A 1 289 ? -8.215 -12.656 32.973 1.00 87.56 289 ALA A O 1
ATOM 2209 N N . ARG A 1 290 ? -6.839 -11.031 33.692 1.00 87.19 290 ARG A N 1
ATOM 2210 C CA . ARG A 1 290 ? -6.693 -11.569 35.049 1.00 87.19 290 ARG A CA 1
ATOM 2211 C C . ARG A 1 290 ? -7.996 -11.452 35.837 1.00 87.19 290 ARG A C 1
ATOM 2213 O O . ARG A 1 290 ? -8.408 -12.450 36.426 1.00 87.19 290 ARG A O 1
ATOM 2220 N N . ALA A 1 291 ? -8.648 -10.293 35.806 1.00 85.31 291 ALA A N 1
ATOM 2221 C CA . ALA A 1 291 ? -9.908 -10.044 36.503 1.00 85.31 291 ALA A CA 1
ATOM 2222 C C . ALA A 1 291 ? -11.030 -10.968 35.989 1.00 85.31 291 ALA A C 1
ATOM 2224 O O . ALA A 1 291 ? -11.713 -11.617 36.781 1.00 85.31 291 ALA A O 1
ATOM 2225 N N . ILE A 1 292 ? -11.125 -11.152 34.666 1.00 86.00 292 ILE A N 1
ATOM 2226 C CA . ILE A 1 292 ? -12.040 -12.111 34.023 1.00 86.00 292 ILE A CA 1
ATOM 2227 C C . ILE A 1 292 ? -11.792 -13.542 34.523 1.00 86.00 292 ILE A C 1
ATOM 2229 O O . ILE A 1 292 ? -12.733 -14.260 34.864 1.00 86.00 292 ILE A O 1
ATOM 2233 N N . ARG A 1 293 ? -10.526 -13.979 34.584 1.00 87.19 293 ARG A N 1
ATOM 2234 C CA . ARG A 1 293 ? -10.170 -15.333 35.054 1.00 87.19 293 ARG A CA 1
ATOM 2235 C C . ARG A 1 293 ? -10.496 -15.540 36.528 1.00 87.19 293 ARG A C 1
ATOM 2237 O O . ARG A 1 293 ? -10.922 -16.629 36.903 1.00 87.19 293 ARG A O 1
ATOM 2244 N N . GLN A 1 294 ? -10.269 -14.518 37.346 1.00 87.00 294 GLN A N 1
ATOM 2245 C CA . GLN A 1 294 ? -10.523 -14.559 38.783 1.00 87.00 294 GLN A CA 1
ATOM 2246 C C . GLN A 1 294 ? -12.017 -14.463 39.114 1.00 87.00 294 GLN A C 1
ATOM 2248 O O . GLN A 1 294 ? -12.409 -14.906 40.190 1.00 87.00 294 GLN A O 1
ATOM 2253 N N . LYS A 1 295 ? -12.846 -13.958 38.182 1.00 84.69 295 LYS A N 1
ATOM 2254 C CA . LYS A 1 295 ? -14.290 -13.732 38.371 1.00 84.69 295 LYS A CA 1
ATOM 2255 C C . LYS A 1 295 ? -14.593 -12.892 39.617 1.00 84.69 295 LYS A C 1
ATOM 2257 O O . LYS A 1 295 ? -15.619 -13.072 40.268 1.00 84.69 295 LYS A O 1
ATOM 2262 N N . ASP A 1 296 ? -13.681 -11.986 39.949 1.00 83.44 296 ASP A N 1
ATOM 2263 C CA . ASP A 1 296 ? -13.827 -11.066 41.067 1.00 83.44 296 ASP A CA 1
ATOM 2264 C C . ASP A 1 296 ? -14.555 -9.810 40.580 1.00 83.44 296 ASP A C 1
ATOM 2266 O O . ASP A 1 296 ? -14.046 -9.077 39.733 1.00 83.44 296 ASP A O 1
ATOM 2270 N N . ILE A 1 297 ? -15.761 -9.584 41.105 1.00 84.00 297 ILE A N 1
ATOM 2271 C CA . ILE A 1 297 ? -16.642 -8.471 40.725 1.00 84.00 297 ILE A CA 1
ATOM 2272 C C . ILE A 1 297 ? -15.971 -7.116 40.993 1.00 84.00 297 ILE A C 1
ATOM 2274 O O . ILE A 1 297 ? -16.092 -6.212 40.168 1.00 84.00 297 ILE A O 1
ATOM 2278 N N . GLY A 1 298 ? -15.257 -6.967 42.113 1.00 84.19 298 GLY A N 1
ATOM 2279 C CA . GLY A 1 298 ? -14.639 -5.698 42.500 1.00 84.19 298 GLY A CA 1
ATOM 2280 C C . GLY A 1 298 ? -13.428 -5.361 41.634 1.00 84.19 298 GLY A C 1
ATOM 2281 O O . GLY A 1 298 ? -13.316 -4.246 41.125 1.00 84.19 298 GLY A O 1
ATOM 2282 N N . GLU A 1 299 ? -12.556 -6.344 41.401 1.00 84.69 299 GLU A N 1
ATOM 2283 C CA . GLU A 1 299 ? -11.403 -6.180 40.506 1.00 84.69 299 GLU A CA 1
ATOM 2284 C C . GLU A 1 299 ? -11.838 -5.989 39.044 1.00 84.69 299 GLU A C 1
ATOM 2286 O O . GLU A 1 299 ? -11.235 -5.187 38.335 1.00 84.69 299 GLU A O 1
ATOM 2291 N N . LEU A 1 300 ? -12.912 -6.653 38.592 1.00 84.38 300 LEU A N 1
ATOM 2292 C CA . LEU A 1 300 ? -13.501 -6.430 37.264 1.00 84.38 300 LEU A CA 1
ATOM 2293 C C . LEU A 1 300 ? -14.032 -5.002 37.115 1.00 84.38 300 LEU A C 1
ATOM 2295 O O . LEU A 1 300 ? -13.729 -4.346 36.122 1.00 84.38 300 LEU A O 1
ATOM 2299 N N . GLN A 1 301 ? -14.790 -4.499 38.095 1.00 85.19 301 GLN A N 1
ATOM 2300 C CA . GLN A 1 301 ? -15.304 -3.126 38.065 1.00 85.19 301 GLN A CA 1
ATOM 2301 C C . GLN A 1 301 ? -14.174 -2.098 38.011 1.00 85.19 301 GLN A C 1
ATOM 2303 O O . GLN A 1 301 ? -14.243 -1.159 37.218 1.00 85.19 301 GLN A O 1
ATOM 2308 N N . LYS A 1 302 ? -13.123 -2.300 38.812 1.00 86.56 302 LYS A N 1
ATOM 2309 C CA . LYS A 1 302 ? -11.956 -1.419 38.826 1.00 86.56 302 LYS A CA 1
ATOM 2310 C C . LYS A 1 302 ? -11.184 -1.471 37.507 1.00 86.56 302 LYS A C 1
ATOM 2312 O O . LYS A 1 302 ? -10.925 -0.429 36.923 1.00 86.56 302 LYS A O 1
ATOM 2317 N N . ALA A 1 303 ? -10.892 -2.666 36.992 1.00 85.69 303 ALA A N 1
ATOM 2318 C CA . ALA A 1 303 ? -10.176 -2.823 35.726 1.00 85.69 303 ALA A CA 1
ATOM 2319 C C . ALA A 1 303 ? -10.951 -2.230 34.535 1.00 85.69 303 ALA A C 1
ATOM 2321 O O . ALA A 1 303 ? -10.339 -1.662 33.630 1.00 85.69 303 ALA A O 1
ATOM 2322 N N . ILE A 1 304 ? -12.288 -2.330 34.535 1.00 85.50 304 ILE A N 1
ATOM 2323 C CA . ILE A 1 304 ? -13.140 -1.683 33.527 1.00 85.50 304 ILE A CA 1
ATOM 2324 C C . ILE A 1 304 ? -13.035 -0.159 33.643 1.00 85.50 304 ILE A C 1
ATOM 2326 O O . ILE A 1 304 ? -12.825 0.495 32.625 1.00 85.50 304 ILE A O 1
ATOM 2330 N N . ALA A 1 305 ? -13.132 0.402 34.852 1.00 83.62 305 ALA A N 1
ATOM 2331 C CA . ALA A 1 305 ? -13.028 1.846 35.065 1.00 83.62 305 ALA A CA 1
ATOM 2332 C C . ALA A 1 305 ? -11.654 2.399 34.642 1.00 83.62 305 ALA A C 1
ATOM 2334 O O . ALA A 1 305 ? -11.601 3.361 33.878 1.00 83.62 305 ALA A O 1
ATOM 2335 N N . ASP A 1 306 ? -10.565 1.742 35.051 1.00 84.38 306 ASP A N 1
ATOM 2336 C CA . ASP A 1 306 ? -9.192 2.130 34.696 1.00 84.38 306 ASP A CA 1
ATOM 2337 C C . ASP A 1 306 ? -8.976 2.071 33.164 1.00 84.38 306 ASP A C 1
ATOM 2339 O O . ASP A 1 306 ? -8.292 2.912 32.578 1.00 84.38 306 ASP A O 1
ATOM 2343 N N . SER A 1 307 ? -9.609 1.107 32.484 1.00 83.94 307 SER A N 1
ATOM 2344 C CA . SER A 1 307 ? -9.535 0.965 31.021 1.00 83.94 307 SER A CA 1
ATOM 2345 C C . SER A 1 307 ? -10.388 1.994 30.268 1.00 83.94 307 SER A C 1
ATOM 2347 O O . SER A 1 307 ? -9.988 2.466 29.203 1.00 83.94 307 SER A O 1
ATOM 2349 N N . GLU A 1 308 ? -11.555 2.363 30.806 1.00 81.75 308 GLU A N 1
ATOM 2350 C CA . GLU A 1 308 ? -12.397 3.434 30.257 1.00 81.75 308 GLU A CA 1
ATOM 2351 C C . GLU A 1 308 ? -11.748 4.814 30.396 1.00 81.75 308 GLU A C 1
ATOM 2353 O O . GLU A 1 308 ? -11.916 5.656 29.509 1.00 81.75 308 GLU A O 1
ATOM 2358 N N . GLU A 1 309 ? -11.038 5.049 31.501 1.00 81.75 309 GLU A N 1
ATOM 2359 C CA . GLU A 1 309 ? -10.297 6.287 31.753 1.00 81.75 309 GLU A CA 1
ATOM 2360 C C . GLU A 1 309 ? -9.105 6.421 30.801 1.00 81.75 309 GLU A C 1
ATOM 2362 O O . GLU A 1 309 ? -8.894 7.491 30.233 1.00 81.75 309 GLU A O 1
ATOM 2367 N N . ALA A 1 310 ? -8.394 5.320 30.534 1.00 78.12 310 ALA A N 1
ATOM 2368 C CA . ALA A 1 310 ? -7.312 5.293 29.552 1.00 78.12 310 ALA A CA 1
ATOM 2369 C C . ALA A 1 310 ? -7.792 5.539 28.106 1.00 78.12 310 ALA A C 1
ATOM 2371 O O . ALA A 1 310 ? -7.029 6.033 27.278 1.00 78.12 310 ALA A O 1
ATOM 2372 N N . GLY A 1 311 ? -9.049 5.205 27.788 1.00 73.38 311 GLY A N 1
ATOM 2373 C CA . GLY A 1 311 ? -9.681 5.568 26.516 1.00 73.38 311 GLY A CA 1
ATOM 2374 C C . GLY A 1 311 ? -9.063 4.906 25.280 1.00 73.38 311 GLY A C 1
ATOM 2375 O O . GLY A 1 311 ? -9.076 5.499 24.203 1.00 73.38 311 GLY A O 1
ATOM 2376 N N . TYR A 1 312 ? -8.518 3.695 25.416 1.00 77.75 312 TYR A N 1
ATOM 2377 C CA . TYR A 1 312 ? -7.857 2.967 24.328 1.00 77.75 312 TYR A CA 1
ATOM 2378 C C . TYR A 1 312 ? -8.843 2.178 23.453 1.00 77.75 312 TYR A C 1
ATOM 2380 O O . TYR A 1 312 ? -9.482 1.248 23.955 1.00 77.75 312 TYR A O 1
ATOM 2388 N N . PRO A 1 313 ? -8.970 2.490 22.145 1.00 74.62 313 PRO A N 1
ATOM 2389 C CA . PRO A 1 313 ? -9.934 1.818 21.272 1.00 74.62 313 PRO A CA 1
ATOM 2390 C C . PRO A 1 313 ? -9.670 0.317 21.124 1.00 74.62 313 PRO A C 1
ATOM 2392 O O . PRO A 1 313 ? -10.605 -0.468 20.993 1.00 74.62 313 PRO A O 1
ATOM 2395 N N . GLU A 1 314 ? -8.407 -0.104 21.187 1.00 78.69 314 GLU A N 1
ATOM 2396 C CA . GLU A 1 314 ? -8.012 -1.507 21.066 1.00 78.69 314 GLU A CA 1
ATOM 2397 C C . GLU A 1 314 ? -8.477 -2.389 22.239 1.00 78.69 314 GLU A C 1
ATOM 2399 O O . GLU A 1 314 ? -8.562 -3.607 22.090 1.00 78.69 314 GLU A O 1
ATOM 2404 N N . LEU A 1 315 ? -8.827 -1.795 23.387 1.00 82.62 315 LEU A N 1
ATOM 2405 C CA . LEU A 1 315 ? -9.356 -2.522 24.545 1.00 82.62 315 LEU A CA 1
ATOM 2406 C C . LEU A 1 315 ? -10.853 -2.824 24.431 1.00 82.62 315 LEU A C 1
ATOM 2408 O O . LEU A 1 315 ? -11.375 -3.569 25.257 1.00 82.62 315 LEU A O 1
ATOM 2412 N N . ALA A 1 316 ? -11.557 -2.285 23.431 1.00 80.75 316 ALA A N 1
ATOM 2413 C CA . ALA A 1 316 ? -13.016 -2.364 23.333 1.00 80.75 316 ALA A CA 1
ATOM 2414 C C . ALA A 1 316 ? -13.552 -3.806 23.391 1.00 80.75 316 ALA A C 1
ATOM 2416 O O . ALA A 1 316 ? -14.524 -4.088 24.093 1.00 80.75 316 ALA A O 1
ATOM 2417 N N . ALA A 1 317 ? -12.893 -4.743 22.703 1.00 81.38 317 ALA A N 1
ATOM 2418 C CA . ALA A 1 317 ? -13.298 -6.148 22.700 1.00 81.38 317 ALA A CA 1
ATOM 2419 C C . ALA A 1 317 ? -13.086 -6.827 24.064 1.00 81.38 317 ALA A C 1
ATOM 2421 O O . ALA A 1 317 ? -13.895 -7.659 24.480 1.00 81.38 317 ALA A O 1
ATOM 2422 N N . ASP A 1 318 ? -12.007 -6.482 24.766 1.00 83.62 318 ASP A N 1
ATOM 2423 C CA . ASP A 1 318 ? -11.713 -7.028 26.091 1.00 83.62 318 ASP A CA 1
ATOM 2424 C C . ASP A 1 318 ? -12.597 -6.395 27.167 1.00 83.62 318 ASP A C 1
ATOM 2426 O O . ASP A 1 318 ? -13.056 -7.101 28.065 1.00 83.62 318 ASP A O 1
ATOM 2430 N N . LEU A 1 319 ? -12.928 -5.109 27.027 1.00 84.19 319 LEU A N 1
ATOM 2431 C CA . LEU A 1 319 ? -13.934 -4.427 27.838 1.00 84.19 319 LEU A CA 1
ATOM 2432 C C . LEU A 1 319 ? -15.310 -5.064 27.655 1.00 84.19 319 LEU A C 1
ATOM 2434 O O . LEU A 1 319 ? -15.948 -5.378 28.654 1.00 84.19 319 LEU A O 1
ATOM 2438 N N . CYS A 1 320 ? -15.741 -5.337 26.420 1.00 83.06 320 CYS A N 1
ATOM 2439 C CA . CYS A 1 320 ? -17.002 -6.037 26.161 1.00 83.06 320 CYS A CA 1
ATOM 2440 C C . CYS A 1 320 ? -17.046 -7.385 26.899 1.00 83.06 320 CYS A C 1
ATOM 2442 O O . CYS A 1 320 ? -17.970 -7.642 27.668 1.00 83.06 320 CYS A O 1
ATOM 2444 N N . LYS A 1 321 ? -15.994 -8.207 26.771 1.00 85.12 321 LYS A N 1
ATOM 2445 C CA . LYS A 1 321 ? -15.895 -9.489 27.492 1.00 85.12 321 LYS A CA 1
ATOM 2446 C C . LYS A 1 321 ? -15.905 -9.305 29.009 1.00 85.12 321 LYS A C 1
ATOM 2448 O O . LYS A 1 321 ? -16.574 -10.065 29.705 1.00 85.12 321 LYS A O 1
ATOM 2453 N N . ALA A 1 322 ? -15.170 -8.324 29.534 1.00 84.62 322 ALA A N 1
ATOM 2454 C CA . ALA A 1 322 ? -15.132 -8.039 30.964 1.00 84.62 322 ALA A CA 1
ATOM 2455 C C . ALA A 1 322 ? -16.524 -7.663 31.490 1.00 84.62 322 ALA A C 1
ATOM 2457 O O . ALA A 1 322 ? -16.960 -8.216 32.501 1.00 84.62 322 ALA A O 1
ATOM 2458 N N . ARG A 1 323 ? -17.262 -6.813 30.767 1.00 84.75 323 ARG A N 1
ATOM 2459 C CA . ARG A 1 323 ? -18.641 -6.429 31.102 1.00 84.75 323 ARG A CA 1
ATOM 2460 C C . ARG A 1 323 ? -19.600 -7.610 31.035 1.00 84.75 323 ARG A C 1
ATOM 2462 O O . ARG A 1 323 ? -20.358 -7.806 31.976 1.00 84.75 323 ARG A O 1
ATOM 2469 N N . ASP A 1 324 ? -19.528 -8.433 29.991 1.00 85.19 324 ASP A N 1
ATOM 2470 C CA . ASP A 1 324 ? -20.372 -9.628 29.865 1.00 85.19 324 ASP A CA 1
ATOM 2471 C C . ASP A 1 324 ? -20.110 -10.613 31.014 1.00 85.19 324 ASP A C 1
ATOM 2473 O O . ASP A 1 324 ? -21.036 -11.196 31.582 1.00 85.19 324 ASP A O 1
ATOM 2477 N N . THR A 1 325 ? -18.843 -10.772 31.420 1.00 83.75 325 THR A N 1
ATOM 2478 C CA . THR A 1 325 ? -18.508 -11.602 32.583 1.00 83.75 325 THR A CA 1
ATOM 2479 C C . THR A 1 325 ? -19.017 -10.994 33.883 1.00 83.75 325 THR A C 1
ATOM 2481 O O . THR A 1 325 ? -19.592 -11.720 34.691 1.00 83.75 325 THR A O 1
ATOM 2484 N N . LEU A 1 326 ? -18.893 -9.680 34.072 1.00 85.25 326 LEU A N 1
ATOM 2485 C CA . LEU A 1 326 ? -19.410 -8.981 35.246 1.00 85.25 326 LEU A CA 1
ATOM 2486 C C . LEU A 1 326 ? -20.941 -9.087 35.342 1.00 85.25 326 LEU A C 1
ATOM 2488 O O . LEU A 1 326 ? -21.479 -9.363 36.416 1.00 85.25 326 LEU A O 1
ATOM 2492 N N . GLU A 1 327 ? -21.634 -8.951 34.214 1.00 85.44 327 GLU A N 1
ATOM 2493 C CA . GLU A 1 327 ? -23.082 -9.101 34.106 1.00 85.44 327 GLU A CA 1
ATOM 2494 C C . GLU A 1 327 ? -23.513 -10.539 34.419 1.00 85.44 327 GLU A C 1
ATOM 2496 O O . GLU A 1 327 ? -24.428 -10.745 35.217 1.00 85.44 327 GLU A O 1
ATOM 2501 N N . SER A 1 328 ? -22.791 -11.540 33.899 1.00 85.62 328 SER A N 1
ATOM 2502 C CA . SER A 1 328 ? -23.040 -12.957 34.210 1.00 85.62 328 SER A CA 1
ATOM 2503 C C . SER A 1 328 ? -22.843 -13.303 35.693 1.00 85.62 328 SER A C 1
ATOM 2505 O O . SER A 1 328 ? -23.455 -14.242 36.200 1.00 85.62 328 SER A O 1
ATOM 2507 N N . LEU A 1 329 ? -22.007 -12.533 36.396 1.00 84.19 329 LEU A N 1
ATOM 2508 C CA . LEU A 1 329 ? -21.757 -12.655 37.833 1.00 84.19 329 LEU A CA 1
ATOM 2509 C C . LEU A 1 329 ? -22.753 -11.840 38.679 1.00 84.19 329 LEU A C 1
ATOM 2511 O O . LEU A 1 329 ? -22.677 -11.875 39.906 1.00 84.19 329 LEU A O 1
ATOM 2515 N N . GLY A 1 330 ? -23.689 -11.120 38.048 1.00 78.19 330 GLY A N 1
ATOM 2516 C CA . GLY A 1 330 ? -24.699 -10.299 38.720 1.00 78.19 330 GLY A CA 1
ATOM 2517 C C . GLY A 1 330 ? -24.209 -8.916 39.164 1.00 78.19 330 GLY A C 1
ATOM 2518 O O . GLY A 1 330 ? -24.917 -8.233 39.899 1.00 78.19 330 GLY A O 1
ATOM 2519 N N . GLY A 1 331 ? -23.022 -8.485 38.722 1.00 74.38 331 GLY A N 1
ATOM 2520 C CA . GLY A 1 331 ? -22.432 -7.179 39.044 1.00 74.38 331 GLY A CA 1
ATOM 2521 C C . GLY A 1 331 ? -22.906 -6.017 38.158 1.00 74.38 331 GLY A C 1
ATOM 2522 O O . GLY A 1 331 ? -22.446 -4.888 38.339 1.00 74.38 331 GLY A O 1
ATOM 2523 N N . GLY A 1 332 ? -23.806 -6.284 37.203 1.00 81.31 332 GLY A N 1
ATOM 2524 C CA . GLY A 1 332 ? -24.244 -5.331 36.178 1.00 81.31 332 GLY A CA 1
ATOM 2525 C C . GLY A 1 332 ? -23.194 -5.093 35.086 1.00 81.31 332 GLY A C 1
ATOM 2526 O O . GLY A 1 332 ? -22.221 -5.833 34.977 1.00 81.31 332 GLY A O 1
ATOM 2527 N N . ARG A 1 333 ? -23.388 -4.044 34.273 1.00 70.81 333 ARG A N 1
ATOM 2528 C CA . ARG A 1 333 ? -22.471 -3.682 33.172 1.00 70.81 333 ARG A CA 1
ATOM 2529 C C . ARG A 1 333 ? -21.129 -3.102 33.651 1.00 70.81 333 ARG A C 1
ATOM 2531 O O . ARG A 1 333 ? -20.160 -3.207 32.914 1.00 70.81 333 ARG A O 1
ATOM 2538 N N . GLY A 1 334 ? -21.052 -2.543 34.864 1.00 72.25 334 GLY A N 1
ATOM 2539 C CA . GLY A 1 334 ? -19.828 -1.939 35.420 1.00 72.25 334 GLY A CA 1
ATOM 2540 C C . GLY A 1 334 ? -19.338 -0.682 34.684 1.00 72.25 334 GLY A C 1
ATOM 2541 O O . GLY A 1 334 ? -19.894 -0.299 33.656 1.00 72.25 334 GLY A O 1
ATOM 2542 N N . GLY A 1 335 ? -18.292 -0.048 35.224 1.00 74.81 335 GLY A N 1
ATOM 2543 C CA . GLY A 1 335 ? -17.682 1.164 34.662 1.00 74.81 335 GLY A CA 1
ATOM 2544 C C . GLY A 1 335 ? -18.397 2.475 35.014 1.00 74.81 335 GLY A C 1
ATOM 2545 O O . GLY A 1 335 ? -19.435 2.496 35.677 1.00 74.81 335 GLY A O 1
ATOM 2546 N N . ASN A 1 336 ? -17.808 3.578 34.558 1.00 73.94 336 ASN A N 1
ATOM 2547 C CA . ASN A 1 336 ? -18.274 4.949 34.753 1.00 73.94 336 ASN A CA 1
ATOM 2548 C C . ASN A 1 336 ? -19.137 5.448 33.580 1.00 73.94 336 ASN A C 1
ATOM 2550 O O . ASN A 1 336 ? -19.885 6.417 33.744 1.00 73.94 336 ASN A O 1
ATOM 2554 N N . LYS A 1 337 ? -19.058 4.817 32.397 1.00 77.19 337 LYS A N 1
ATOM 2555 C CA . LYS A 1 337 ? -19.809 5.245 31.204 1.00 77.19 337 LYS A CA 1
ATOM 2556 C C . LYS A 1 337 ? -21.029 4.360 30.953 1.00 77.19 337 LYS A C 1
ATOM 2558 O O . LYS A 1 337 ? -20.924 3.145 30.785 1.00 77.19 337 LYS A O 1
ATOM 2563 N N . THR A 1 338 ? -22.204 4.990 30.874 1.00 79.38 338 THR A N 1
ATOM 2564 C CA . THR A 1 338 ? -23.469 4.318 30.539 1.00 79.38 338 THR A CA 1
ATOM 2565 C C . THR A 1 338 ? -23.836 4.511 29.064 1.00 79.38 338 THR A C 1
ATOM 2567 O O . THR A 1 338 ? -23.569 5.584 28.505 1.00 79.38 338 THR A O 1
ATOM 2570 N N . PRO A 1 339 ? -24.509 3.527 28.430 1.00 78.44 339 PRO A N 1
ATOM 2571 C CA . PRO A 1 339 ? -24.968 3.653 27.047 1.00 78.44 339 PRO A CA 1
ATOM 2572 C C . PRO A 1 339 ? -25.815 4.911 26.815 1.00 78.44 339 PRO A C 1
ATOM 2574 O O . PRO A 1 339 ? -25.628 5.623 25.833 1.00 78.44 339 PRO A O 1
ATOM 2577 N N . ASP A 1 340 ? -26.713 5.245 27.742 1.00 80.12 340 ASP A N 1
ATOM 2578 C CA . ASP A 1 340 ? -27.627 6.380 27.568 1.00 80.12 340 ASP A CA 1
ATOM 2579 C C . ASP A 1 340 ? -26.928 7.745 27.647 1.00 80.12 340 ASP A C 1
ATOM 2581 O O . ASP A 1 340 ? -27.292 8.669 26.910 1.00 80.12 340 ASP A O 1
ATOM 2585 N N . SER A 1 341 ? -25.893 7.866 28.487 1.00 83.25 341 SER A N 1
ATOM 2586 C CA . SER A 1 341 ? -25.048 9.065 28.548 1.00 83.25 341 SER A CA 1
ATOM 2587 C C . SER A 1 341 ? -24.322 9.279 27.216 1.00 83.25 341 SER A C 1
ATOM 2589 O O . SER A 1 341 ? -24.430 10.343 26.600 1.00 83.25 341 SER A O 1
ATOM 2591 N N . LEU A 1 342 ? -23.690 8.224 26.693 1.00 84.81 342 LEU A N 1
ATOM 2592 C CA . LEU A 1 342 ? -22.953 8.267 25.429 1.00 84.81 342 LEU A CA 1
ATOM 2593 C C . LEU A 1 342 ? -23.867 8.517 24.220 1.00 84.81 342 LEU A C 1
ATOM 2595 O O . LEU A 1 342 ? -23.543 9.357 23.381 1.00 84.81 342 LEU A O 1
ATOM 2599 N N . ARG A 1 343 ? -25.063 7.909 24.162 1.00 84.38 343 ARG A N 1
ATOM 2600 C CA . ARG A 1 343 ? -26.068 8.218 23.119 1.00 84.38 343 ARG A CA 1
ATOM 2601 C C . ARG A 1 343 ? -26.488 9.678 23.116 1.00 84.38 343 ARG A C 1
ATOM 2603 O O . ARG A 1 343 ? -26.821 10.228 22.063 1.00 84.38 343 ARG A O 1
ATOM 2610 N N . THR A 1 344 ? -26.577 10.284 24.294 1.00 85.50 344 THR A N 1
ATOM 2611 C CA . THR A 1 344 ? -26.968 11.688 24.429 1.00 85.50 344 THR A CA 1
ATOM 2612 C C . THR A 1 344 ? -25.846 12.590 23.931 1.00 85.50 344 THR A C 1
ATOM 2614 O O . THR A 1 344 ? -26.100 13.472 23.111 1.00 85.50 344 THR A O 1
ATOM 2617 N N . ASN A 1 345 ? -24.603 12.304 24.322 1.00 85.06 345 ASN A N 1
ATOM 2618 C CA . ASN A 1 345 ? -23.423 13.028 23.850 1.00 85.06 345 ASN A CA 1
ATOM 2619 C C . ASN A 1 345 ? -23.257 12.922 22.330 1.00 85.06 345 ASN A C 1
ATOM 2621 O O . ASN A 1 345 ? -23.052 13.934 21.663 1.00 85.06 345 ASN A O 1
ATOM 2625 N N . LEU A 1 346 ? -23.431 11.726 21.766 1.00 84.56 346 LEU A N 1
ATOM 2626 C CA . LEU A 1 346 ? -23.314 11.478 20.331 1.00 84.56 346 LEU A CA 1
ATOM 2627 C C . LEU A 1 346 ? -24.406 12.216 19.540 1.00 84.56 346 LEU A C 1
ATOM 2629 O O . LEU A 1 346 ? -24.108 12.887 18.555 1.00 84.56 346 LEU A O 1
ATOM 2633 N N . ARG A 1 347 ? -25.658 12.215 20.023 1.00 84.69 347 ARG A N 1
ATOM 2634 C CA . ARG A 1 347 ? -26.737 13.024 19.426 1.00 84.69 347 ARG A CA 1
ATOM 2635 C C . ARG A 1 347 ? -26.474 14.526 19.508 1.00 84.69 347 ARG A C 1
ATOM 2637 O O . ARG A 1 347 ? -26.806 15.239 18.562 1.00 84.69 347 ARG A O 1
ATOM 2644 N N . ASN A 1 348 ? -25.910 15.011 20.611 1.00 85.50 348 ASN A N 1
ATOM 2645 C CA . ASN A 1 348 ? -25.563 16.423 20.757 1.00 85.50 348 ASN A CA 1
ATOM 2646 C C . ASN A 1 348 ? -24.436 16.811 19.794 1.00 85.50 348 ASN A C 1
ATOM 2648 O O . ASN A 1 348 ? -24.584 17.785 19.062 1.00 85.50 348 ASN A O 1
ATOM 2652 N N . ALA A 1 349 ? -23.382 15.999 19.693 1.00 84.19 349 ALA A N 1
ATOM 2653 C CA . ALA A 1 349 ? -22.279 16.231 18.763 1.00 84.19 349 ALA A CA 1
ATOM 2654 C C . ALA A 1 349 ? -22.739 16.226 17.293 1.00 84.19 349 ALA A C 1
ATOM 2656 O O . ALA A 1 349 ? -22.362 17.109 16.524 1.00 84.19 349 ALA A O 1
ATOM 2657 N N . MET A 1 350 ? -23.631 15.300 16.913 1.00 83.50 350 MET A N 1
ATOM 2658 C CA . MET A 1 350 ? -24.235 15.278 15.572 1.00 83.50 350 MET A CA 1
ATOM 2659 C C . MET A 1 350 ? -25.061 16.540 15.272 1.00 83.50 350 MET A C 1
ATOM 2661 O O . MET A 1 350 ? -25.130 1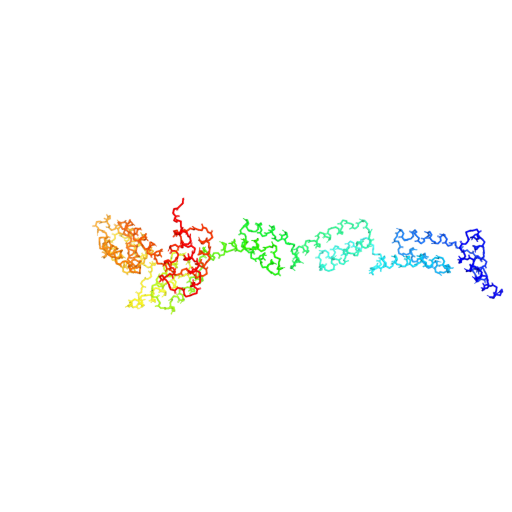6.962 14.121 1.00 83.50 350 MET A O 1
ATOM 2665 N N . ARG A 1 351 ? -25.699 17.143 16.287 1.00 83.81 351 ARG A N 1
ATOM 2666 C CA . ARG A 1 351 ? -26.472 18.392 16.143 1.00 83.81 351 ARG A CA 1
ATOM 2667 C C . ARG A 1 351 ? -25.591 19.634 16.090 1.00 83.81 351 ARG A C 1
ATOM 2669 O O . ARG A 1 351 ? -25.936 20.572 15.382 1.00 83.81 351 ARG A O 1
ATOM 2676 N N . GLU A 1 352 ? -24.496 19.653 16.847 1.00 81.56 352 GLU A N 1
ATOM 2677 C CA . GLU A 1 352 ? -23.553 20.777 16.878 1.00 81.56 352 GLU A CA 1
ATOM 2678 C C . GLU A 1 352 ? -22.801 20.945 15.551 1.00 81.56 352 GLU A C 1
ATOM 2680 O O . GLU A 1 352 ? -22.373 22.050 15.234 1.00 81.56 352 GLU A O 1
ATOM 2685 N N . GLY A 1 353 ? -22.657 19.874 14.762 1.00 72.44 353 GLY A N 1
ATOM 2686 C CA . GLY A 1 353 ? -22.014 19.929 13.446 1.00 72.44 353 GLY A CA 1
ATOM 2687 C C . GLY A 1 353 ? -20.499 20.152 13.484 1.00 72.44 353 GLY A C 1
ATOM 2688 O O . GLY A 1 353 ? -19.878 20.391 12.449 1.00 72.44 353 GLY A O 1
ATOM 2689 N N . ASP A 1 354 ? -19.893 20.072 14.668 1.00 77.69 354 ASP A N 1
ATOM 2690 C CA . ASP A 1 354 ? -18.452 20.165 14.864 1.00 77.69 354 ASP A CA 1
ATOM 2691 C C . ASP A 1 354 ? -17.809 18.802 14.583 1.00 77.69 354 ASP A C 1
ATOM 2693 O O . ASP A 1 354 ? -17.936 17.856 15.366 1.00 77.69 354 ASP A O 1
ATOM 2697 N N . LYS A 1 355 ? -17.100 18.713 13.452 1.00 78.75 355 LYS A N 1
ATOM 2698 C CA . LYS A 1 355 ? -16.417 17.493 12.999 1.00 78.75 355 LYS A CA 1
ATOM 2699 C C . LYS A 1 355 ? -15.446 16.942 14.039 1.00 78.75 355 LYS A C 1
ATOM 2701 O O . LYS A 1 355 ? -15.408 15.736 14.252 1.00 78.75 355 LYS A O 1
ATOM 2706 N N . GLY A 1 356 ? -14.667 17.815 14.679 1.00 75.06 356 GLY A N 1
ATOM 2707 C CA . GLY A 1 356 ? -13.645 17.406 15.638 1.00 75.06 356 GLY A CA 1
ATOM 2708 C C . GLY A 1 356 ? -14.263 16.872 16.925 1.00 75.06 356 GLY A C 1
ATOM 2709 O O . GLY A 1 356 ? -13.804 15.869 17.467 1.00 75.06 356 GLY A O 1
ATOM 2710 N N . LYS A 1 357 ? -15.345 17.498 17.404 1.00 81.50 357 LYS A N 1
ATOM 2711 C CA . LYS A 1 357 ? -16.102 16.967 18.547 1.00 81.50 357 LYS A CA 1
ATOM 2712 C C . LYS A 1 357 ? -16.811 15.658 18.213 1.00 81.50 357 LYS A C 1
ATOM 2714 O O . LYS A 1 357 ? -16.785 14.749 19.036 1.00 81.50 357 LYS A O 1
ATOM 2719 N N . LEU A 1 358 ? -17.429 15.552 17.035 1.00 84.62 358 LEU A N 1
ATOM 2720 C CA . LEU A 1 358 ? -18.133 14.339 16.618 1.00 84.62 358 LEU A CA 1
ATOM 2721 C C . LEU A 1 358 ? -17.179 13.143 16.527 1.00 84.62 358 LEU A C 1
ATOM 2723 O O . LEU A 1 358 ? -17.489 12.088 17.074 1.00 84.62 358 LEU A O 1
ATOM 2727 N N . ASP A 1 359 ? -16.002 13.327 15.930 1.00 82.12 359 ASP A N 1
ATOM 2728 C CA . ASP A 1 359 ? -14.971 12.288 15.837 1.00 82.12 359 ASP A CA 1
ATOM 2729 C C . ASP A 1 359 ? -14.485 11.822 17.223 1.00 82.12 359 ASP A C 1
ATOM 2731 O O . ASP A 1 359 ? -14.423 10.624 17.503 1.00 82.12 359 ASP A O 1
ATOM 2735 N N . ARG A 1 360 ? -14.262 12.760 18.157 1.00 80.75 360 ARG A N 1
ATOM 2736 C CA . ARG A 1 360 ? -13.904 12.435 19.550 1.00 80.75 360 ARG A CA 1
ATOM 2737 C C . ARG A 1 360 ? -14.977 11.615 20.260 1.00 80.75 360 ARG A C 1
ATOM 2739 O O . ARG A 1 360 ? -14.646 10.630 20.911 1.00 80.75 360 ARG A O 1
ATOM 2746 N N . VAL A 1 361 ? -16.247 12.002 20.136 1.00 83.44 361 VAL A N 1
ATOM 2747 C CA . VAL A 1 361 ? -17.357 11.292 20.793 1.00 83.44 361 VAL A CA 1
ATOM 2748 C C . VAL A 1 361 ? -17.581 9.914 20.165 1.00 83.44 361 VAL A C 1
ATOM 2750 O O . VAL A 1 361 ? -17.869 8.961 20.885 1.00 83.44 361 VAL A O 1
ATOM 2753 N N . ILE A 1 362 ? -17.398 9.770 18.847 1.00 84.50 362 ILE A N 1
ATOM 2754 C CA . ILE A 1 362 ? -17.405 8.460 18.177 1.00 84.50 362 ILE A CA 1
ATOM 2755 C C . ILE A 1 362 ? -16.312 7.567 18.767 1.00 84.50 362 ILE A C 1
ATOM 2757 O O . ILE A 1 362 ? -16.601 6.441 19.169 1.00 84.50 362 ILE A O 1
ATOM 2761 N N . ASN A 1 363 ? -15.082 8.074 18.864 1.00 81.25 363 ASN A N 1
ATOM 2762 C CA . ASN A 1 363 ? -13.964 7.324 19.430 1.00 81.25 363 ASN A CA 1
ATOM 2763 C C . ASN A 1 363 ? -14.218 6.950 20.895 1.00 81.25 363 ASN A C 1
ATOM 2765 O O . ASN A 1 363 ? -13.971 5.814 21.282 1.00 81.25 363 ASN A O 1
ATOM 2769 N N . GLU A 1 364 ? -14.804 7.849 21.685 1.00 81.81 364 GLU A N 1
ATOM 2770 C CA . GLU A 1 364 ? -15.210 7.565 23.063 1.00 81.81 364 GLU A CA 1
ATOM 2771 C C . GLU A 1 364 ? -16.272 6.454 23.169 1.00 81.81 364 GLU A C 1
ATOM 2773 O O . GLU A 1 364 ? -16.236 5.631 24.085 1.00 81.81 364 GLU A O 1
ATOM 2778 N N . CYS A 1 365 ? -17.220 6.402 22.232 1.00 82.50 365 CYS A N 1
ATOM 2779 C CA . CYS A 1 365 ? -18.228 5.342 22.199 1.00 82.50 365 CYS A CA 1
ATOM 2780 C C . CYS A 1 365 ? -17.619 3.994 21.789 1.00 82.50 365 CYS A C 1
ATOM 2782 O O . CYS A 1 365 ? -17.980 2.963 22.355 1.00 82.50 365 CYS A O 1
ATOM 2784 N N . VAL A 1 366 ? -16.676 4.002 20.841 1.00 81.00 366 VAL A N 1
ATOM 2785 C CA . VAL A 1 366 ? -15.943 2.801 20.414 1.00 81.00 366 VAL A CA 1
ATOM 2786 C C . VAL A 1 366 ? -15.093 2.254 21.560 1.00 81.00 366 VAL A C 1
ATOM 2788 O O . VAL A 1 366 ? -15.125 1.053 21.816 1.00 81.00 366 VAL A O 1
ATOM 2791 N N . THR A 1 367 ? -14.380 3.116 22.290 1.00 76.06 367 THR A N 1
ATOM 2792 C CA . THR A 1 367 ? -13.501 2.700 23.397 1.00 76.06 367 THR A CA 1
ATOM 2793 C C . THR A 1 367 ? -14.277 2.110 24.566 1.00 76.06 367 THR A C 1
ATOM 2795 O O . THR A 1 367 ? -13.793 1.186 25.213 1.00 76.06 367 THR A O 1
ATOM 2798 N N . ALA A 1 368 ? -15.505 2.576 24.810 1.00 76.50 368 ALA A N 1
ATOM 2799 C CA . ALA A 1 368 ? -16.370 2.005 25.837 1.00 76.50 368 ALA A CA 1
ATOM 2800 C C . ALA A 1 368 ? -16.744 0.532 25.559 1.00 76.50 368 ALA A C 1
ATOM 2802 O O . ALA A 1 368 ? -17.063 -0.195 26.502 1.00 76.50 368 ALA A O 1
ATOM 2803 N N . GLY A 1 369 ? -16.689 0.075 24.299 1.00 71.19 369 GLY A N 1
ATOM 2804 C CA . GLY A 1 369 ? -16.968 -1.318 23.931 1.00 71.19 369 GLY A CA 1
ATOM 2805 C C . GLY A 1 369 ? -18.407 -1.749 24.230 1.00 71.19 369 GLY A C 1
ATOM 2806 O O . GLY A 1 369 ? -18.636 -2.889 24.629 1.00 71.19 369 GLY A O 1
ATOM 2807 N N . LEU A 1 370 ? -19.362 -0.821 24.107 1.00 79.19 370 LEU A N 1
ATOM 2808 C CA . LEU A 1 370 ? -20.782 -1.040 24.388 1.00 79.19 370 LEU A CA 1
ATOM 2809 C C . LEU A 1 370 ? -21.543 -1.396 23.097 1.00 79.19 370 LEU A C 1
ATOM 2811 O O . LEU A 1 370 ? -21.778 -0.496 22.284 1.00 79.19 370 LEU A O 1
ATOM 2815 N N . PRO A 1 371 ? -21.985 -2.655 22.911 1.00 75.75 371 PRO A N 1
ATOM 2816 C CA . PRO A 1 371 ? -22.644 -3.090 21.674 1.00 75.75 371 PRO A CA 1
ATOM 2817 C C . PRO A 1 371 ? -23.986 -2.383 21.427 1.00 75.75 371 PRO A C 1
ATOM 2819 O O . PRO A 1 371 ? -24.458 -2.269 20.298 1.00 75.75 371 PRO A O 1
ATOM 2822 N N . GLU A 1 372 ? -24.621 -1.845 22.472 1.00 80.94 372 GLU A N 1
ATOM 2823 C CA . GLU A 1 372 ? -25.873 -1.097 22.354 1.00 80.94 372 GLU A CA 1
ATOM 2824 C C . GLU A 1 372 ? -25.711 0.219 21.567 1.00 80.94 372 GLU A C 1
ATOM 2826 O O . GLU A 1 372 ? -26.716 0.813 21.163 1.00 80.94 372 GLU A O 1
ATOM 2831 N N . LEU A 1 373 ? -24.474 0.685 21.364 1.00 82.69 373 LEU A N 1
ATOM 2832 C CA . LEU A 1 373 ? -24.148 1.916 20.647 1.00 82.69 373 LEU A CA 1
ATOM 2833 C C . LEU A 1 373 ? -23.772 1.691 19.180 1.00 82.69 373 LEU A C 1
ATOM 2835 O O . LEU A 1 373 ? -23.704 2.674 18.449 1.00 82.69 373 LEU A O 1
ATOM 2839 N N . ASP A 1 374 ? -23.578 0.452 18.718 1.00 81.81 374 ASP A N 1
ATOM 2840 C CA . ASP A 1 374 ? -23.021 0.164 17.385 1.00 81.81 374 ASP A CA 1
ATOM 2841 C C . ASP A 1 374 ? -23.805 0.851 16.254 1.00 81.81 374 ASP A C 1
ATOM 2843 O O . ASP A 1 374 ? -23.235 1.552 15.417 1.00 81.81 374 ASP A O 1
ATOM 2847 N N . SER A 1 375 ? -25.138 0.753 16.288 1.00 82.38 375 SER A N 1
ATOM 2848 C CA . SER A 1 375 ? -26.009 1.397 15.291 1.00 82.38 375 SER A CA 1
ATOM 2849 C C . SER A 1 375 ? -26.006 2.931 15.355 1.00 82.38 375 SER A C 1
ATOM 2851 O O . SER A 1 375 ? -26.231 3.606 14.346 1.00 82.38 375 SER A O 1
ATOM 2853 N N . ASP A 1 376 ? -25.765 3.501 16.538 1.00 83.12 376 ASP A N 1
ATOM 2854 C CA . ASP A 1 376 ? -25.665 4.945 16.730 1.00 83.12 376 ASP A CA 1
ATOM 2855 C C . ASP A 1 376 ? -24.283 5.442 16.257 1.00 83.12 376 ASP A C 1
ATOM 2857 O O . ASP A 1 376 ? -24.202 6.459 15.567 1.00 83.12 376 ASP A O 1
ATOM 2861 N N . ILE A 1 377 ? -23.214 4.684 16.533 1.00 86.25 377 ILE A N 1
ATOM 2862 C CA . ILE A 1 377 ? -21.844 4.932 16.059 1.00 86.25 377 ILE A CA 1
ATOM 2863 C C . ILE A 1 377 ? -21.792 4.923 14.529 1.00 86.25 377 ILE A C 1
ATOM 2865 O O . ILE A 1 377 ? -21.247 5.853 13.935 1.00 86.25 377 ILE A O 1
ATOM 2869 N N . GLU A 1 378 ? -22.378 3.917 13.873 1.00 85.06 378 GLU A N 1
ATOM 2870 C CA . GLU A 1 378 ? -22.450 3.861 12.406 1.00 85.06 378 GLU A CA 1
ATOM 2871 C C . GLU A 1 378 ? -23.157 5.089 11.827 1.00 85.06 378 GLU A C 1
ATOM 2873 O O . GLU A 1 378 ? -22.679 5.706 10.875 1.00 85.06 378 GLU A O 1
ATOM 2878 N N . ARG A 1 379 ? -24.266 5.507 12.445 1.00 84.06 379 ARG A N 1
ATOM 2879 C CA . ARG A 1 379 ? -24.994 6.704 12.019 1.00 84.06 379 ARG A CA 1
ATOM 2880 C C . ARG A 1 379 ? -24.158 7.971 12.179 1.00 84.06 379 ARG A C 1
ATOM 2882 O O . ARG A 1 379 ? -24.171 8.818 11.289 1.00 84.06 379 ARG A O 1
ATOM 2889 N N . ALA A 1 380 ? -23.439 8.110 13.289 1.00 83.62 380 ALA A N 1
ATOM 2890 C CA . ALA A 1 380 ? -22.553 9.243 13.520 1.00 83.62 380 ALA A CA 1
ATOM 2891 C C . ALA A 1 380 ? -21.374 9.268 12.539 1.00 83.62 380 ALA A C 1
ATOM 2893 O O . ALA A 1 380 ? -21.030 10.343 12.053 1.00 83.62 380 ALA A O 1
ATOM 2894 N N . ARG A 1 381 ? -20.807 8.107 12.180 1.00 85.19 381 ARG A N 1
ATOM 2895 C CA . ARG A 1 381 ? -19.772 8.002 11.138 1.00 85.19 381 ARG A CA 1
ATOM 2896 C C . ARG A 1 381 ? -20.286 8.442 9.773 1.00 85.19 381 ARG A C 1
ATOM 2898 O O . ARG A 1 381 ? -19.607 9.213 9.108 1.00 85.19 381 ARG A O 1
ATOM 2905 N N . ASN A 1 382 ? -21.491 8.023 9.386 1.00 84.12 382 ASN A N 1
ATOM 2906 C CA . ASN A 1 382 ? -22.094 8.464 8.125 1.00 84.12 382 ASN A CA 1
ATOM 2907 C C . ASN A 1 382 ? -22.277 9.987 8.097 1.00 84.12 382 ASN A C 1
ATOM 2909 O O . ASN A 1 382 ? -21.904 10.632 7.127 1.00 84.12 382 ASN A O 1
ATOM 2913 N N . VAL A 1 383 ? -22.757 10.580 9.196 1.00 81.81 383 VAL A N 1
ATOM 2914 C CA . VAL A 1 383 ? -22.878 12.043 9.308 1.00 81.81 383 VAL A CA 1
ATOM 2915 C C . VAL A 1 383 ? -21.511 12.734 9.258 1.00 81.81 383 VAL A C 1
ATOM 2917 O O . VAL A 1 383 ? -21.386 13.785 8.634 1.00 81.81 383 VAL A O 1
ATOM 2920 N N . LEU A 1 384 ? -20.477 12.159 9.877 1.00 81.44 384 LEU A N 1
ATOM 2921 C CA . LEU A 1 384 ? -19.110 12.678 9.800 1.00 81.44 384 LEU A CA 1
ATOM 2922 C C . LEU A 1 384 ? -18.581 12.652 8.353 1.00 81.44 384 LEU A C 1
ATOM 2924 O O . LEU A 1 384 ? -17.988 13.634 7.904 1.00 81.44 384 LEU A O 1
ATOM 2928 N N . GLU A 1 385 ? -18.817 11.563 7.620 1.00 78.38 385 GLU A N 1
ATOM 2929 C CA . GLU A 1 385 ? -18.455 11.427 6.204 1.00 78.38 385 GLU A CA 1
ATOM 2930 C C . GLU A 1 385 ? -19.229 12.413 5.318 1.00 78.38 385 GLU A C 1
ATOM 2932 O O . GLU A 1 385 ? -18.620 13.118 4.514 1.00 78.38 385 GLU A O 1
ATOM 2937 N N . ASP A 1 386 ? -20.533 12.583 5.539 1.00 76.12 386 ASP A N 1
ATOM 2938 C CA . ASP A 1 386 ? -21.337 13.595 4.845 1.00 76.12 386 ASP A CA 1
ATOM 2939 C C . ASP A 1 386 ? -20.797 15.011 5.114 1.00 76.12 386 ASP A C 1
ATOM 2941 O O . ASP A 1 386 ? -20.700 15.849 4.216 1.00 76.12 386 ASP A O 1
ATOM 2945 N N . MET A 1 387 ? -20.382 15.300 6.351 1.00 72.12 387 MET A N 1
ATOM 2946 C CA . MET A 1 387 ? -19.755 16.576 6.701 1.00 72.12 387 MET A CA 1
ATOM 2947 C C . MET A 1 387 ? -18.382 16.751 6.034 1.00 72.12 387 MET A C 1
ATOM 2949 O O . MET A 1 387 ? -18.012 17.881 5.702 1.00 72.12 387 MET A O 1
ATOM 2953 N N . ARG A 1 388 ? -17.606 15.675 5.838 1.00 68.06 388 ARG A N 1
ATOM 2954 C CA . ARG A 1 388 ? -16.327 15.691 5.101 1.00 68.06 388 ARG A CA 1
ATOM 2955 C C . ARG A 1 388 ? -16.535 15.951 3.611 1.00 68.06 388 ARG A C 1
ATOM 2957 O O . ARG A 1 388 ? -15.827 16.780 3.055 1.00 68.06 388 ARG A O 1
ATOM 2964 N N . GLN A 1 389 ? -17.541 15.338 2.996 1.00 58.84 389 GLN A N 1
ATOM 2965 C CA . GLN A 1 389 ? -17.872 15.554 1.583 1.00 58.84 389 GLN A CA 1
ATOM 2966 C C . GLN A 1 389 ? -18.468 16.946 1.317 1.00 58.84 389 GLN A C 1
ATOM 2968 O O . GLN A 1 389 ? -18.266 17.512 0.247 1.00 58.84 389 GLN A O 1
ATOM 2973 N N . ASN A 1 390 ? -19.149 17.532 2.307 1.00 55.50 390 ASN A N 1
ATOM 2974 C CA . ASN A 1 390 ? -19.719 18.879 2.214 1.00 55.50 390 ASN A CA 1
ATOM 2975 C C . ASN A 1 390 ? -18.736 20.010 2.569 1.00 55.50 390 ASN A C 1
ATOM 2977 O O . ASN A 1 390 ? -19.056 21.179 2.350 1.00 55.50 390 ASN A O 1
ATOM 2981 N N . SER A 1 391 ? -17.546 19.708 3.105 1.00 45.03 391 SER A N 1
ATOM 2982 C CA . SER A 1 391 ? -16.458 20.691 3.127 1.00 45.03 391 SER A CA 1
ATOM 2983 C C . SER A 1 391 ? -15.722 20.641 1.804 1.00 45.03 391 SER A C 1
ATOM 2985 O O . SER A 1 391 ? -14.780 19.873 1.638 1.00 45.03 391 SER A O 1
ATOM 2987 N N . THR A 1 392 ? -16.167 21.479 0.879 1.00 44.66 392 THR A N 1
ATOM 2988 C CA . THR A 1 392 ? -15.401 21.941 -0.275 1.00 44.66 392 THR A CA 1
ATOM 2989 C C . THR A 1 392 ? -14.012 22.387 0.189 1.00 44.66 392 THR A C 1
ATOM 2991 O O . THR A 1 392 ? -13.834 23.515 0.648 1.00 44.66 392 THR A O 1
ATOM 2994 N N . GLU A 1 393 ? -13.012 21.513 0.077 1.00 44.62 393 GLU A N 1
ATOM 2995 C CA . GLU A 1 393 ? -11.694 22.006 -0.293 1.00 44.62 393 GLU A CA 1
ATOM 2996 C C . GLU A 1 393 ? -11.872 22.676 -1.662 1.00 44.62 393 GLU A C 1
ATOM 2998 O O . GLU A 1 393 ? -12.474 22.067 -2.555 1.00 44.62 393 GLU A O 1
ATOM 3003 N N . PRO A 1 394 ? -11.456 23.941 -1.829 1.00 52.62 394 PRO A N 1
ATOM 3004 C CA . PRO A 1 394 ? -11.530 24.603 -3.118 1.00 52.62 394 PRO A CA 1
ATOM 3005 C C . PRO A 1 394 ? -10.790 23.735 -4.136 1.00 52.62 394 PRO A C 1
ATOM 3007 O O . PRO A 1 394 ? -9.575 23.557 -4.025 1.00 52.62 394 PRO A O 1
ATOM 3010 N N . LYS A 1 395 ? -11.515 23.173 -5.117 1.00 58.97 395 LYS A N 1
ATOM 3011 C CA . LYS A 1 395 ? -10.896 22.436 -6.224 1.00 58.97 395 LYS A CA 1
ATOM 3012 C C . LYS A 1 395 ? -9.765 23.304 -6.803 1.00 58.97 395 LYS A C 1
ATOM 3014 O O . LYS A 1 395 ? -9.952 24.523 -6.924 1.00 58.97 395 LYS A O 1
ATOM 3019 N N . PRO A 1 396 ? -8.600 22.726 -7.150 1.00 61.47 396 PRO A N 1
ATOM 3020 C CA . PRO A 1 396 ? -7.533 23.463 -7.813 1.00 61.47 396 PRO A CA 1
ATOM 3021 C C . PRO A 1 396 ? -8.093 24.225 -9.013 1.00 61.47 396 PRO A C 1
ATOM 3023 O O . PRO A 1 396 ? -8.862 23.663 -9.798 1.00 61.47 396 PRO A O 1
ATOM 3026 N N . SER A 1 397 ? -7.718 25.496 -9.161 1.00 64.69 397 SER A N 1
ATOM 3027 C CA . SER A 1 397 ? -8.282 26.366 -10.196 1.00 64.69 397 SER A CA 1
ATOM 3028 C C . SER A 1 397 ? -8.057 25.826 -11.615 1.00 64.69 397 SER A C 1
ATOM 3030 O O . SER A 1 397 ? -8.877 26.070 -12.493 1.00 64.69 397 SER A O 1
ATOM 3032 N N . GLU A 1 398 ? -7.026 25.007 -11.837 1.00 68.31 398 GLU A N 1
ATOM 3033 C CA . GLU A 1 398 ? -6.796 24.299 -13.106 1.00 68.31 398 GLU A CA 1
ATOM 3034 C C . GLU A 1 398 ? -7.894 23.276 -13.436 1.00 68.31 398 GLU A C 1
ATOM 3036 O O . GLU A 1 398 ? -8.386 23.254 -14.560 1.00 68.31 398 GLU A O 1
ATOM 3041 N N . ILE A 1 399 ? -8.349 22.491 -12.453 1.00 73.69 399 ILE A N 1
ATOM 3042 C CA . ILE A 1 399 ? -9.404 21.482 -12.656 1.00 73.69 399 ILE A CA 1
ATOM 3043 C C . ILE A 1 399 ? -10.743 22.170 -12.928 1.00 73.69 399 ILE A C 1
ATOM 3045 O O . ILE A 1 399 ? -11.487 21.758 -13.813 1.00 73.69 399 ILE A O 1
ATOM 3049 N N . LEU A 1 400 ? -11.030 23.260 -12.211 1.00 71.31 400 LEU A N 1
ATOM 3050 C CA . LEU A 1 400 ? -12.227 24.068 -12.452 1.00 71.31 400 LEU A CA 1
ATOM 3051 C C . LEU A 1 400 ? -12.213 24.713 -13.842 1.00 71.31 400 LEU A C 1
ATOM 3053 O O . LEU A 1 400 ? -13.259 24.793 -14.480 1.00 71.31 400 LEU A O 1
ATOM 3057 N N . ARG A 1 401 ? -11.046 25.146 -14.339 1.00 76.50 401 ARG A N 1
ATOM 3058 C CA . ARG A 1 401 ? -10.918 25.684 -15.699 1.00 76.50 401 ARG A CA 1
ATOM 3059 C C . ARG A 1 401 ? -11.248 24.626 -16.750 1.00 76.50 401 ARG A C 1
ATOM 3061 O O . ARG A 1 401 ? -12.004 24.917 -17.676 1.00 76.50 401 ARG A O 1
ATOM 3068 N N . ASP A 1 402 ? -10.720 23.417 -16.586 1.00 78.75 402 ASP A N 1
ATOM 3069 C CA . ASP A 1 402 ? -10.970 22.309 -17.509 1.00 78.75 402 ASP A CA 1
ATOM 3070 C C . ASP A 1 402 ? -12.440 21.858 -17.466 1.00 78.75 402 ASP A C 1
ATOM 3072 O O . ASP A 1 402 ? -13.054 21.672 -18.517 1.00 78.75 402 ASP A O 1
ATOM 3076 N N . GLU A 1 403 ? -13.046 21.775 -16.276 1.00 79.50 403 GLU A N 1
ATOM 3077 C CA . GLU A 1 403 ? -14.471 21.452 -16.107 1.00 79.50 403 GLU A CA 1
ATOM 3078 C C . GLU A 1 403 ? -15.387 22.541 -16.697 1.00 79.50 403 GLU A C 1
ATOM 3080 O O . GLU A 1 403 ? -16.377 22.217 -17.353 1.00 79.50 403 GLU A O 1
ATOM 3085 N N . ILE A 1 404 ? -15.055 23.831 -16.535 1.00 79.31 404 ILE A N 1
ATOM 3086 C CA . ILE A 1 404 ? -15.794 24.938 -17.167 1.00 79.31 404 ILE A CA 1
ATOM 3087 C C . ILE A 1 404 ? -15.680 24.850 -18.692 1.00 79.31 404 ILE A C 1
ATOM 3089 O O . ILE A 1 404 ? -16.690 24.948 -19.389 1.00 79.31 404 ILE A O 1
ATOM 3093 N N . ALA A 1 405 ? -14.476 24.633 -19.229 1.00 81.62 405 ALA A N 1
ATOM 3094 C CA . ALA A 1 405 ? -14.268 24.494 -20.668 1.00 81.62 405 ALA A CA 1
ATOM 3095 C C . ALA A 1 405 ? -15.038 23.293 -21.240 1.00 81.62 405 ALA A C 1
ATOM 3097 O O . ALA A 1 405 ? -15.654 23.400 -22.305 1.00 81.62 405 ALA A O 1
ATOM 3098 N N . GLN A 1 406 ? -15.060 22.175 -20.510 1.00 82.75 406 GLN A N 1
ATOM 3099 C CA . GLN A 1 406 ? -15.820 20.986 -20.874 1.00 82.75 406 GLN A CA 1
ATOM 3100 C C . GLN A 1 406 ? -17.332 21.240 -20.826 1.00 82.75 406 GLN A C 1
ATOM 3102 O O . GLN A 1 406 ? -18.028 20.928 -21.788 1.00 82.75 406 GLN A O 1
ATOM 3107 N N . ALA A 1 407 ? -17.846 21.880 -19.775 1.00 80.12 407 ALA A N 1
ATOM 3108 C CA . ALA A 1 407 ? -19.268 22.200 -19.654 1.00 80.12 407 ALA A CA 1
ATOM 3109 C C . ALA A 1 407 ? -19.742 23.201 -20.730 1.00 80.12 407 ALA A C 1
ATOM 3111 O O . ALA A 1 407 ? -20.859 23.081 -21.239 1.00 80.12 407 ALA A O 1
ATOM 3112 N N . ILE A 1 408 ? -18.885 24.149 -21.142 1.00 79.50 408 ILE A N 1
ATOM 3113 C CA . ILE A 1 408 ? -19.137 25.032 -22.295 1.00 79.50 408 ILE A CA 1
ATOM 3114 C C . ILE A 1 408 ? -19.202 24.212 -23.591 1.00 79.50 408 ILE A C 1
ATOM 3116 O O . ILE A 1 408 ? -20.106 24.424 -24.405 1.00 79.50 408 ILE A O 1
ATOM 3120 N N . ALA A 1 409 ? -18.270 23.275 -23.788 1.00 82.44 409 ALA A N 1
ATOM 3121 C CA . ALA A 1 409 ? -18.233 22.417 -24.971 1.00 82.44 409 ALA A CA 1
ATOM 3122 C C . ALA A 1 409 ? -19.459 21.492 -25.061 1.00 82.44 409 ALA A C 1
ATOM 3124 O O . ALA A 1 409 ? -20.025 21.315 -26.140 1.00 82.44 409 ALA A O 1
ATOM 3125 N N . GLU A 1 410 ? -19.900 20.951 -23.926 1.00 83.69 410 GLU A N 1
ATOM 3126 C CA . GLU A 1 410 ? -21.058 20.058 -23.814 1.00 83.69 410 GLU A CA 1
ATOM 3127 C C . GLU A 1 410 ? -22.400 20.810 -23.775 1.00 83.69 410 GLU A C 1
ATOM 3129 O O . GLU A 1 410 ? -23.455 20.193 -23.921 1.00 83.69 410 GLU A O 1
ATOM 3134 N N . ARG A 1 411 ? -22.377 22.147 -23.645 1.00 77.50 411 ARG A N 1
ATOM 3135 C CA . ARG A 1 411 ? -23.564 23.014 -23.518 1.00 77.50 411 ARG A CA 1
ATOM 3136 C C . ARG A 1 411 ? -24.496 22.604 -22.368 1.00 77.50 411 ARG A C 1
ATOM 3138 O O . ARG A 1 411 ? -25.714 22.784 -22.450 1.00 77.50 411 ARG A O 1
ATOM 3145 N N . ASP A 1 412 ? -23.931 22.082 -21.284 1.00 78.94 412 ASP A N 1
ATOM 3146 C CA . ASP A 1 412 ? -24.695 21.673 -20.108 1.00 78.94 412 ASP A CA 1
ATOM 3147 C C . ASP A 1 412 ? -24.993 22.876 -19.203 1.00 78.94 412 ASP A C 1
ATOM 3149 O O . ASP A 1 412 ? -24.166 23.330 -18.408 1.00 78.94 412 ASP A O 1
ATOM 3153 N N . LYS A 1 413 ? -26.223 23.385 -19.313 1.00 78.62 413 LYS A N 1
ATOM 3154 C CA . LYS A 1 413 ? -26.702 24.536 -18.545 1.00 78.62 413 LYS A CA 1
ATOM 3155 C C . LYS A 1 413 ? -26.643 24.310 -17.029 1.00 78.62 413 LYS A C 1
ATOM 3157 O O . LYS A 1 413 ? -26.274 25.230 -16.304 1.00 78.62 413 LYS A O 1
ATOM 3162 N N . TYR A 1 414 ? -27.008 23.122 -16.545 1.00 77.12 414 TYR A N 1
ATOM 3163 C CA . TYR A 1 414 ? -27.085 22.854 -15.105 1.00 77.12 414 TYR A CA 1
ATOM 3164 C C . TYR A 1 414 ? -25.687 22.795 -14.483 1.00 77.12 414 TYR A C 1
ATOM 3166 O O . TYR A 1 414 ? -25.439 23.382 -13.427 1.00 77.12 414 TYR A O 1
ATOM 3174 N N . SER A 1 415 ? -24.755 22.144 -15.179 1.00 77.75 415 SER A N 1
ATOM 3175 C CA . SER A 1 415 ? -23.357 22.073 -14.754 1.00 77.75 415 SER A CA 1
ATOM 3176 C C . SER A 1 415 ? -22.674 23.444 -14.796 1.00 77.75 415 SER A C 1
ATOM 3178 O O . SER A 1 415 ? -21.960 23.788 -13.855 1.00 77.75 415 SER A O 1
ATOM 3180 N N . LEU A 1 416 ? -22.961 24.276 -15.807 1.00 78.75 416 LEU A N 1
ATOM 3181 C CA . LEU A 1 416 ? -22.457 25.655 -15.878 1.00 78.75 416 LEU A CA 1
ATOM 3182 C C . LEU A 1 416 ? -22.973 26.537 -14.727 1.00 78.75 416 LEU A C 1
ATOM 3184 O O . LEU A 1 416 ? -22.175 27.226 -14.096 1.00 78.75 416 LEU A O 1
ATOM 3188 N N . GLU A 1 417 ? -24.274 26.498 -14.406 1.00 77.69 417 GLU A N 1
ATOM 3189 C CA . GLU A 1 417 ? -24.847 27.258 -13.277 1.00 77.69 417 GLU A CA 1
ATOM 3190 C C . GLU A 1 417 ? -24.200 26.864 -11.941 1.00 77.69 417 GLU A C 1
ATOM 3192 O O . GLU A 1 417 ? -23.861 27.724 -11.120 1.00 77.69 417 GLU A O 1
ATOM 3197 N N . LYS A 1 418 ? -23.985 25.559 -11.737 1.00 79.19 418 LYS A N 1
ATOM 3198 C CA . LYS A 1 418 ? -23.359 25.026 -10.525 1.00 79.19 418 LYS A CA 1
ATOM 3199 C C . LYS A 1 418 ? -21.894 25.461 -10.400 1.00 79.19 418 LYS A C 1
ATOM 3201 O O . LYS A 1 418 ? -21.517 25.967 -9.345 1.00 79.19 418 LYS A O 1
ATOM 3206 N N . LEU A 1 419 ? -21.102 25.313 -11.466 1.00 78.25 419 LEU A N 1
ATOM 3207 C CA . LEU A 1 419 ? -19.679 25.676 -11.485 1.00 78.25 419 LEU A CA 1
ATOM 3208 C C . LEU A 1 419 ? -19.466 27.184 -11.305 1.00 78.25 419 LEU A C 1
ATOM 3210 O O . LEU A 1 419 ? -18.600 27.590 -10.534 1.00 78.25 419 LEU A O 1
ATOM 3214 N N . ILE A 1 420 ? -20.293 28.028 -11.935 1.00 77.31 420 ILE A N 1
ATOM 3215 C CA . ILE A 1 420 ? -20.224 29.487 -11.749 1.00 77.31 420 ILE A CA 1
ATOM 3216 C C . ILE A 1 420 ? -20.505 29.856 -10.287 1.00 77.31 420 ILE A C 1
ATOM 3218 O O . ILE A 1 420 ? -19.747 30.624 -9.695 1.00 77.31 420 ILE A O 1
ATOM 3222 N N . SER A 1 421 ? -21.542 29.273 -9.672 1.00 78.56 421 SER A N 1
ATOM 3223 C CA . SER A 1 421 ? -21.862 29.531 -8.262 1.00 78.56 421 SER A CA 1
ATOM 3224 C C . SER A 1 421 ? -20.755 29.060 -7.308 1.00 78.56 421 SER A C 1
ATOM 3226 O O . SER A 1 421 ? -20.482 29.718 -6.303 1.00 78.56 421 SER A O 1
ATOM 3228 N N . GLU A 1 422 ? -20.104 27.936 -7.614 1.00 73.31 422 GLU A N 1
ATOM 3229 C CA . GLU A 1 422 ? -18.981 27.395 -6.840 1.00 73.31 422 GLU A CA 1
ATOM 3230 C C . GLU A 1 422 ? -17.736 28.292 -6.939 1.00 73.31 422 GLU A C 1
ATOM 3232 O O . GLU A 1 422 ? -17.125 28.623 -5.921 1.00 73.31 422 GLU A O 1
ATOM 3237 N N . CYS A 1 423 ? -17.409 28.782 -8.137 1.00 70.94 423 CYS A N 1
ATOM 3238 C CA . CYS A 1 423 ? -16.280 29.688 -8.339 1.00 70.94 423 CYS A CA 1
ATOM 3239 C C . CYS A 1 423 ? -16.510 31.098 -7.767 1.00 70.94 423 CYS A C 1
ATOM 3241 O O . CYS A 1 423 ? -15.554 31.738 -7.324 1.00 70.94 423 CYS A O 1
ATOM 3243 N N . GLU A 1 424 ? -17.754 31.587 -7.746 1.00 70.31 424 GLU A N 1
ATOM 3244 C CA . GLU A 1 424 ? -18.115 32.875 -7.137 1.00 70.31 424 GLU A CA 1
ATOM 3245 C C . GLU A 1 424 ? -18.022 32.848 -5.608 1.00 70.31 424 GLU A C 1
ATOM 3247 O O . GLU A 1 424 ? -17.551 33.813 -5.005 1.00 70.31 424 GLU A O 1
ATOM 3252 N N . LYS A 1 425 ? -18.424 31.738 -4.974 1.00 69.75 425 LYS A N 1
ATOM 3253 C CA . LYS A 1 425 ? -18.327 31.562 -3.513 1.00 69.75 425 LYS A CA 1
ATOM 3254 C C . LYS A 1 425 ? -16.883 31.518 -3.021 1.00 69.75 425 LYS A C 1
ATOM 3256 O O . LYS A 1 425 ? -16.601 32.004 -1.929 1.00 69.75 425 LYS A O 1
ATOM 3261 N N . SER A 1 426 ? -15.991 30.956 -3.829 1.00 64.38 426 SER A N 1
ATOM 3262 C CA . SER A 1 426 ? -14.585 30.734 -3.478 1.00 64.38 426 SER A CA 1
ATOM 3263 C C . SER A 1 426 ? -13.640 31.848 -3.953 1.00 64.38 426 SER A C 1
ATOM 3265 O O . SER A 1 426 ? -12.454 31.785 -3.649 1.00 64.38 426 SER A O 1
ATOM 3267 N N . LEU A 1 427 ? -14.149 32.877 -4.655 1.00 59.91 427 LEU A N 1
ATOM 3268 C CA . LEU A 1 427 ? -13.401 34.061 -5.113 1.00 59.91 427 LEU A CA 1
ATOM 3269 C C . LEU A 1 427 ? -12.062 33.712 -5.794 1.00 59.91 427 LEU A C 1
ATOM 3271 O O . LEU A 1 427 ? -11.015 34.162 -5.343 1.00 59.91 427 LEU A O 1
ATOM 3275 N N . TYR A 1 428 ? -12.080 32.942 -6.888 1.00 66.69 428 TYR A N 1
ATOM 3276 C CA . TYR A 1 428 ? -10.870 32.650 -7.677 1.00 66.69 428 TYR A CA 1
ATOM 3277 C C . TYR A 1 428 ? -10.559 33.779 -8.677 1.00 66.69 428 TYR A C 1
ATOM 3279 O O . TYR A 1 428 ? -11.171 33.826 -9.752 1.00 66.69 428 TYR A O 1
ATOM 3287 N N . PRO A 1 429 ? -9.607 34.691 -8.397 1.00 64.81 429 PRO A N 1
ATOM 3288 C CA . PRO A 1 429 ? -9.304 35.795 -9.304 1.00 64.81 429 PRO A CA 1
ATOM 3289 C C . PRO A 1 429 ? -8.716 35.312 -10.640 1.00 64.81 429 PRO A C 1
ATOM 3291 O O . PRO A 1 429 ? -8.968 35.931 -11.675 1.00 64.81 429 PRO A O 1
ATOM 3294 N N . GLU A 1 430 ? -7.986 34.191 -10.658 1.00 72.25 430 GLU A N 1
ATOM 3295 C CA . GLU A 1 430 ? -7.398 33.626 -11.882 1.00 72.25 430 GLU A CA 1
ATOM 3296 C C . GLU A 1 430 ? -8.402 33.007 -12.876 1.00 72.25 430 GLU A C 1
ATOM 3298 O O . GLU A 1 430 ? -8.029 32.748 -14.023 1.00 72.25 430 GLU A O 1
ATOM 3303 N N . LEU A 1 431 ? -9.663 32.793 -12.478 1.00 70.88 431 LEU A N 1
ATOM 3304 C CA . LEU A 1 431 ? -10.720 32.216 -13.326 1.00 70.88 431 LEU A CA 1
ATOM 3305 C C . LEU A 1 431 ? -11.673 33.269 -13.908 1.00 70.88 431 LEU A C 1
ATOM 3307 O O . LEU A 1 431 ? -12.651 32.929 -14.568 1.00 70.88 431 LEU A O 1
ATOM 3311 N N . GLY A 1 432 ? -11.402 34.566 -13.718 1.00 71.44 432 GLY A N 1
ATOM 3312 C CA . GLY A 1 432 ? -12.321 35.635 -14.131 1.00 71.44 432 GLY A CA 1
ATOM 3313 C C . GLY A 1 432 ? -12.663 35.653 -15.630 1.00 71.44 432 GLY A C 1
ATOM 3314 O O . GLY A 1 432 ? -13.795 35.970 -16.003 1.00 71.44 432 GLY A O 1
ATOM 3315 N N . ARG A 1 433 ? -11.716 35.277 -16.503 1.00 74.44 433 ARG A N 1
ATOM 3316 C CA . ARG A 1 433 ? -11.971 35.154 -17.952 1.00 74.44 433 ARG A CA 1
ATOM 3317 C C . ARG A 1 433 ? -12.814 33.925 -18.282 1.00 74.44 433 ARG A C 1
ATOM 3319 O O . ARG A 1 433 ? -13.742 34.036 -19.077 1.00 74.44 433 ARG A O 1
ATOM 3326 N N . ASP A 1 434 ? -12.519 32.803 -17.637 1.00 77.88 434 ASP A N 1
ATOM 3327 C CA . ASP A 1 434 ? -13.210 31.529 -17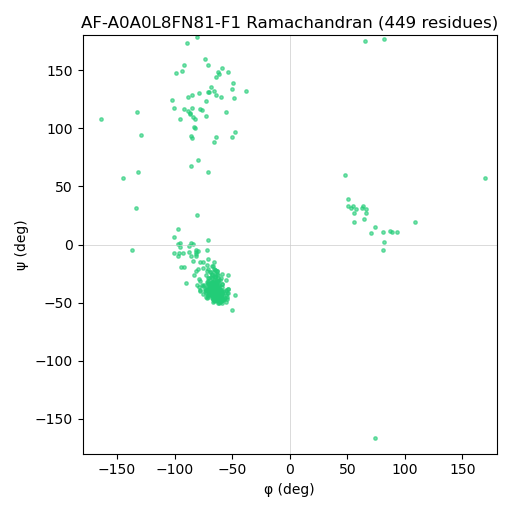.845 1.00 77.88 434 ASP A CA 1
ATOM 3328 C C . ASP A 1 434 ? -14.669 31.613 -17.362 1.00 77.88 434 ASP A C 1
ATOM 3330 O O . ASP A 1 434 ? -15.583 31.177 -18.057 1.00 77.88 434 ASP A O 1
ATOM 3334 N N . LEU A 1 435 ? -14.916 32.295 -16.236 1.00 76.38 435 LEU A N 1
ATOM 3335 C CA . LEU A 1 435 ? -16.265 32.576 -15.730 1.00 76.38 435 LEU A CA 1
ATOM 3336 C C . LEU A 1 435 ? -17.055 33.533 -16.623 1.00 76.38 435 LEU A C 1
ATOM 3338 O O . LEU A 1 435 ? -18.265 33.377 -16.764 1.00 76.38 435 LEU A O 1
ATOM 3342 N N . SER A 1 436 ? -16.389 34.514 -17.238 1.00 78.06 436 SER A N 1
ATOM 3343 C CA . SER A 1 436 ? -17.045 35.402 -18.206 1.00 78.06 436 SER A CA 1
ATOM 3344 C C . SER A 1 436 ? -17.482 34.614 -19.445 1.00 78.06 436 SER A C 1
ATOM 3346 O O . SER A 1 436 ? -18.640 34.697 -19.840 1.00 78.06 436 SER A O 1
ATOM 3348 N N . ALA A 1 437 ? -16.609 33.751 -19.977 1.00 79.69 437 ALA A N 1
ATOM 3349 C CA . ALA A 1 437 ? -16.942 32.868 -21.095 1.00 79.69 437 ALA A CA 1
ATOM 3350 C C . ALA A 1 437 ? -18.056 31.860 -20.751 1.00 79.69 437 ALA A C 1
ATOM 3352 O O . ALA A 1 437 ? -18.928 31.594 -21.577 1.00 79.69 437 ALA A O 1
ATOM 3353 N N . ALA A 1 438 ? -18.066 31.326 -19.525 1.00 78.25 438 ALA A N 1
ATOM 3354 C CA . ALA A 1 438 ? -19.119 30.437 -19.039 1.00 78.25 438 ALA A CA 1
ATOM 3355 C C . ALA A 1 438 ? -20.482 31.141 -18.953 1.00 78.25 438 ALA A C 1
ATOM 3357 O O . ALA A 1 438 ? -21.498 30.558 -19.331 1.00 78.25 438 ALA A O 1
ATOM 3358 N N . ARG A 1 439 ? -20.508 32.403 -18.499 1.00 79.00 439 ARG A N 1
ATOM 3359 C CA . ARG A 1 439 ? -21.724 33.231 -18.466 1.00 79.00 439 ARG A CA 1
ATOM 3360 C C . ARG A 1 439 ? -22.226 33.551 -19.868 1.00 79.00 439 ARG A C 1
ATOM 3362 O O . ARG A 1 439 ? -23.412 33.366 -20.109 1.00 79.00 439 ARG A O 1
ATOM 3369 N N . ASP A 1 440 ? -21.344 33.932 -20.791 1.00 79.69 440 ASP A N 1
ATOM 3370 C CA . ASP A 1 440 ? -21.712 34.185 -22.190 1.00 79.69 440 ASP A CA 1
ATOM 3371 C C . ASP A 1 440 ? -22.294 32.919 -22.845 1.00 79.69 440 ASP A C 1
ATOM 3373 O O . ASP A 1 440 ? -23.304 32.968 -23.552 1.00 79.69 440 ASP A O 1
ATOM 3377 N N . ALA A 1 441 ? -21.695 31.753 -22.570 1.00 77.12 441 ALA A N 1
ATOM 3378 C CA . ALA A 1 441 ? -22.197 30.467 -23.041 1.00 77.12 441 ALA A CA 1
ATOM 3379 C C . ALA A 1 441 ? -23.576 30.146 -22.443 1.00 77.12 441 ALA A C 1
ATOM 3381 O O . ALA A 1 441 ? -24.494 29.781 -23.177 1.00 77.12 441 ALA A O 1
ATOM 3382 N N . LEU A 1 442 ? -23.759 30.339 -21.138 1.00 78.00 442 LEU A N 1
ATOM 3383 C CA . LEU A 1 442 ? -25.029 30.123 -20.445 1.00 78.00 442 LEU A CA 1
ATOM 3384 C C . LEU A 1 442 ? -26.121 31.097 -20.914 1.00 78.00 442 LEU A C 1
ATOM 3386 O O . LEU A 1 442 ? -27.268 30.691 -21.105 1.00 78.00 442 LEU A O 1
ATOM 3390 N N . GLU A 1 443 ? -25.769 32.353 -21.182 1.00 77.75 443 GLU A N 1
ATOM 3391 C CA . GLU A 1 443 ? -26.662 33.362 -21.748 1.00 77.75 443 GLU A CA 1
ATOM 3392 C C . GLU A 1 443 ? -27.058 32.995 -23.187 1.00 77.75 443 GLU A C 1
ATOM 3394 O O . GLU A 1 443 ? -28.243 33.027 -23.529 1.00 77.75 443 GLU A O 1
ATOM 3399 N N . SER A 1 444 ? -26.117 32.508 -24.004 1.00 75.94 444 SER A N 1
ATOM 3400 C CA . SER A 1 444 ? -26.409 32.000 -25.353 1.00 75.94 444 SER A CA 1
ATOM 3401 C C . SER A 1 444 ? -27.353 30.787 -25.354 1.00 75.94 444 SER A C 1
ATOM 3403 O O . SER A 1 444 ? -28.154 30.628 -26.276 1.00 75.94 444 SER A O 1
ATOM 3405 N N . LEU A 1 445 ? -27.312 29.965 -24.299 1.00 71.62 445 LEU A N 1
ATOM 3406 C CA . LEU A 1 445 ? -28.238 28.848 -24.076 1.00 71.62 445 LEU A CA 1
ATOM 3407 C C . LEU A 1 445 ? -29.591 29.314 -23.507 1.00 71.62 445 LEU A C 1
ATOM 3409 O O . LEU A 1 445 ? -30.593 28.612 -23.643 1.00 71.62 445 LEU A O 1
ATOM 3413 N N . GLY A 1 446 ? -29.639 30.497 -22.889 1.00 61.66 446 GLY A N 1
ATOM 3414 C CA . GLY A 1 446 ? -30.843 31.133 -22.349 1.00 61.66 446 GLY A CA 1
ATOM 3415 C C . GLY A 1 446 ? -31.677 31.901 -23.382 1.00 61.66 446 GLY A C 1
ATOM 3416 O O . GLY A 1 446 ? -32.893 31.992 -23.223 1.00 61.66 446 GLY A O 1
ATOM 3417 N N . TYR A 1 447 ? -31.074 32.388 -24.474 1.00 49.88 447 TYR A N 1
ATOM 3418 C CA . TYR A 1 447 ? -31.767 33.098 -25.567 1.00 49.88 447 TYR A CA 1
ATOM 3419 C C . TYR A 1 447 ? -32.472 32.183 -26.587 1.00 49.88 447 TYR A C 1
ATOM 3421 O O . TYR A 1 447 ? -32.759 32.593 -27.713 1.00 49.88 447 TYR A O 1
ATOM 3429 N N . GLY A 1 448 ? -32.863 30.973 -26.180 1.00 49.22 448 GLY A N 1
ATOM 3430 C CA . GLY A 1 448 ? -33.906 30.189 -26.847 1.00 49.22 448 GLY A CA 1
ATOM 3431 C C . GLY A 1 448 ? -35.293 30.804 -26.627 1.00 49.22 448 GLY A C 1
ATOM 3432 O O . GLY A 1 448 ? -36.159 30.200 -25.998 1.00 49.22 448 GLY A O 1
ATOM 3433 N N . ARG A 1 449 ? -35.500 32.035 -27.107 1.00 38.94 449 ARG A N 1
ATOM 3434 C CA . ARG A 1 449 ? -36.825 32.648 -27.245 1.00 38.94 449 ARG A CA 1
ATOM 3435 C C . ARG A 1 449 ? -37.537 31.926 -28.387 1.00 38.94 449 ARG A C 1
ATOM 3437 O O . ARG A 1 449 ? -36.942 31.746 -29.443 1.00 38.94 449 ARG A O 1
ATOM 3444 N N . GLY A 1 450 ? -38.781 31.517 -28.141 1.00 42.62 450 GLY A N 1
ATOM 3445 C CA . GLY A 1 450 ? -39.594 30.710 -29.046 1.00 42.62 450 GLY A CA 1
ATOM 3446 C C . GLY A 1 450 ? -39.448 31.034 -30.535 1.00 42.62 450 GLY A C 1
ATOM 3447 O O . GLY A 1 450 ? -39.544 32.190 -30.953 1.00 42.62 450 GLY A O 1
ATOM 3448 N N . GLY A 1 451 ? -39.273 29.955 -31.290 1.00 32.56 451 GLY A N 1
ATOM 3449 C CA . GLY A 1 451 ? -39.601 29.785 -32.697 1.00 32.56 451 GLY A CA 1
ATOM 3450 C C . GLY A 1 451 ? -40.225 28.410 -32.839 1.00 32.56 451 GLY A C 1
ATOM 3451 O O . GLY A 1 451 ? -39.594 27.458 -32.324 1.00 32.56 451 GLY A O 1
#

Secondary structure (DSSP, 8-state):
--HHHHHHHHHHHHHHHHTT-GGGHHHHHHHHHHHHHHTTS-S-PPPHHHHHHHHHHHHHHT-HHHHHHHHHHHHHHT-GGGHHHHHHHHHHHHHHSSS------HHHHHHHHHHHHHH--HHHHHHHHHHHHHHT-GGGHHHHHHHHHHHHHHHHHS-SS---HHHHHHHHHHHHHHT-HHHHHHHHHHHHHHT-GGGHHHHHHHHHHHHHHHTTTS----HHHHHHHHHHHHHHT-HHHHHHHHHHHHHHT-TT-HHHHHHHHHHHHHHTTS-S-PPPHHHHHHHHHHHHHHT-HHHHHHHHHHHHHHT-GGGHHHHHHHHHHHHHTTS-S-SS--HHHHHHHHHHHHHHT-HHHHHHHHHHHHHHT-GGGHHHHHHHHHHHHHHHHHS-----HHHHHHHHHHHHHHT-HHHHHHHHHHHHHTT-GGGHHHHHHHHHHHHHHH-----

Solvent-accessible surface area (backbone atoms only — not comparable to full-atom values): 25782 Å² total; per-residue (Å²): 132,64,69,67,58,44,54,52,50,55,51,50,50,51,54,54,57,73,67,67,54,75,91,46,50,69,57,47,52,51,50,50,24,49,45,34,41,72,70,75,48,91,43,87,66,79,52,70,68,61,50,50,51,50,44,53,50,24,62,71,68,69,40,66,68,60,34,51,51,42,46,50,54,49,60,73,67,63,52,77,85,45,54,66,54,48,51,51,49,51,51,52,46,47,67,72,56,74,56,97,64,77,90,67,52,74,65,59,49,50,54,50,46,53,49,28,75,75,74,44,53,73,72,54,38,52,52,45,43,50,52,52,58,71,65,66,50,74,90,44,49,68,57,46,48,53,52,47,51,51,50,47,55,51,44,73,73,63,59,92,85,76,75,52,72,69,56,49,50,53,48,49,53,47,31,56,73,68,66,38,60,75,61,43,56,51,52,51,51,56,47,60,74,65,64,55,76,90,44,51,65,62,48,48,54,41,47,51,47,46,36,70,74,65,18,81,86,66,55,82,78,49,72,66,60,46,50,54,50,47,51,50,28,64,70,69,67,42,52,71,58,32,54,50,50,44,51,56,51,58,74,65,68,54,90,90,43,63,68,59,49,53,52,49,51,26,52,43,34,41,72,70,74,50,90,37,86,69,81,58,67,71,59,50,53,52,46,41,56,48,22,57,73,67,69,39,61,68,56,37,35,49,43,41,32,57,44,53,71,68,54,45,56,88,45,11,68,57,41,32,50,43,25,54,51,30,37,76,70,71,61,41,67,52,52,86,74,52,72,70,60,49,54,50,52,45,54,49,29,66,68,70,68,43,63,70,58,33,52,50,47,46,49,54,50,50,19,58,26,50,76,91,43,51,73,57,46,53,53,51,50,51,53,49,50,53,52,54,71,68,53,75,68,81,72,57,69,67,59,53,50,54,51,50,55,47,29,56,73,69,64,39,60,69,60,44,57,51,51,50,54,53,46,62,76,66,65,53,77,93,45,54,66,61,51,49,54,47,48,54,49,48,49,65,68,62,67,71,67,90,129

pLDDT: mean 73.44, std 10.65, range [32.56, 87.56]

Mean predicted aligned error: 23.08 Å

Radius of gyration: 48.2 Å; Cα contacts (8 Å, |Δi|>4): 378; chains: 1; bounding box: 114×65×126 Å

Foldseek 3Di:
DDPVVLVVLVVVLVVVVVVVDPVCQVVSLVSLLVSCVVVVHPSPQDRPVVLLVQCVVCLVVLDLVSLVVSLVSVVVSVDPVCPVSSVVSVVSNCVLVVDPDDQDPPVRLLVLLVVCLVDNDLVSLVVSLVVVVSSVDPVCVVSSVVSVVSNVVVVVVDDQADDPPVRLLVQLVVCLVVLPQVSLVVSLVSCVVNVDPVCPVSSVSSVVSNCVSCCVPHDPQDLVNLLVLLVVCLVVLPLLSLVVSLVVNVVSVDPPCQVSSLVSLLSSCVSVVHPSPQDRPVVLLVQLVVCLVVLDLVSLLVSLQSQLVSLDLVCLVSLLSSQVSNVVSVSHSHYDDDPVVLLVQLVVCLVVLDLSSNVVSLSSVSSNNDPVCPVVSVVSVVSSVVSVVPPDPPDPVVVLLVQLVVCLVVLPLVSLVVSLVSCVVVVDPVCVVSSVSSVVSNVVVVPCDDD